Protein AF-A0A940F9F3-F1 (afdb_monomer)

Mean predicted aligned error: 19.05 Å

pLDDT: mean 72.19, std 23.99, range [22.62, 98.5]

Sequence (549 aa):
MRKRNWSRALLALGVTLLAACQVVEPTRPDTQSVVRALDTVVRGQGFFPERMTAATGTDVTSYATVTLLEPDTNRAIASGLTNAQGTFTLAPGGTFSPALNSYYYLQVTKRIGGAVTGDNQLSLLTVLKWTSTGWASITNAVGGAGSIVLNPTTTAVALIDREDAATAYADVIGKVSGASFDVAAAFTTHTVPELTTRVAAIIAQLQQNVDPLGDRLPASGIMAPDDAGDVTMHHDYQMTKGGVTSTFVWIPVFNAYQLIDPTTSGYPASPVGVWVKTKPTTGTEDVHWARETFGGFYVAKYEASRADAVQGAAGTGAGATVGSATTLKVQVRCVPWGSVTWDAAAAACLAYDAHAHLMRDEEWTALAVWSMINGLTVYGNNNAGKDQNDAAVTFIVDPNQAGRALTGTGTKAGWTGATNFTTHTGTTAGVYDLNGNLWEWNETIGAVQTSGNFAVNGVDTGLKTAMGYITALSTDSRLRRYGLPGTTGAITAAFGGDYYWLATAASIKMYRGGSWYQGGDAGVWCTDIDDARTVTKAHLGFRPVLSFR

Solvent-accessible surface area (backbone atoms only — not comparable to full-atom values): 30287 Å² total; per-residue (Å²): 136,88,83,84,90,80,80,87,77,84,87,78,90,80,82,91,84,86,89,80,90,84,87,82,82,90,79,83,85,83,92,82,87,79,80,74,71,76,49,74,52,49,36,32,36,46,51,60,74,69,78,47,102,73,52,53,38,71,66,66,24,29,64,21,43,35,35,35,24,41,71,92,74,67,43,78,63,28,68,40,53,20,39,83,82,8,40,37,68,30,68,47,52,97,84,69,75,82,57,78,71,40,65,30,35,43,35,39,39,36,79,53,60,56,102,83,74,52,64,22,37,41,36,37,44,35,63,36,31,33,68,83,72,36,64,45,49,94,40,59,74,90,89,69,94,48,53,42,48,43,30,76,88,76,40,31,66,73,47,79,45,67,76,68,83,90,80,90,82,90,81,79,94,78,82,94,80,81,85,85,82,81,82,85,83,81,73,84,85,73,54,72,69,56,53,52,52,51,50,52,50,49,51,53,52,47,52,59,73,70,50,78,68,65,87,87,50,85,85,81,74,57,70,55,84,67,65,80,75,66,86,72,41,73,60,78,45,77,47,74,44,96,90,42,68,24,37,24,26,56,37,63,68,46,67,38,26,32,22,54,32,18,56,60,26,74,35,69,90,50,53,40,34,45,56,33,59,62,79,63,91,39,63,48,79,81,68,17,27,35,82,49,80,39,60,64,37,33,34,37,29,20,46,25,17,25,60,61,24,33,62,30,62,94,90,53,82,83,54,40,40,83,44,84,51,81,46,58,25,22,52,64,32,15,37,51,41,39,52,42,26,47,64,58,48,37,48,30,21,39,71,58,36,91,49,28,35,40,30,36,39,47,60,53,27,34,45,37,48,53,12,48,44,68,74,48,71,55,44,25,32,8,42,50,20,14,18,61,92,43,70,68,33,32,36,48,56,33,76,85,40,88,29,32,40,21,20,66,42,63,45,39,91,86,60,56,92,56,49,29,43,33,12,46,68,41,23,70,51,33,42,26,55,47,10,2,31,40,20,25,43,33,64,39,40,28,38,38,40,91,78,44,17,40,9,57,76,78,43,74,67,84,43,67,54,68,62,35,21,30,53,21,32,30,65,49,90,92,43,41,65,45,54,42,62,44,37,47,51,70,77,33,76,93,47,67,28,7,28,34,48,68,42,59,43,71,62,24,33,28,30,33,10,26,23,14,78,48,30,56,38,24,14,67,62,8,35,35,32,43,48,36,39,79,48,61,37,84,48,26,24,35,34,42,25,42,48,88,126

Nearest PDB structures (foldseek):
  5vf4-assembly4_D  TM=6.834E-01  e=4.426E-13  Thermus aquaticus Y51MC23
  5vf4-assembly3_C  TM=6.715E-01  e=4.953E-13  Thermus aquaticus Y51MC23
  1yu1-assembly1_A-3  TM=3.534E-01  e=3.471E-05  Rauchvirus BPP1

Secondary structure (DSSP, 8-state):
-----------------------PPP--PPP-S--------EEEEE---S-BTTB-HHHHHSS-EEEEE-TTT--EEEEEE--TTSEEEE---TT--PPTT-EEEEEEEEEES-TTS--EEEEEEEEEEE-SSSEEETT--SS-TT-EEE-TTTT-EEEEEE----------S-----S---GGGS-PPPPHHHHHHHHHHHHHHHHHHS--SSS--SSSS---TTSTT-TT---EEEEEETTEEEEEEEE--EEEEEESSTTTTT-TTSPTT-EESSPPSSS-BTTTEEEEEE--EEEESS--EETTPPP--TTS-S---------EE--SSS----S--HHHHHHHHHHH-TTEEEPPHHHHHHHHHHHHHTT-----B-SSSB-SS-TTEE--B-TTSTTPBPTT--EETT--TTB-TTBTTSBTTSPB--SBSSEEE-SSEEEETTTTEEEETTEE-S----SEEEEEE---TTTGGGT-EEEEES--GGGTT-EEEE---SSB--EEE--TT-GGG-EEEEEEE-SBTT---TTEEE-EEE---

Structure (mmCIF, N/CA/C/O backbone):
data_AF-A0A940F9F3-F1
#
_entry.id   AF-A0A940F9F3-F1
#
loop_
_atom_site.group_PDB
_atom_site.id
_atom_site.type_symbol
_atom_site.label_atom_id
_atom_site.label_alt_id
_atom_site.label_comp_id
_atom_site.label_asym_id
_atom_site.label_entity_id
_atom_site.label_seq_id
_atom_site.pdbx_PDB_ins_code
_atom_site.Cartn_x
_atom_site.Cartn_y
_atom_site.Cartn_z
_atom_site.occupancy
_atom_site.B_iso_or_equiv
_atom_site.auth_seq_id
_atom_site.auth_comp_id
_atom_site.auth_asym_id
_atom_site.auth_atom_id
_atom_site.pdbx_PDB_model_num
ATOM 1 N N . MET A 1 1 ? -28.024 -30.959 75.878 1.00 30.19 1 MET A N 1
ATOM 2 C CA . MET A 1 1 ? -27.683 -31.160 74.453 1.00 30.19 1 MET A CA 1
ATOM 3 C C . MET A 1 1 ? -28.951 -31.513 73.682 1.00 30.19 1 MET A C 1
ATOM 5 O O . MET A 1 1 ? -29.734 -32.299 74.183 1.00 30.19 1 MET A O 1
ATOM 9 N N . ARG A 1 2 ? -29.124 -30.886 72.508 1.00 33.88 2 ARG A N 1
ATOM 10 C CA . ARG A 1 2 ? -30.051 -31.192 71.392 1.00 33.88 2 ARG A CA 1
ATOM 11 C C . ARG A 1 2 ? -31.577 -31.241 71.654 1.00 33.88 2 ARG A C 1
ATOM 13 O O . ARG A 1 2 ? -32.165 -32.266 71.952 1.00 33.88 2 ARG A O 1
ATOM 20 N N . LYS A 1 3 ? -32.137 -30.035 71.464 1.00 31.16 3 LYS A N 1
ATOM 21 C CA . LYS A 1 3 ? -33.451 -29.553 70.978 1.00 31.16 3 LYS A CA 1
ATOM 22 C C . LYS A 1 3 ? -34.719 -30.427 71.116 1.00 31.16 3 LYS A C 1
ATOM 24 O O . LYS A 1 3 ? -34.897 -31.436 70.449 1.00 31.16 3 LYS A O 1
ATOM 29 N N . ARG A 1 4 ? -35.616 -29.853 71.933 1.00 30.98 4 ARG A N 1
ATOM 30 C CA . ARG A 1 4 ? -37.051 -30.081 72.175 1.00 30.98 4 ARG A CA 1
ATOM 31 C C . ARG A 1 4 ? -37.905 -29.979 70.895 1.00 30.98 4 ARG A C 1
ATOM 33 O O . ARG A 1 4 ? -37.538 -29.203 70.023 1.00 30.98 4 ARG A O 1
ATOM 40 N N . ASN A 1 5 ? -38.978 -30.744 70.672 1.00 30.19 5 ASN A N 1
ATOM 41 C CA . ASN A 1 5 ? -40.178 -31.092 71.462 1.00 30.19 5 ASN A CA 1
ATOM 42 C C . ASN A 1 5 ? -41.354 -30.087 71.360 1.00 30.19 5 ASN A C 1
ATOM 44 O O . ASN A 1 5 ? -41.243 -28.966 71.842 1.00 30.19 5 ASN A O 1
ATOM 48 N N . TRP A 1 6 ? -42.485 -30.638 70.880 1.00 24.20 6 TRP A N 1
ATOM 49 C CA . TRP A 1 6 ? -43.901 -30.403 71.239 1.00 24.20 6 TRP A CA 1
ATOM 50 C C .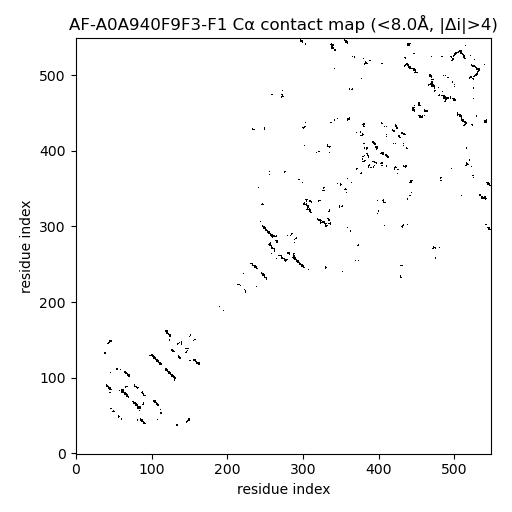 TRP A 1 6 ? -44.800 -29.615 70.271 1.00 24.20 6 TRP A C 1
ATOM 52 O O . TRP A 1 6 ? -44.673 -28.413 70.101 1.00 24.20 6 TRP A O 1
ATOM 62 N N . SER A 1 7 ? -45.751 -30.371 69.702 1.00 25.08 7 SER A N 1
ATOM 63 C CA . SER A 1 7 ? -47.201 -30.289 69.951 1.00 25.08 7 SER A CA 1
ATOM 64 C C . SER A 1 7 ? -47.892 -28.926 69.916 1.00 25.08 7 SER A C 1
ATOM 66 O O . SER A 1 7 ? -47.583 -28.075 70.740 1.00 25.08 7 SER A O 1
ATOM 68 N N . ARG A 1 8 ? -49.033 -28.899 69.203 1.00 27.75 8 ARG A N 1
ATOM 69 C CA . ARG A 1 8 ? -50.173 -27.981 69.417 1.00 27.75 8 ARG A CA 1
ATOM 70 C C . ARG A 1 8 ? -49.852 -26.540 68.978 1.00 27.75 8 ARG A C 1
ATOM 72 O O . ARG A 1 8 ? -48.757 -26.046 69.157 1.00 27.75 8 ARG A O 1
ATOM 79 N N . ALA A 1 9 ? -50.759 -25.807 68.361 1.00 27.59 9 ALA A N 1
ATOM 80 C CA . ALA A 1 9 ? -52.172 -25.697 68.666 1.00 27.59 9 ALA A CA 1
ATOM 81 C C . ALA A 1 9 ? -52.871 -25.164 67.396 1.00 27.59 9 ALA A C 1
ATOM 83 O O . ALA A 1 9 ? -52.270 -24.408 66.645 1.00 27.59 9 ALA A O 1
ATOM 84 N N . LEU A 1 10 ? -54.011 -25.741 67.015 1.00 25.30 10 LEU A N 1
ATOM 85 C CA . LEU A 1 10 ? -55.344 -25.184 67.282 1.00 25.30 10 LEU A CA 1
ATOM 86 C C . LEU A 1 10 ? -55.663 -23.891 66.513 1.00 25.30 10 LEU A C 1
ATOM 88 O O . LEU A 1 10 ? -54.890 -22.945 66.529 1.00 25.30 10 LEU A O 1
ATOM 92 N N . LEU A 1 11 ? -56.926 -23.851 66.073 1.00 32.19 11 LEU A N 1
ATOM 93 C CA . LEU A 1 11 ? -57.734 -22.672 65.742 1.00 32.19 11 LEU A CA 1
ATOM 94 C C . LEU A 1 11 ? -57.377 -21.972 64.411 1.00 32.19 11 LEU A C 1
ATOM 96 O O . LEU A 1 11 ? -56.246 -21.579 64.199 1.00 32.19 11 LEU A O 1
ATOM 100 N N . ALA A 1 12 ? -58.300 -21.713 63.486 1.00 27.52 12 ALA A N 1
ATOM 101 C CA . ALA A 1 12 ? -59.749 -21.849 63.541 1.00 27.52 12 ALA A CA 1
ATOM 102 C C . ALA A 1 12 ? -60.371 -21.906 62.133 1.00 27.52 12 ALA A C 1
ATOM 104 O O . ALA A 1 12 ? -59.891 -21.280 61.192 1.00 27.52 12 ALA A O 1
ATOM 105 N N . LEU A 1 13 ? -61.490 -22.634 62.050 1.00 25.45 13 LEU A N 1
ATOM 106 C CA . LEU A 1 13 ? -62.605 -22.367 61.142 1.00 25.45 13 LEU A CA 1
ATOM 107 C C . LEU A 1 13 ? -63.100 -20.912 61.311 1.00 25.45 13 LEU A C 1
ATOM 109 O O . LEU A 1 13 ? -63.168 -20.430 62.439 1.00 25.45 13 LEU A O 1
ATOM 113 N N . GLY A 1 14 ? -63.576 -20.281 60.233 1.00 25.58 14 GLY A N 1
ATOM 114 C CA . GLY A 1 14 ? -64.357 -19.031 60.289 1.00 25.58 14 GLY A CA 1
ATOM 115 C C . GLY A 1 14 ? -64.506 -18.362 58.916 1.00 25.58 14 GLY A C 1
ATOM 116 O O . GLY A 1 14 ? -63.626 -17.626 58.506 1.00 25.58 14 GLY A O 1
ATOM 117 N N . VAL A 1 15 ? -65.479 -18.768 58.095 1.00 27.31 15 VAL A N 1
ATOM 118 C CA . VAL A 1 15 ? -66.742 -18.031 57.852 1.00 27.31 15 VAL A CA 1
ATOM 119 C C . VAL A 1 15 ? -66.579 -16.738 57.025 1.00 27.31 15 VAL A C 1
ATOM 121 O O . VAL A 1 15 ? -66.071 -15.720 57.472 1.00 27.31 15 VAL A O 1
ATOM 124 N N . THR A 1 16 ? -67.105 -16.839 55.805 1.00 28.25 16 THR A N 1
ATOM 125 C CA . THR A 1 16 ? -67.631 -15.824 54.874 1.00 28.25 16 THR A CA 1
ATOM 126 C C . THR A 1 16 ? -68.218 -14.540 55.488 1.00 28.25 16 THR A C 1
ATOM 128 O O . THR A 1 16 ? -69.148 -14.652 56.280 1.00 28.25 16 THR A O 1
ATOM 131 N N . LEU A 1 17 ? -67.801 -13.352 55.006 1.00 24.94 17 LEU A N 1
ATOM 132 C CA . LEU A 1 17 ? -68.643 -12.299 54.376 1.00 24.94 17 LEU A CA 1
ATOM 133 C C . LEU A 1 17 ? -67.833 -11.012 54.030 1.00 24.94 17 LEU A C 1
ATOM 135 O O . LEU A 1 17 ? -67.147 -10.475 54.886 1.00 24.94 17 LEU A O 1
ATOM 139 N N . LEU A 1 18 ? -68.051 -10.495 52.809 1.00 24.72 18 LEU A N 1
ATOM 140 C CA . LEU A 1 18 ? -67.993 -9.091 52.329 1.00 24.72 18 LEU A CA 1
ATOM 141 C C . LEU A 1 18 ? -66.696 -8.225 52.316 1.00 24.72 18 LEU A C 1
ATOM 143 O O . LEU A 1 18 ? -66.105 -7.941 53.346 1.00 24.72 18 LEU A O 1
ATOM 147 N N . ALA A 1 19 ? -66.485 -7.621 51.124 1.00 29.83 19 ALA A N 1
ATOM 148 C CA . ALA A 1 19 ? -65.904 -6.294 50.798 1.00 29.83 19 ALA A CA 1
ATOM 149 C C . ALA A 1 19 ? -64.385 -6.071 51.038 1.00 29.83 19 ALA A C 1
ATOM 151 O O . ALA A 1 19 ? -63.887 -6.320 52.121 1.00 29.83 19 ALA A O 1
ATOM 152 N N . ALA A 1 20 ? -63.562 -5.537 50.123 1.00 24.47 20 ALA A N 1
ATOM 153 C CA . ALA A 1 20 ? -63.739 -4.883 48.822 1.00 24.47 20 ALA A CA 1
ATOM 154 C C . ALA A 1 20 ? -62.379 -4.824 48.071 1.00 24.47 20 ALA A C 1
ATOM 156 O O . ALA A 1 20 ? -61.344 -4.883 48.726 1.00 24.47 20 ALA A O 1
ATOM 157 N N . CYS A 1 21 ? -62.413 -4.546 46.751 1.00 22.62 21 CYS A N 1
ATOM 158 C CA . CYS A 1 21 ? -61.327 -3.942 45.938 1.00 22.62 21 CYS A CA 1
ATOM 159 C C . CYS A 1 21 ? -60.052 -4.798 45.690 1.00 22.62 21 CYS A C 1
ATOM 161 O O . CYS A 1 21 ? -59.431 -5.253 46.631 1.00 22.62 21 CYS A O 1
ATOM 163 N N . GLN A 1 22 ? -59.502 -5.022 44.489 1.00 24.09 22 GLN A N 1
ATOM 164 C CA . GLN A 1 22 ? -59.730 -4.554 43.119 1.00 24.09 22 GLN A CA 1
ATOM 165 C C . GLN A 1 22 ? -59.098 -5.554 42.120 1.00 24.09 22 GLN A C 1
ATOM 167 O O . GLN A 1 22 ? -58.205 -6.316 42.472 1.00 24.09 22 GLN A O 1
ATOM 172 N N . VAL A 1 23 ? -59.493 -5.380 40.853 1.00 25.14 23 VAL A N 1
ATOM 173 C CA . VAL A 1 23 ? -58.844 -5.799 39.595 1.00 25.14 23 VAL A CA 1
ATOM 174 C C . VAL A 1 23 ? -59.071 -7.253 39.174 1.00 25.14 23 VAL A C 1
ATOM 176 O O . VAL A 1 23 ? -58.375 -8.182 39.562 1.00 25.14 23 VAL A O 1
ATOM 179 N N . VAL A 1 24 ? -60.085 -7.394 38.319 1.00 27.08 24 VAL A N 1
ATOM 180 C CA . VAL A 1 24 ? -60.496 -8.607 37.609 1.00 27.08 24 VAL A CA 1
ATOM 181 C C . VAL A 1 24 ? -59.632 -8.784 36.354 1.00 27.08 24 VAL A C 1
ATOM 183 O O . VAL A 1 24 ? -59.405 -7.825 35.616 1.00 27.08 24 VAL A O 1
ATOM 186 N N . GLU A 1 25 ? -59.168 -10.013 36.129 1.00 25.83 25 GLU A N 1
ATOM 187 C CA . GLU A 1 25 ? -58.448 -10.458 34.929 1.00 25.83 25 GLU A CA 1
ATOM 188 C C . GLU A 1 25 ? -59.311 -10.371 33.650 1.00 25.83 25 GLU A C 1
ATOM 190 O O . GLU A 1 25 ? -60.536 -10.510 33.712 1.00 25.83 25 GLU A O 1
ATOM 195 N N . PRO A 1 26 ? -58.713 -10.168 32.461 1.00 28.17 26 PRO A N 1
ATOM 196 C CA . PRO A 1 26 ? -59.473 -9.873 31.258 1.00 28.17 26 PRO A CA 1
ATOM 197 C C . PRO A 1 26 ? -59.936 -11.149 30.541 1.00 28.17 26 PRO A C 1
ATOM 199 O O . PRO A 1 26 ? -59.130 -11.914 30.017 1.00 28.17 26 PRO A O 1
ATOM 202 N N . THR A 1 27 ? -61.252 -11.316 30.391 1.00 26.95 27 THR A N 1
ATOM 203 C CA . THR A 1 27 ? -61.838 -12.085 29.282 1.00 26.95 27 THR A CA 1
ATOM 204 C C . THR A 1 27 ? -62.770 -11.188 28.462 1.00 26.95 27 THR A C 1
ATOM 206 O O . THR A 1 27 ? -63.819 -10.752 28.916 1.00 26.95 27 THR A O 1
ATOM 209 N N . ARG A 1 28 ? -62.271 -10.877 27.257 1.00 31.92 28 ARG A N 1
ATOM 210 C CA . ARG A 1 28 ? -62.900 -10.425 25.999 1.00 31.92 28 ARG A CA 1
ATOM 211 C C . ARG A 1 28 ? -64.237 -9.650 26.050 1.00 31.92 28 ARG A C 1
ATOM 213 O O . ARG A 1 28 ? -65.273 -10.254 26.312 1.00 31.92 28 ARG A O 1
ATOM 220 N N . PRO A 1 29 ? -64.259 -8.394 25.561 1.00 30.19 29 PRO A N 1
ATOM 221 C CA . PRO A 1 29 ? -65.457 -7.769 25.020 1.00 30.19 29 PRO A CA 1
ATOM 222 C C . PRO A 1 29 ? -65.587 -7.951 23.503 1.00 30.19 29 PRO A C 1
ATOM 224 O O . PRO A 1 29 ? -64.610 -8.051 22.755 1.00 30.19 29 PRO A O 1
ATOM 227 N N . ASP A 1 30 ? -66.854 -7.964 23.118 1.00 27.95 30 ASP A N 1
ATOM 228 C CA . ASP A 1 30 ? -67.431 -8.048 21.790 1.00 27.95 30 ASP A CA 1
ATOM 229 C C . ASP A 1 30 ? -67.183 -6.822 20.896 1.00 27.95 30 ASP A C 1
ATOM 231 O O . ASP A 1 30 ? -66.835 -5.720 21.316 1.00 27.95 30 ASP A O 1
ATOM 235 N N . THR A 1 31 ? -67.423 -7.085 19.621 1.00 37.28 31 THR A N 1
ATOM 236 C CA . THR A 1 31 ? -67.381 -6.258 18.416 1.00 37.28 31 THR A CA 1
ATOM 237 C C . THR A 1 31 ? -68.221 -4.968 18.442 1.00 37.28 31 THR A C 1
ATOM 239 O O . THR A 1 31 ? -69.440 -5.040 18.546 1.00 37.28 31 THR A O 1
ATOM 242 N N . GLN A 1 32 ? -67.603 -3.806 18.183 1.00 29.50 32 GLN A N 1
ATOM 243 C CA . GLN A 1 32 ? -67.747 -3.020 16.936 1.00 29.50 32 GLN A CA 1
ATOM 244 C C . GLN A 1 32 ? -66.933 -1.704 16.975 1.00 29.50 32 GLN A C 1
ATOM 246 O O . GLN A 1 32 ? -66.899 -0.989 17.969 1.00 29.50 32 GLN A O 1
ATOM 251 N N . SER A 1 33 ? -66.304 -1.413 15.827 1.00 33.88 33 SER A N 1
ATOM 252 C CA . SER A 1 33 ? -65.785 -0.119 15.344 1.00 33.88 33 SER A CA 1
ATOM 253 C C . SER A 1 33 ? -64.720 0.627 16.165 1.00 33.88 33 SER A C 1
ATOM 255 O O . SER A 1 33 ? -65.033 1.593 16.845 1.00 33.88 33 SER A O 1
ATOM 257 N N . VAL A 1 34 ? -63.442 0.287 15.953 1.00 27.89 34 VAL A N 1
ATOM 258 C CA . VAL A 1 34 ? -62.516 1.132 15.167 1.00 27.89 34 VAL A CA 1
ATOM 259 C C . VAL A 1 34 ? -61.526 0.177 14.491 1.00 27.89 34 VAL A C 1
ATOM 261 O O . VAL A 1 34 ? -60.500 -0.178 15.064 1.00 27.89 34 VAL A O 1
ATOM 264 N N . VAL A 1 35 ? -61.813 -0.263 13.261 1.00 29.14 35 VAL A N 1
ATOM 265 C CA . VAL A 1 35 ? -60.709 -0.625 12.363 1.00 29.14 35 VAL A CA 1
ATOM 266 C C . VAL A 1 35 ? -59.947 0.685 12.203 1.00 29.14 35 VAL A C 1
ATOM 268 O O . VAL A 1 35 ? -60.411 1.572 11.489 1.00 29.14 35 VAL A O 1
ATOM 271 N N . ARG A 1 36 ? -58.837 0.882 12.927 1.00 34.06 36 ARG A N 1
ATOM 272 C CA . ARG A 1 36 ? -57.877 1.892 12.481 1.00 34.06 36 ARG A CA 1
ATOM 273 C C . ARG A 1 36 ? -57.453 1.372 11.122 1.00 34.06 36 ARG A C 1
ATOM 275 O O . ARG A 1 36 ? -56.806 0.331 11.055 1.00 34.06 36 ARG A O 1
ATOM 282 N N . ALA A 1 37 ? -57.937 2.016 10.063 1.00 35.62 37 ALA A N 1
ATOM 283 C CA . ALA A 1 37 ? -57.450 1.762 8.723 1.00 35.62 37 ALA A CA 1
ATOM 284 C C . ALA A 1 37 ? -55.921 1.736 8.820 1.00 35.62 37 ALA A C 1
ATOM 286 O O . ALA A 1 37 ? -55.336 2.652 9.402 1.00 35.62 37 ALA A O 1
ATOM 287 N N . LEU A 1 38 ? -55.297 0.647 8.369 1.00 47.06 38 LEU A N 1
ATOM 288 C CA . LEU A 1 38 ? -53.852 0.604 8.187 1.00 47.06 38 LEU A CA 1
ATOM 289 C C . LEU A 1 38 ? -53.523 1.784 7.266 1.00 47.06 38 LEU A C 1
ATOM 291 O O . LEU A 1 38 ? -53.863 1.739 6.086 1.00 47.06 38 LEU A O 1
ATOM 295 N N . ASP A 1 39 ? -52.977 2.872 7.814 1.00 54.81 39 ASP A N 1
ATOM 296 C CA . ASP A 1 39 ? -52.719 4.086 7.038 1.00 54.81 39 ASP A CA 1
ATOM 297 C C . ASP A 1 39 ? -51.411 3.866 6.271 1.00 54.81 39 ASP A C 1
ATOM 299 O O . ASP A 1 39 ? -50.329 4.271 6.692 1.00 54.81 39 ASP A O 1
ATOM 303 N N . THR A 1 40 ? -51.496 3.137 5.153 1.00 64.50 40 THR A N 1
ATOM 304 C CA . THR A 1 40 ? -50.399 3.006 4.177 1.00 64.50 40 THR A CA 1
ATOM 305 C C . THR A 1 40 ? -50.141 4.322 3.442 1.00 64.50 40 THR A C 1
ATOM 307 O O . THR A 1 40 ? -49.155 4.439 2.710 1.00 64.50 40 THR A O 1
ATOM 310 N N . VAL A 1 41 ? -50.996 5.325 3.665 1.00 71.31 41 VAL A N 1
ATOM 311 C CA . VAL A 1 41 ? -50.878 6.674 3.130 1.00 71.31 41 VAL A CA 1
ATOM 312 C C . VAL A 1 41 ? -49.636 7.359 3.699 1.00 71.31 41 VAL A C 1
ATOM 314 O O . VAL A 1 41 ? -49.441 7.454 4.910 1.00 71.31 41 VAL A O 1
ATOM 317 N N . VAL A 1 42 ? -48.799 7.884 2.810 1.00 72.19 42 VAL A N 1
ATOM 318 C CA . VAL A 1 42 ? -47.644 8.709 3.173 1.00 72.19 42 VAL A CA 1
ATOM 319 C C . VAL A 1 42 ? -48.091 10.165 3.194 1.00 72.19 42 VAL A C 1
ATOM 321 O O . VAL A 1 42 ? -48.604 10.671 2.194 1.00 72.19 42 VAL A O 1
ATOM 324 N N . ARG A 1 43 ? -47.886 10.857 4.316 1.00 71.88 43 ARG A N 1
ATOM 325 C CA . ARG A 1 43 ? -48.210 12.281 4.466 1.00 71.88 43 ARG A CA 1
ATOM 326 C C . ARG A 1 43 ? -46.965 13.056 4.868 1.00 71.88 43 ARG A C 1
ATOM 328 O O . ARG A 1 43 ? -46.112 12.559 5.606 1.00 71.88 43 ARG A O 1
ATOM 335 N N . GLY A 1 44 ? -46.867 14.287 4.394 1.00 70.12 44 GLY A N 1
ATOM 336 C CA . GLY A 1 44 ? -45.721 15.114 4.722 1.00 70.12 44 GLY A CA 1
ATOM 337 C C . GLY A 1 44 ? -45.762 16.502 4.118 1.00 70.12 44 GLY A C 1
ATOM 338 O O . GLY A 1 44 ? -46.726 16.896 3.456 1.00 70.12 44 GLY A O 1
ATOM 339 N N . GLN A 1 45 ? -44.685 17.235 4.367 1.00 65.00 45 GLN A N 1
ATOM 340 C CA . GLN A 1 45 ? -44.462 18.577 3.858 1.00 65.00 45 GLN A CA 1
ATOM 341 C C . GLN A 1 45 ? -43.048 18.684 3.280 1.00 65.00 45 GLN A C 1
ATOM 343 O O . GLN A 1 45 ? -42.066 18.339 3.940 1.00 65.00 45 GLN A O 1
ATOM 348 N N . GLY A 1 46 ? -42.946 19.161 2.042 1.00 59.22 46 GLY A N 1
ATOM 349 C CA . GLY A 1 46 ? -41.683 19.570 1.436 1.00 59.22 46 GLY A CA 1
ATOM 350 C C . GLY A 1 46 ? -41.408 21.040 1.736 1.00 59.22 46 GLY A C 1
ATOM 351 O O . GLY A 1 46 ? -42.267 21.887 1.489 1.00 59.22 46 GLY A O 1
ATOM 352 N N . PHE A 1 47 ? -40.224 21.348 2.262 1.00 54.44 47 PHE A N 1
ATOM 353 C CA . PHE A 1 47 ? -39.786 22.710 2.551 1.00 54.44 47 PHE A CA 1
ATOM 354 C C . PHE A 1 47 ? -38.410 22.978 1.938 1.00 54.44 47 PHE A C 1
ATOM 356 O O . PHE A 1 47 ? -37.460 22.222 2.144 1.00 54.44 47 PHE A O 1
ATOM 363 N N . PHE A 1 48 ? -38.286 24.101 1.236 1.00 51.53 48 PHE A N 1
ATOM 364 C CA . PHE A 1 48 ? -37.024 24.594 0.693 1.00 51.53 48 PHE A CA 1
ATOM 365 C C . PHE A 1 48 ? -36.768 25.993 1.271 1.00 51.53 48 PHE A C 1
ATOM 367 O O . PHE A 1 48 ? -37.667 26.831 1.197 1.00 51.53 48 PHE A O 1
ATOM 374 N N . PRO A 1 49 ? -35.597 26.267 1.878 1.00 44.19 49 PRO A N 1
ATOM 375 C CA . PRO A 1 49 ? -35.319 27.583 2.445 1.00 44.19 49 PRO A CA 1
ATOM 376 C C . PRO A 1 49 ? -35.324 28.665 1.355 1.00 44.19 49 PRO A C 1
ATOM 378 O O . PRO A 1 49 ? -34.893 28.423 0.230 1.00 44.19 49 PRO A O 1
ATOM 381 N N . GLU A 1 50 ? -35.784 29.870 1.707 1.00 39.66 50 GLU A N 1
ATOM 382 C CA . GLU A 1 50 ? -36.126 30.988 0.802 1.00 39.66 50 GLU A CA 1
ATOM 383 C C . GLU A 1 50 ? -34.980 31.546 -0.067 1.00 39.66 50 GLU A C 1
ATOM 385 O O . GLU A 1 50 ? -35.184 32.496 -0.822 1.00 39.66 50 GLU A O 1
ATOM 390 N N . ARG A 1 51 ? -33.769 30.987 0.007 1.00 41.47 51 ARG A N 1
ATOM 391 C CA . ARG A 1 51 ? -32.611 31.437 -0.773 1.00 41.47 51 ARG A CA 1
ATOM 392 C C . ARG A 1 51 ? -31.883 30.264 -1.416 1.00 41.47 51 ARG A C 1
ATOM 394 O O . ARG A 1 51 ? -30.807 29.873 -0.975 1.00 41.47 51 ARG A O 1
ATOM 401 N N . MET A 1 52 ? -32.453 29.748 -2.500 1.00 41.03 52 MET A N 1
ATOM 402 C CA . MET A 1 52 ? -31.655 29.160 -3.576 1.00 41.03 52 MET A CA 1
ATOM 403 C C . MET A 1 52 ? -31.548 30.200 -4.688 1.00 41.03 52 MET A C 1
ATOM 405 O O . MET A 1 52 ? -32.548 30.782 -5.093 1.00 41.03 52 MET A O 1
ATOM 409 N N . THR A 1 53 ? -30.338 30.467 -5.168 1.00 43.44 53 THR A N 1
ATOM 410 C CA . THR A 1 53 ? -29.986 31.624 -6.015 1.00 43.44 53 THR A CA 1
ATOM 411 C C . THR A 1 53 ? -30.679 31.665 -7.394 1.00 43.44 53 THR A C 1
ATOM 413 O O . THR A 1 53 ? -30.406 32.567 -8.177 1.00 43.44 53 THR A O 1
ATOM 416 N N . ALA A 1 54 ? -31.586 30.728 -7.701 1.00 44.28 54 ALA A N 1
ATOM 417 C CA . ALA A 1 54 ? -32.297 30.625 -8.978 1.00 44.28 54 ALA A CA 1
ATOM 418 C C . ALA A 1 54 ? -33.835 30.444 -8.875 1.00 44.28 54 ALA A C 1
ATOM 420 O O . ALA A 1 54 ? -34.479 30.329 -9.915 1.00 44.28 54 ALA A O 1
ATOM 421 N N . ALA A 1 55 ? -34.444 30.421 -7.678 1.00 42.47 55 ALA A N 1
ATOM 422 C CA . ALA A 1 55 ? -35.907 30.323 -7.510 1.00 42.47 55 ALA A CA 1
ATOM 423 C C . ALA A 1 55 ? -36.371 30.860 -6.139 1.00 42.47 55 ALA A C 1
ATOM 425 O O . ALA A 1 55 ? -35.655 30.709 -5.146 1.00 42.47 55 ALA A O 1
ATOM 426 N N . THR A 1 56 ? -37.563 31.466 -6.052 1.00 43.91 56 THR A N 1
ATOM 427 C CA . THR A 1 56 ? -38.120 31.907 -4.755 1.00 43.91 56 THR A CA 1
ATOM 428 C C . THR A 1 56 ? -38.681 30.716 -3.966 1.00 43.91 56 THR A C 1
ATOM 430 O O . THR A 1 56 ? -39.092 29.718 -4.554 1.00 43.91 56 THR A O 1
ATOM 433 N N . GLY A 1 57 ? -38.734 30.789 -2.627 1.00 45.66 57 GLY A N 1
ATOM 434 C CA . GLY A 1 57 ? -39.240 29.686 -1.780 1.00 45.66 57 GLY A CA 1
ATOM 435 C C . GLY A 1 57 ? -40.668 29.218 -2.125 1.00 45.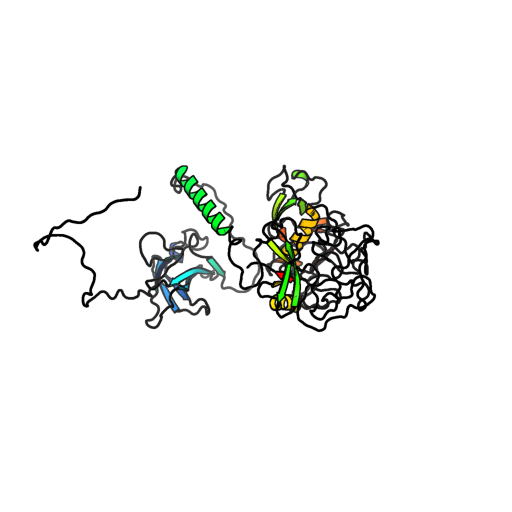66 57 GLY A C 1
ATOM 436 O O . GLY A 1 57 ? -41.015 28.049 -1.942 1.00 45.66 57 GLY A O 1
ATOM 437 N N . THR A 1 58 ? -41.480 30.104 -2.704 1.00 46.69 58 THR A N 1
ATOM 438 C CA . THR A 1 58 ? -42.823 29.827 -3.242 1.00 46.69 58 THR A CA 1
ATOM 439 C C . THR A 1 58 ? -42.829 29.068 -4.579 1.00 46.69 58 THR A C 1
ATOM 441 O O . THR A 1 58 ? -43.768 28.311 -4.840 1.00 46.69 58 THR A O 1
ATOM 444 N N . ASP A 1 59 ? -41.781 29.194 -5.400 1.00 48.00 59 ASP A N 1
ATOM 445 C CA . ASP A 1 59 ? -41.680 28.534 -6.717 1.00 48.00 59 ASP A CA 1
ATOM 446 C C . ASP A 1 59 ? -41.323 27.042 -6.606 1.00 48.00 59 ASP A C 1
ATOM 448 O O . ASP A 1 59 ? -41.668 26.238 -7.475 1.00 48.00 59 ASP A O 1
ATOM 452 N N . VAL A 1 60 ? -40.643 26.653 -5.522 1.00 49.81 60 VAL A N 1
ATOM 453 C CA . VAL A 1 60 ? -40.098 25.292 -5.347 1.00 49.81 60 VAL A CA 1
ATOM 454 C C . VAL A 1 60 ? -40.997 24.397 -4.482 1.00 49.81 60 VAL A C 1
ATOM 456 O O . VAL A 1 60 ? -40.940 23.173 -4.583 1.00 49.81 60 VAL A O 1
ATOM 459 N N . THR A 1 61 ? -41.862 24.978 -3.646 1.00 50.41 61 THR A N 1
ATOM 460 C CA . THR A 1 61 ? -42.721 24.224 -2.710 1.00 50.41 61 THR A CA 1
ATOM 461 C C . THR A 1 61 ? -44.076 23.829 -3.304 1.00 50.41 61 THR A C 1
ATOM 463 O O . THR A 1 61 ? -44.649 22.817 -2.898 1.00 50.41 61 THR A O 1
ATOM 466 N N . SER A 1 62 ? -44.579 24.553 -4.305 1.00 55.19 62 SER A N 1
ATOM 467 C CA . SER A 1 62 ? -45.875 24.272 -4.930 1.00 55.19 62 SER A CA 1
ATOM 468 C C . SER A 1 62 ? -45.766 23.303 -6.116 1.00 55.19 62 SER A C 1
ATOM 470 O O . SER A 1 62 ? -44.906 23.453 -6.985 1.00 55.19 62 SER A O 1
ATOM 472 N N . TYR A 1 63 ? -46.647 22.298 -6.183 1.00 60.41 63 TYR A N 1
ATOM 473 C CA . TYR A 1 63 ? -46.758 21.358 -7.311 1.00 60.41 63 TYR A CA 1
ATOM 474 C C . TYR A 1 63 ? -45.444 20.638 -7.681 1.00 60.41 63 TYR A C 1
ATOM 476 O O . TYR A 1 63 ? -45.102 20.513 -8.861 1.00 60.41 63 TYR A O 1
ATOM 484 N N . ALA A 1 64 ? -44.668 20.208 -6.684 1.00 68.31 64 ALA A N 1
ATOM 485 C CA . ALA A 1 64 ? -43.532 19.305 -6.865 1.00 68.31 64 ALA A CA 1
ATOM 486 C C . ALA A 1 64 ? -44.022 17.854 -6.951 1.00 68.31 64 ALA A C 1
ATOM 488 O O . ALA A 1 64 ? -44.989 17.493 -6.277 1.00 68.31 64 ALA A O 1
ATOM 489 N N . THR A 1 65 ? -43.359 17.023 -7.757 1.00 73.19 65 THR A N 1
ATOM 490 C CA . THR A 1 65 ? -43.698 15.597 -7.857 1.00 73.19 65 THR A CA 1
ATOM 491 C C . THR A 1 65 ? -43.106 14.860 -6.672 1.00 73.19 65 THR A C 1
ATOM 493 O O . THR A 1 65 ? -41.911 14.969 -6.420 1.00 73.19 65 THR A O 1
ATOM 496 N N . VAL A 1 66 ? -43.932 14.110 -5.952 1.00 76.69 66 VAL A N 1
ATOM 497 C CA . VAL A 1 66 ? -43.515 13.257 -4.840 1.00 76.69 66 VAL A CA 1
ATOM 498 C C . VAL A 1 66 ? -43.765 11.809 -5.228 1.00 76.69 66 VAL A C 1
ATOM 500 O O . VAL A 1 66 ? -44.885 11.475 -5.612 1.00 76.69 66 VAL A O 1
ATOM 503 N N . THR A 1 67 ? -42.752 10.956 -5.102 1.00 79.81 67 THR A N 1
ATOM 504 C CA . THR A 1 67 ? -42.819 9.544 -5.495 1.00 79.81 67 THR A CA 1
ATOM 505 C C . THR A 1 67 ? -42.271 8.645 -4.391 1.00 79.81 67 THR A C 1
ATOM 507 O O . THR A 1 67 ? -41.164 8.855 -3.897 1.00 79.81 67 THR A O 1
ATOM 510 N N . LEU A 1 68 ? -43.042 7.623 -4.021 1.00 81.38 68 LEU A N 1
ATOM 511 C CA . LEU A 1 68 ? -42.594 6.513 -3.182 1.00 81.38 68 LEU A CA 1
ATOM 512 C C . LEU A 1 68 ? -41.997 5.421 -4.079 1.00 81.38 68 LEU A C 1
ATOM 514 O O . LEU A 1 68 ? -42.668 4.962 -5.006 1.00 81.38 68 LEU A O 1
ATOM 518 N N . LEU A 1 69 ? -40.768 4.997 -3.798 1.00 78.94 69 LEU A N 1
ATOM 519 C CA . LEU A 1 69 ? -40.003 4.046 -4.603 1.00 78.94 69 LEU A CA 1
ATOM 520 C C . LEU A 1 69 ? -39.641 2.794 -3.798 1.00 78.94 69 LEU A C 1
ATOM 522 O O . LEU A 1 69 ? -39.306 2.866 -2.612 1.00 78.94 69 LEU A O 1
ATOM 526 N N . GLU A 1 70 ? -39.676 1.649 -4.471 1.00 75.56 70 GLU A N 1
ATOM 527 C CA . GLU A 1 70 ? -39.146 0.379 -3.969 1.00 75.56 70 GLU A CA 1
ATOM 528 C C . GLU A 1 70 ? -37.609 0.370 -4.061 1.00 75.56 70 GLU A C 1
ATOM 530 O O . GLU A 1 70 ? -37.081 0.729 -5.114 1.00 75.56 70 GLU A O 1
ATOM 535 N N . PRO A 1 71 ? -36.875 -0.025 -3.005 1.00 70.56 71 PRO A N 1
ATOM 536 C CA . PRO A 1 71 ? -35.432 0.207 -2.928 1.00 70.56 71 PRO A CA 1
ATOM 537 C C . PRO A 1 71 ? -34.612 -0.621 -3.923 1.00 70.56 71 PRO A C 1
ATOM 539 O O . PRO A 1 71 ? -33.615 -0.131 -4.442 1.00 70.56 71 PRO A O 1
ATOM 542 N N . ASP A 1 72 ? -35.042 -1.848 -4.221 1.00 70.56 72 ASP A N 1
ATOM 543 C CA . ASP A 1 72 ? -34.260 -2.767 -5.056 1.00 70.56 72 ASP A CA 1
ATOM 544 C C . ASP A 1 72 ? -34.460 -2.518 -6.557 1.00 70.56 72 ASP A C 1
ATOM 546 O O . ASP A 1 72 ? -33.602 -2.842 -7.375 1.00 70.56 72 ASP A O 1
ATOM 550 N N . THR A 1 73 ? -35.611 -1.957 -6.936 1.00 62.47 73 THR A N 1
ATOM 551 C CA . THR A 1 73 ? -36.018 -1.803 -8.342 1.00 62.47 73 THR A CA 1
ATOM 552 C C . THR A 1 73 ? -36.170 -0.348 -8.774 1.00 62.47 73 THR A C 1
ATOM 554 O O . THR A 1 73 ? -36.364 -0.093 -9.962 1.00 62.47 73 THR A O 1
ATOM 557 N N . ASN A 1 74 ? -36.132 0.608 -7.835 1.00 67.69 74 ASN A N 1
ATOM 558 C CA . ASN A 1 74 ? -36.510 2.012 -8.040 1.00 67.69 74 ASN A CA 1
ATOM 559 C C . ASN A 1 74 ? -37.874 2.182 -8.732 1.00 67.69 74 ASN A C 1
ATOM 561 O O . ASN A 1 74 ? -38.143 3.186 -9.394 1.00 67.69 74 ASN A O 1
ATOM 565 N N . ARG A 1 75 ? -38.764 1.195 -8.594 1.00 76.06 75 ARG A N 1
ATOM 566 C CA . ARG A 1 75 ? -40.100 1.245 -9.180 1.00 76.06 75 ARG A CA 1
ATOM 567 C C . ARG A 1 75 ? -40.992 2.174 -8.362 1.00 76.06 75 ARG A C 1
ATOM 569 O O . ARG A 1 75 ? -41.072 2.042 -7.141 1.00 76.06 75 ARG A O 1
ATOM 576 N N . ALA A 1 76 ? -41.715 3.059 -9.047 1.00 75.06 76 ALA A N 1
ATOM 577 C CA . ALA A 1 76 ? -42.726 3.915 -8.436 1.00 75.06 76 ALA A CA 1
ATOM 578 C C . ALA A 1 76 ? -43.914 3.095 -7.917 1.00 75.06 76 ALA A C 1
ATOM 580 O O . ALA A 1 76 ? -44.591 2.397 -8.670 1.00 75.06 76 ALA A O 1
ATOM 581 N N . ILE A 1 77 ? -44.159 3.206 -6.615 1.00 76.19 77 ILE A N 1
ATOM 582 C CA . ILE A 1 77 ? -45.259 2.557 -5.895 1.00 76.19 77 ILE A CA 1
ATOM 583 C C . ILE A 1 77 ? -46.477 3.482 -5.862 1.00 76.19 77 ILE A C 1
ATOM 585 O O . ILE A 1 77 ? -47.611 3.046 -6.049 1.00 76.19 77 ILE A O 1
ATOM 589 N N . ALA A 1 78 ? -46.236 4.767 -5.608 1.00 74.69 78 ALA A N 1
ATOM 590 C CA . ALA A 1 78 ? -47.246 5.814 -5.589 1.00 74.69 78 ALA A CA 1
ATOM 591 C C . ALA A 1 78 ? -46.593 7.147 -5.944 1.00 74.69 78 ALA A C 1
ATOM 593 O O . ALA A 1 78 ? -45.466 7.408 -5.518 1.00 74.69 78 ALA A O 1
ATOM 594 N N . SER A 1 79 ? -47.308 8.000 -6.668 1.00 79.44 79 SER A N 1
ATOM 595 C CA . SER A 1 79 ? -46.873 9.363 -6.954 1.00 79.44 79 SER A CA 1
ATOM 596 C C . SER A 1 79 ? -48.013 10.359 -6.774 1.00 79.44 79 SER A C 1
ATOM 598 O O . SER A 1 79 ? -49.193 10.005 -6.794 1.00 79.44 79 SER A O 1
ATOM 600 N N . GLY A 1 80 ? -47.649 11.611 -6.539 1.00 69.88 80 GLY A N 1
ATOM 601 C CA . GLY A 1 80 ? -48.584 12.702 -6.315 1.00 69.88 80 GLY A CA 1
ATOM 602 C C . GLY A 1 80 ? -47.880 14.047 -6.381 1.00 69.88 80 GLY A C 1
ATOM 603 O O . GLY A 1 80 ? -46.675 14.121 -6.614 1.00 69.88 80 GLY A O 1
ATOM 604 N N . LEU A 1 81 ? -48.643 15.116 -6.181 1.00 71.44 81 LEU A N 1
ATOM 605 C CA . LEU A 1 81 ? -48.125 16.479 -6.195 1.00 71.44 81 LEU A CA 1
ATOM 606 C C . LEU A 1 81 ? -48.226 17.109 -4.806 1.00 71.44 81 LEU A C 1
ATOM 608 O O . LEU A 1 81 ? -49.169 16.830 -4.060 1.00 71.44 81 LEU A O 1
ATOM 612 N N . THR A 1 82 ? -47.287 17.997 -4.477 1.00 70.31 82 THR A N 1
ATOM 613 C CA . THR A 1 82 ? -47.486 18.936 -3.368 1.00 70.31 82 THR A CA 1
ATOM 614 C C . THR A 1 82 ? -48.548 19.978 -3.733 1.00 70.31 82 THR A C 1
ATOM 616 O O . THR A 1 82 ? -48.677 20.383 -4.890 1.00 70.31 82 THR A O 1
ATOM 619 N N . ASN A 1 83 ? -49.319 20.443 -2.751 1.00 66.69 83 ASN A N 1
ATOM 620 C CA . ASN A 1 83 ? -50.202 21.599 -2.917 1.00 66.69 83 ASN A CA 1
ATOM 621 C C . ASN A 1 83 ? -49.403 22.919 -2.893 1.00 66.69 83 ASN A C 1
ATOM 623 O O . ASN A 1 83 ? -48.179 22.919 -2.770 1.00 66.69 83 ASN A O 1
ATOM 627 N N . ALA A 1 84 ? -50.094 24.059 -2.974 1.00 59.03 84 ALA A N 1
ATOM 628 C CA . ALA A 1 84 ? -49.469 25.386 -2.945 1.00 59.03 84 ALA A CA 1
ATOM 629 C C . ALA A 1 84 ? -48.660 25.680 -1.662 1.00 59.03 84 ALA A C 1
ATOM 631 O O . ALA A 1 84 ? -47.837 26.587 -1.656 1.00 59.03 84 ALA A O 1
ATOM 632 N N . GLN A 1 85 ? -48.884 24.917 -0.590 1.00 61.09 85 GLN A N 1
ATOM 633 C CA . GLN A 1 85 ? -48.227 25.040 0.711 1.00 61.09 85 GLN A CA 1
ATOM 634 C C . GLN A 1 85 ? -47.144 23.964 0.946 1.00 61.09 85 GLN A C 1
ATOM 636 O O . GLN A 1 85 ? -46.634 23.834 2.061 1.00 61.09 85 GLN A O 1
ATOM 641 N N . GLY A 1 86 ? -46.798 23.164 -0.072 1.00 62.38 86 GLY A N 1
ATOM 642 C CA . GLY A 1 86 ? -45.788 22.105 0.038 1.00 62.38 86 GLY A CA 1
ATOM 643 C C . GLY A 1 86 ? -46.266 20.818 0.711 1.00 62.38 86 GLY A C 1
ATOM 644 O O . GLY A 1 86 ? -45.476 19.893 0.891 1.00 62.38 86 GLY A O 1
ATOM 645 N N . THR A 1 87 ? -47.544 20.719 1.081 1.00 69.12 87 THR A N 1
ATOM 646 C CA . THR A 1 87 ? -48.122 19.510 1.683 1.00 69.12 87 THR A CA 1
ATOM 647 C C . THR A 1 87 ? -48.441 18.475 0.611 1.00 69.12 87 THR A C 1
ATOM 649 O O . THR A 1 87 ? -48.974 18.826 -0.441 1.00 69.12 87 THR A O 1
ATOM 652 N N . PHE A 1 88 ? -48.184 17.197 0.885 1.00 73.25 88 PHE A N 1
ATOM 653 C CA . PHE A 1 88 ? -48.551 16.092 -0.003 1.00 73.25 88 PHE A CA 1
ATOM 654 C C . PHE A 1 88 ? -49.223 14.943 0.751 1.00 73.25 88 PHE A C 1
ATOM 656 O O . PHE A 1 88 ? -49.105 14.781 1.968 1.00 73.25 88 PHE A O 1
ATOM 663 N N . THR A 1 89 ? -49.948 14.122 -0.002 1.00 76.31 89 THR A N 1
ATOM 664 C CA . THR A 1 89 ? -50.533 12.864 0.461 1.00 76.31 89 THR A CA 1
ATOM 665 C C . THR A 1 89 ? -50.405 11.853 -0.668 1.00 76.31 89 THR A C 1
ATOM 667 O O . THR A 1 89 ? -50.923 12.083 -1.758 1.00 76.31 89 THR A O 1
ATOM 670 N N . LEU A 1 90 ? -49.701 10.750 -0.423 1.00 76.19 90 LEU A N 1
ATOM 671 C CA . LEU A 1 90 ? -49.596 9.632 -1.355 1.00 76.19 90 LEU A CA 1
ATOM 672 C C . LEU A 1 90 ? -50.407 8.470 -0.809 1.00 76.19 90 LEU A C 1
ATOM 674 O O . LEU A 1 90 ? -50.161 8.037 0.312 1.00 76.19 90 LEU A O 1
ATOM 678 N N . ALA A 1 91 ? -51.332 7.945 -1.605 1.00 76.75 91 ALA A N 1
ATOM 679 C CA . ALA A 1 91 ? -52.073 6.735 -1.283 1.00 76.75 91 ALA A CA 1
ATOM 680 C C . ALA A 1 91 ? -51.598 5.606 -2.211 1.00 76.75 91 ALA A C 1
ATOM 682 O O . ALA A 1 91 ? -52.088 5.510 -3.339 1.00 76.75 91 ALA A O 1
ATOM 683 N N . PRO A 1 92 ? -50.627 4.775 -1.784 1.00 72.00 92 PRO A N 1
ATOM 684 C CA . PRO A 1 92 ? -50.319 3.536 -2.485 1.00 72.00 92 PRO A CA 1
ATOM 685 C C . PRO A 1 92 ? -51.599 2.728 -2.697 1.00 72.00 92 PRO A C 1
ATOM 687 O O . PRO A 1 92 ? -52.431 2.640 -1.793 1.00 72.00 92 PRO A O 1
ATOM 690 N N . GLY A 1 93 ? -51.790 2.191 -3.904 1.00 60.97 93 GLY A N 1
ATOM 691 C CA . GLY A 1 93 ? -53.028 1.497 -4.269 1.00 60.97 93 GLY A CA 1
ATOM 692 C C . GLY A 1 93 ? -53.377 0.363 -3.297 1.00 60.97 93 GLY A C 1
ATOM 693 O O . GLY A 1 93 ? -52.501 -0.183 -2.635 1.00 60.97 93 GLY A O 1
ATOM 694 N N . GLY A 1 94 ? -54.653 -0.036 -3.232 1.00 58.69 94 GLY A N 1
ATOM 695 C CA . GLY A 1 94 ? -55.160 -1.001 -2.237 1.00 58.69 94 GLY A CA 1
ATOM 696 C C . GLY A 1 94 ? -54.525 -2.403 -2.255 1.00 58.69 94 GLY A C 1
ATOM 697 O O . GLY A 1 94 ? -54.797 -3.202 -1.366 1.00 58.69 94 GLY A O 1
ATOM 698 N N . THR A 1 95 ? -53.680 -2.709 -3.243 1.00 60.41 95 THR A N 1
ATOM 699 C CA . THR A 1 95 ? -52.878 -3.940 -3.340 1.00 60.41 95 THR A CA 1
ATOM 700 C C . THR A 1 95 ? -51.461 -3.795 -2.774 1.00 60.41 95 THR A C 1
ATOM 702 O O . THR A 1 95 ? -50.718 -4.774 -2.731 1.00 60.41 95 THR A O 1
ATOM 705 N N . PHE A 1 96 ? -51.047 -2.593 -2.368 1.00 76.56 96 PHE A N 1
ATOM 706 C CA . PHE A 1 96 ? -49.738 -2.351 -1.777 1.00 76.56 96 PHE A CA 1
ATOM 707 C C . PHE A 1 96 ? -49.727 -2.768 -0.303 1.00 76.56 96 PHE A C 1
ATOM 709 O O . PHE A 1 96 ? -50.380 -2.152 0.539 1.00 76.56 96 PHE A O 1
ATOM 716 N N . SER A 1 97 ? -48.956 -3.810 0.001 1.00 77.81 97 SER A N 1
ATOM 717 C CA . SER A 1 97 ? -48.790 -4.352 1.350 1.00 77.81 97 SER A CA 1
ATOM 718 C C . SER A 1 97 ? -47.296 -4.436 1.684 1.00 77.81 97 SER A C 1
ATOM 720 O O . SER A 1 97 ? -46.677 -5.466 1.405 1.00 77.81 97 SER A O 1
ATOM 722 N N . PRO A 1 98 ? -46.689 -3.369 2.239 1.00 79.50 98 PRO A N 1
ATOM 723 C CA . PRO A 1 98 ? -45.269 -3.365 2.573 1.00 79.50 98 PRO A CA 1
ATOM 724 C C . PRO A 1 98 ? -44.973 -4.382 3.679 1.00 79.50 98 PRO A C 1
ATOM 726 O O . PRO A 1 98 ? -45.725 -4.503 4.652 1.00 79.50 98 PRO A O 1
ATOM 729 N N . ALA A 1 99 ? -43.864 -5.110 3.546 1.00 78.19 99 ALA A N 1
ATOM 730 C CA . ALA A 1 99 ? -43.430 -6.029 4.589 1.00 78.19 99 ALA A CA 1
ATOM 731 C C . ALA A 1 99 ? -42.973 -5.256 5.840 1.00 78.19 99 ALA A C 1
ATOM 733 O O . ALA A 1 99 ? -42.488 -4.121 5.781 1.00 78.19 99 ALA A O 1
ATOM 734 N N . LEU A 1 100 ? -43.190 -5.857 7.011 1.00 78.50 100 LEU A N 1
ATOM 735 C CA . LEU A 1 100 ? -42.835 -5.242 8.286 1.00 78.50 100 LEU A CA 1
ATOM 736 C C . LEU A 1 100 ? -41.330 -4.959 8.339 1.00 78.50 100 LEU A C 1
ATOM 738 O O . LEU A 1 100 ? -40.526 -5.845 8.068 1.00 78.50 100 LEU A O 1
ATOM 742 N N . ASN A 1 101 ? -40.964 -3.745 8.754 1.00 73.88 101 ASN A N 1
ATOM 743 C CA . ASN A 1 101 ? -39.589 -3.254 8.840 1.00 73.88 101 ASN A CA 1
ATOM 744 C C . ASN A 1 101 ? -38.862 -3.084 7.499 1.00 73.88 101 ASN A C 1
ATOM 746 O O . ASN A 1 101 ? -37.660 -2.821 7.517 1.00 73.88 101 ASN A O 1
ATOM 750 N N . SER A 1 102 ? -39.563 -3.166 6.367 1.00 77.12 102 SER A N 1
ATOM 751 C CA . SER A 1 102 ? -38.986 -2.865 5.057 1.00 77.12 102 SER A CA 1
ATOM 752 C C . SER A 1 102 ? -38.741 -1.371 4.863 1.00 77.12 102 SER A C 1
ATOM 754 O O . SER A 1 102 ? -39.462 -0.526 5.408 1.00 77.12 102 SER A O 1
ATOM 756 N N . TYR A 1 103 ? -37.718 -1.070 4.065 1.00 81.12 103 TYR A N 1
ATOM 757 C CA . TYR A 1 103 ? -37.293 0.284 3.730 1.00 81.12 103 TYR A CA 1
ATOM 758 C C . TYR A 1 103 ? -37.761 0.673 2.330 1.00 81.12 103 TYR A C 1
ATOM 760 O O . TYR A 1 103 ? -37.888 -0.178 1.457 1.00 81.12 103 TYR A O 1
ATOM 768 N N . TYR A 1 104 ? -38.020 1.958 2.133 1.00 81.56 104 TYR A N 1
ATOM 769 C CA . TYR A 1 104 ? -38.474 2.549 0.878 1.00 81.56 104 TYR A CA 1
ATOM 770 C C . TYR A 1 104 ? -37.851 3.930 0.716 1.00 81.56 104 TYR A C 1
ATOM 772 O O . TYR A 1 104 ? -37.442 4.544 1.705 1.00 81.56 104 TYR A O 1
ATOM 780 N N . TYR A 1 105 ? -37.816 4.446 -0.508 1.00 81.94 105 TYR A N 1
ATOM 781 C CA . TYR A 1 105 ? -37.371 5.815 -0.748 1.00 81.94 105 TYR A CA 1
ATOM 782 C C . TYR A 1 105 ? -38.550 6.736 -1.015 1.00 81.94 105 TYR A C 1
ATOM 784 O O . TYR A 1 105 ? -39.491 6.371 -1.716 1.00 81.94 105 TYR A O 1
ATOM 792 N N . LEU A 1 106 ? -38.485 7.949 -0.477 1.00 78.88 106 LEU A N 1
ATOM 793 C CA . LEU A 1 106 ? -39.402 9.025 -0.821 1.00 78.88 106 LEU A CA 1
ATOM 794 C C . LEU A 1 106 ? -38.613 10.123 -1.525 1.00 78.88 106 LEU A C 1
ATOM 796 O O . LEU A 1 106 ? -37.739 10.753 -0.923 1.00 78.88 106 LEU A O 1
ATOM 800 N N . GLN A 1 107 ? -38.918 10.320 -2.803 1.00 79.81 107 GLN A N 1
ATOM 801 C CA . GLN A 1 107 ? -38.270 11.299 -3.662 1.00 79.81 107 GLN A CA 1
ATOM 802 C C . GLN A 1 107 ? -39.211 12.474 -3.926 1.00 79.81 107 GLN A C 1
ATOM 804 O O . GLN A 1 107 ? -40.385 12.268 -4.231 1.00 79.81 107 GLN A O 1
ATOM 809 N N . VAL A 1 108 ? -38.693 13.698 -3.841 1.00 74.50 108 VAL A N 1
ATOM 810 C CA . VAL A 1 108 ? -39.375 14.915 -4.297 1.00 74.50 108 VAL A CA 1
ATOM 811 C C . VAL A 1 108 ? -38.574 15.523 -5.426 1.00 74.50 108 VAL A C 1
ATOM 813 O O . VAL A 1 108 ? -37.390 15.797 -5.255 1.00 74.50 108 VAL A O 1
ATOM 816 N N . THR A 1 109 ? -39.226 15.784 -6.550 1.00 71.00 109 THR A N 1
ATOM 817 C CA . THR A 1 109 ? -38.598 16.330 -7.748 1.00 71.00 109 THR A CA 1
ATOM 818 C C . THR A 1 109 ? -39.351 17.560 -8.239 1.00 71.00 109 THR A C 1
ATOM 820 O O . THR A 1 109 ? -40.584 17.563 -8.326 1.00 71.00 109 THR A O 1
ATOM 823 N N . LYS A 1 110 ? -38.615 18.618 -8.584 1.00 68.50 110 LYS A N 1
ATOM 824 C CA . LYS A 1 110 ? -39.168 19.865 -9.117 1.00 68.50 110 LYS A CA 1
ATOM 825 C C . LYS A 1 110 ? -38.240 20.448 -10.179 1.00 68.50 110 LYS A C 1
ATOM 827 O O . LYS A 1 110 ? -37.036 20.536 -9.966 1.00 68.50 110 LYS A O 1
ATOM 832 N N . ARG A 1 111 ? -38.810 20.895 -11.300 1.00 63.53 111 ARG A N 1
ATOM 833 C CA . ARG A 1 111 ? -38.087 21.720 -12.276 1.00 63.53 111 ARG A CA 1
ATOM 834 C C . ARG A 1 111 ? -37.957 23.151 -11.759 1.00 63.53 111 ARG A C 1
ATOM 836 O O . ARG A 1 111 ? -38.950 23.731 -11.318 1.00 63.53 111 ARG A O 1
ATOM 843 N N . ILE A 1 112 ? -36.745 23.687 -11.802 1.00 61.50 112 ILE A N 1
ATOM 844 C CA . ILE A 1 112 ? -36.370 25.017 -11.324 1.00 61.50 112 ILE A CA 1
ATOM 845 C C . ILE A 1 112 ? -35.619 25.774 -12.434 1.00 61.50 112 ILE A C 1
ATOM 847 O O . ILE A 1 112 ? -34.582 25.330 -12.915 1.00 61.50 112 ILE A O 1
ATOM 851 N N . GLY A 1 113 ? -36.151 26.928 -12.847 1.00 51.47 113 GLY A N 1
ATOM 852 C CA . GLY A 1 113 ? -35.606 27.743 -13.942 1.00 51.47 113 GLY A CA 1
ATOM 853 C C . GLY A 1 113 ? -36.685 28.218 -14.921 1.00 51.47 113 GLY A C 1
ATOM 854 O O . GLY A 1 113 ? -37.761 27.632 -15.005 1.00 51.47 113 GLY A O 1
ATOM 855 N N . GLY A 1 114 ? -36.420 29.320 -15.628 1.00 45.97 114 GLY A N 1
ATOM 856 C CA . GLY A 1 114 ? -37.245 29.791 -16.746 1.00 45.97 114 GLY A CA 1
ATOM 857 C C . GLY A 1 114 ? -36.639 29.369 -18.086 1.00 45.97 114 GLY A C 1
ATOM 858 O O . GLY A 1 114 ? -35.457 29.044 -18.139 1.00 45.97 114 GLY A O 1
ATOM 859 N N . ALA A 1 115 ? -37.421 29.456 -19.168 1.00 39.91 115 ALA A N 1
ATOM 860 C CA . ALA A 1 115 ? -37.125 28.949 -20.522 1.00 39.91 115 ALA A CA 1
ATOM 861 C C . ALA A 1 115 ? -35.790 29.392 -21.181 1.00 39.91 115 ALA A C 1
ATOM 863 O O . ALA A 1 115 ? -35.518 29.018 -22.317 1.00 39.91 115 ALA A O 1
ATOM 864 N N . VAL A 1 116 ? -34.973 30.211 -20.511 1.00 42.00 116 VAL A N 1
ATOM 865 C CA . VAL A 1 116 ? -33.722 30.792 -21.023 1.00 42.00 116 VAL A CA 1
ATOM 866 C C . VAL A 1 116 ? -32.486 30.334 -20.221 1.00 42.00 116 VAL A C 1
ATOM 868 O O . VAL A 1 116 ? -31.368 30.476 -20.705 1.00 42.00 116 VAL A O 1
ATOM 871 N N . THR A 1 117 ? -32.644 29.757 -19.021 1.00 44.78 117 THR A N 1
ATOM 872 C CA . THR A 1 117 ? -31.522 29.417 -18.111 1.00 44.78 117 THR A CA 1
ATOM 873 C C . THR A 1 117 ? -31.224 27.918 -17.978 1.00 44.78 117 THR A C 1
ATOM 875 O O . THR A 1 117 ? -30.377 27.534 -17.170 1.00 44.78 117 THR A O 1
ATOM 878 N N . GLY A 1 118 ? -31.846 27.083 -18.814 1.00 50.00 118 GLY A N 1
ATOM 879 C CA . GLY A 1 118 ? -31.742 25.624 -18.757 1.00 50.00 118 GLY A CA 1
ATOM 880 C C . GLY A 1 118 ? -32.751 25.025 -17.778 1.00 50.00 118 GLY A C 1
ATOM 881 O O . GLY A 1 118 ? -32.965 25.555 -16.684 1.00 50.00 118 GLY A O 1
ATOM 882 N N . ASP A 1 119 ? -33.381 23.929 -18.193 1.00 54.31 119 ASP A N 1
ATOM 883 C CA . ASP A 1 119 ? -34.347 23.179 -17.391 1.00 54.31 119 ASP A CA 1
ATOM 884 C C . ASP A 1 119 ? -33.594 22.389 -16.310 1.00 54.31 119 ASP A C 1
ATOM 886 O O . ASP A 1 119 ? -33.213 21.234 -16.493 1.00 54.31 119 ASP A O 1
ATOM 890 N N . ASN A 1 120 ? -33.329 23.025 -15.166 1.00 56.09 120 ASN A N 1
ATOM 891 C CA . ASN A 1 120 ? -32.676 22.339 -14.055 1.00 56.09 120 ASN A CA 1
ATOM 892 C C . ASN A 1 120 ? -33.714 21.559 -13.248 1.00 56.09 120 ASN A C 1
ATOM 894 O O . ASN A 1 120 ? -34.799 22.056 -12.935 1.00 56.09 120 ASN A O 1
ATOM 898 N N . GLN A 1 121 ? -33.372 20.338 -12.863 1.00 62.53 121 GLN A N 1
ATOM 899 C CA . GLN A 1 121 ? -34.198 19.493 -12.022 1.00 62.53 121 GLN A CA 1
ATOM 900 C C . GLN A 1 121 ? -33.575 19.392 -10.633 1.00 62.53 121 GLN A C 1
ATOM 902 O O . GLN A 1 121 ? -32.459 18.906 -10.466 1.00 62.53 121 GLN A O 1
ATOM 907 N N . LEU A 1 122 ? -34.321 19.830 -9.622 1.00 65.12 122 LEU A N 1
ATOM 908 C CA . LEU A 1 122 ? -33.986 19.621 -8.220 1.00 65.12 122 LEU A CA 1
ATOM 909 C C . LEU A 1 122 ? -34.653 18.343 -7.723 1.00 65.12 122 LEU A C 1
ATOM 911 O O . LEU A 1 122 ? -35.870 18.185 -7.857 1.00 65.12 122 LEU A O 1
ATOM 915 N N . SER A 1 123 ? -33.874 17.465 -7.095 1.00 68.12 123 SER A N 1
ATOM 916 C CA . SER A 1 123 ? -34.371 16.260 -6.436 1.00 68.12 123 SER A CA 1
ATOM 917 C C . SER A 1 123 ? -33.899 16.172 -4.983 1.00 68.12 123 SER A C 1
ATOM 919 O O . SER A 1 123 ? -32.706 16.294 -4.710 1.00 68.12 123 SER A O 1
ATOM 921 N N . LEU A 1 124 ? -34.826 15.891 -4.064 1.00 70.31 124 LEU A N 1
ATOM 922 C CA . LEU A 1 124 ? -34.559 15.492 -2.677 1.00 70.31 124 LEU A CA 1
ATOM 923 C C . LEU A 1 124 ? -34.948 14.028 -2.478 1.00 70.31 124 LEU A C 1
ATOM 925 O O . LEU A 1 124 ? -35.998 13.605 -2.958 1.00 70.31 124 LEU A O 1
ATOM 929 N N . LEU A 1 125 ? -34.142 13.276 -1.733 1.00 70.06 125 LEU A N 1
ATOM 930 C CA . LEU A 1 125 ? -34.393 11.868 -1.425 1.00 70.06 125 LEU A CA 1
ATOM 931 C C . LEU A 1 125 ? -34.264 11.600 0.079 1.00 70.06 125 LEU A C 1
ATOM 933 O O . LEU A 1 125 ? -33.292 12.031 0.699 1.00 70.06 125 LEU A O 1
ATOM 937 N N . THR A 1 126 ? -35.205 10.850 0.655 1.00 72.56 126 THR A N 1
ATOM 938 C CA . THR A 1 126 ? -35.099 10.330 2.028 1.00 72.56 126 THR A CA 1
ATOM 939 C C . THR A 1 126 ? -35.510 8.860 2.121 1.00 72.56 126 THR A C 1
ATOM 941 O O . THR A 1 126 ? -36.168 8.334 1.220 1.00 72.56 126 THR A O 1
ATOM 944 N N . VAL A 1 127 ? -35.146 8.203 3.224 1.00 77.25 127 VAL A N 1
ATOM 945 C CA . VAL A 1 127 ? -35.462 6.794 3.496 1.00 77.25 127 VAL A CA 1
ATOM 946 C C . VAL A 1 127 ? -36.612 6.694 4.492 1.00 77.25 127 VAL A C 1
ATOM 948 O O . VAL A 1 127 ? -36.566 7.281 5.574 1.00 77.25 127 VAL A O 1
ATOM 951 N N . LEU A 1 128 ? -37.624 5.903 4.145 1.00 78.56 128 LEU A N 1
ATOM 952 C CA . LEU A 1 128 ? -38.751 5.558 5.003 1.00 78.56 128 LEU A CA 1
ATOM 953 C C . LEU A 1 128 ? -38.678 4.091 5.425 1.00 78.56 128 LEU A C 1
ATOM 955 O O . LEU A 1 128 ? -38.248 3.239 4.653 1.00 78.56 128 LEU A O 1
ATOM 959 N N . LYS A 1 129 ? -39.165 3.782 6.626 1.00 81.50 129 LYS A N 1
ATOM 960 C CA . LYS A 1 129 ? -39.337 2.419 7.141 1.00 81.50 129 LYS A CA 1
ATOM 961 C C . LYS A 1 129 ? -40.800 2.160 7.486 1.00 81.50 129 LYS A C 1
ATOM 963 O O . LYS A 1 129 ? -41.414 2.965 8.183 1.00 81.50 129 LYS A O 1
ATOM 968 N N . TRP A 1 130 ? -41.352 1.025 7.066 1.00 78.75 130 TRP A N 1
ATOM 969 C CA . TRP A 1 130 ? -42.702 0.609 7.462 1.00 78.75 130 TRP A CA 1
ATOM 970 C C . TRP A 1 130 ? -42.703 -0.070 8.844 1.00 78.75 130 TRP A C 1
ATOM 972 O O . TRP A 1 130 ? -41.999 -1.060 9.052 1.00 78.75 130 TRP A O 1
ATOM 982 N N . THR A 1 131 ? -43.496 0.429 9.801 1.00 67.88 131 THR A N 1
ATOM 983 C CA . THR A 1 131 ? -43.474 -0.007 11.217 1.00 67.88 131 THR A CA 1
ATOM 984 C C . THR A 1 131 ? -44.753 -0.717 11.684 1.00 67.88 131 THR A C 1
ATOM 986 O O . THR A 1 131 ? -45.078 -0.685 12.867 1.00 67.88 131 THR A O 1
ATOM 989 N N . SER A 1 132 ? -45.478 -1.395 10.783 1.00 66.06 132 SER A N 1
ATOM 990 C CA . SER A 1 132 ? -46.802 -2.049 10.972 1.00 66.06 132 SER A CA 1
ATOM 991 C C . SER A 1 132 ? -47.992 -1.115 11.200 1.00 66.06 132 SER A C 1
ATOM 993 O O . SER A 1 132 ? -49.108 -1.462 10.824 1.00 66.06 132 SER A O 1
ATOM 995 N N . THR A 1 133 ? -47.769 0.061 11.783 1.00 66.00 133 THR A N 1
ATOM 996 C CA . THR A 1 133 ? -48.814 1.052 12.082 1.00 66.00 133 THR A CA 1
ATOM 997 C C . THR A 1 133 ? -48.658 2.351 11.290 1.00 66.00 133 THR A C 1
ATOM 999 O O . THR A 1 133 ? -49.531 3.212 11.376 1.00 66.00 133 THR A O 1
ATOM 1002 N N . GLY A 1 134 ? -47.578 2.494 10.513 1.00 72.38 134 GLY A N 1
ATOM 1003 C CA . GLY A 1 134 ? -47.318 3.661 9.676 1.00 72.38 134 GLY A CA 1
ATOM 1004 C C . GLY A 1 134 ? -45.878 3.733 9.164 1.00 72.38 134 GLY A C 1
ATOM 1005 O O . GLY A 1 134 ? -45.111 2.770 9.237 1.00 72.38 134 GLY A O 1
ATOM 1006 N N . TRP A 1 135 ? -45.517 4.908 8.651 1.00 75.06 135 TRP A N 1
ATOM 1007 C CA . TRP A 1 135 ? -44.197 5.210 8.102 1.00 75.06 135 TRP A CA 1
ATOM 1008 C C . TRP A 1 135 ? -43.305 5.934 9.119 1.00 75.06 135 TRP A C 1
ATOM 1010 O O . TRP A 1 135 ? -43.694 6.949 9.701 1.00 75.06 135 TRP A O 1
ATOM 1020 N N . ALA A 1 136 ? -42.086 5.432 9.311 1.00 72.19 136 ALA A N 1
ATOM 1021 C CA . ALA A 1 136 ? -41.041 6.060 10.112 1.00 72.19 136 ALA A CA 1
ATOM 1022 C C . ALA A 1 136 ? -39.949 6.665 9.216 1.00 72.19 136 ALA A C 1
ATOM 1024 O O . ALA A 1 136 ? -39.480 6.012 8.289 1.00 72.19 136 ALA A O 1
ATOM 1025 N N . SER A 1 137 ? -39.531 7.893 9.523 1.00 70.25 137 SER A N 1
ATOM 1026 C CA . SER A 1 137 ? -38.418 8.611 8.886 1.00 70.25 137 SER A CA 1
ATOM 1027 C C . SER A 1 137 ? -37.494 9.181 9.964 1.00 70.25 137 SER A C 1
ATOM 1029 O O . SER A 1 137 ? -37.936 9.422 11.091 1.00 70.25 137 SER A O 1
ATOM 1031 N N . ILE A 1 138 ? -36.238 9.462 9.610 1.00 60.06 138 ILE A N 1
ATOM 1032 C CA . ILE A 1 138 ? -35.289 10.198 10.463 1.00 60.06 138 ILE A CA 1
ATOM 1033 C C . ILE A 1 138 ? -35.764 11.628 10.780 1.00 60.06 138 ILE A C 1
ATOM 1035 O O . ILE A 1 138 ? -35.331 12.222 11.762 1.00 60.06 138 ILE A O 1
ATOM 1039 N N . THR A 1 139 ? -36.690 12.170 9.986 1.00 56.41 139 THR A N 1
ATOM 1040 C CA . THR A 1 139 ? -37.177 13.555 10.112 1.00 56.41 139 THR A CA 1
ATOM 1041 C C . THR A 1 139 ? -38.547 13.692 10.746 1.00 56.41 139 THR A C 1
ATOM 1043 O O . THR A 1 139 ? -39.144 14.769 10.728 1.00 56.41 139 THR A O 1
ATOM 1046 N N . ASN A 1 140 ? -39.044 12.616 11.350 1.00 63.91 140 ASN A N 1
ATOM 1047 C CA . ASN A 1 140 ? -40.221 12.683 12.198 1.00 63.91 140 ASN A CA 1
ATOM 1048 C C . ASN A 1 140 ? -39.869 13.489 13.462 1.00 63.91 140 ASN A C 1
ATOM 1050 O O . ASN A 1 140 ? -39.344 12.920 14.417 1.00 63.91 140 ASN A O 1
ATOM 1054 N N . ALA A 1 141 ? -40.137 14.796 13.500 1.00 45.47 141 ALA A N 1
ATOM 1055 C CA . ALA A 1 141 ? -39.906 15.584 14.710 1.00 45.47 141 ALA A CA 1
ATOM 1056 C C . ALA A 1 141 ? -41.073 16.521 15.057 1.00 45.47 141 ALA A C 1
ATOM 1058 O O . ALA A 1 141 ? -41.447 17.400 14.289 1.00 45.47 141 ALA A O 1
ATOM 1059 N N . VAL A 1 142 ? -41.540 16.334 16.300 1.00 39.19 142 VAL A N 1
ATOM 1060 C CA . VAL A 1 142 ? -42.484 17.124 17.112 1.00 39.19 142 VAL A CA 1
ATOM 1061 C C . VAL A 1 142 ? -43.974 17.012 16.737 1.00 39.19 142 VAL A C 1
ATOM 1063 O O . VAL A 1 142 ? -44.556 17.903 16.136 1.00 39.19 142 VAL A O 1
ATOM 1066 N N . GLY A 1 143 ? -44.627 15.942 17.221 1.00 39.16 143 GLY A N 1
ATOM 1067 C CA . GLY A 1 143 ? -46.064 15.988 17.538 1.00 39.16 143 GLY A CA 1
ATOM 1068 C C . GLY A 1 143 ? -47.041 15.193 16.662 1.00 39.16 143 GLY A C 1
ATOM 1069 O O . GLY A 1 143 ? -48.126 15.690 16.390 1.00 39.16 143 GLY A O 1
ATOM 1070 N N . GLY A 1 144 ? -46.728 13.953 16.272 1.00 40.94 144 GLY A N 1
ATOM 1071 C CA . GLY A 1 144 ? -47.740 13.011 15.766 1.00 40.94 144 GLY A CA 1
ATOM 1072 C C . GLY A 1 144 ? -47.184 11.956 14.813 1.00 40.94 144 GLY A C 1
ATOM 1073 O O . GLY A 1 144 ? -46.273 12.223 14.038 1.00 40.94 144 GLY A O 1
ATOM 1074 N N . ALA A 1 145 ? -47.717 10.734 14.867 1.00 42.97 145 ALA A N 1
ATOM 1075 C CA . ALA A 1 145 ? -47.385 9.696 13.896 1.00 42.97 145 ALA A CA 1
ATOM 1076 C C . ALA A 1 145 ? -47.815 10.139 12.481 1.00 42.97 145 ALA A C 1
ATOM 1078 O O . ALA A 1 145 ? -48.978 10.481 12.281 1.00 42.97 145 ALA A O 1
ATOM 1079 N N . GLY A 1 146 ? -46.889 10.113 11.513 1.00 53.06 146 GLY A N 1
ATOM 1080 C CA . GLY A 1 146 ? -47.199 10.259 10.085 1.00 53.06 146 GLY A CA 1
ATOM 1081 C C . GLY A 1 146 ? -46.888 11.603 9.409 1.00 53.06 146 GLY A C 1
ATOM 1082 O O . GLY A 1 146 ? -47.295 11.764 8.265 1.00 53.06 146 GLY A O 1
ATOM 1083 N N . SER A 1 147 ? -46.187 12.558 10.036 1.00 59.72 147 SER A N 1
ATOM 1084 C CA . SER A 1 147 ? -45.785 13.814 9.369 1.00 59.72 147 SER A CA 1
ATOM 1085 C C . SER A 1 147 ? -44.298 13.820 8.983 1.00 59.72 147 SER A C 1
ATOM 1087 O O . SER A 1 147 ? -43.440 14.159 9.799 1.00 59.72 147 SER A O 1
ATOM 1089 N N . ILE A 1 148 ? -43.989 13.456 7.736 1.00 70.88 148 ILE A N 1
ATOM 1090 C CA . ILE A 1 148 ? -42.619 13.489 7.197 1.00 70.88 148 ILE A CA 1
ATOM 1091 C C . ILE A 1 148 ? -42.297 14.912 6.722 1.00 70.88 148 ILE A C 1
ATOM 1093 O O . ILE A 1 148 ? -42.997 15.449 5.864 1.00 70.88 148 ILE A O 1
ATOM 1097 N N . VAL A 1 149 ? -41.229 15.520 7.239 1.00 65.94 149 VAL A N 1
ATOM 1098 C CA . VAL A 1 149 ? -40.728 16.819 6.753 1.00 65.94 149 VAL A CA 1
ATOM 1099 C C . VAL A 1 149 ? -39.508 16.578 5.881 1.00 65.94 149 VAL A C 1
ATOM 1101 O O . VAL A 1 149 ? -38.591 15.909 6.344 1.00 65.94 149 VAL A O 1
ATOM 1104 N N . LEU A 1 150 ? -39.494 17.113 4.655 1.00 63.84 150 LEU A N 1
ATOM 1105 C CA . LEU A 1 150 ? -38.384 16.997 3.701 1.00 63.84 150 LEU A CA 1
ATOM 1106 C C . LEU A 1 150 ? -37.754 18.370 3.446 1.00 63.84 150 LEU A C 1
ATOM 1108 O O . LEU A 1 150 ? -38.404 19.237 2.865 1.00 63.84 150 LEU A O 1
ATOM 1112 N N . ASN A 1 151 ? -36.502 18.573 3.860 1.00 58.59 151 ASN A N 1
ATOM 1113 C CA . ASN A 1 151 ? -35.730 19.786 3.587 1.00 58.59 151 ASN A CA 1
ATOM 1114 C C . ASN A 1 151 ? -34.215 19.490 3.451 1.00 58.59 151 ASN A C 1
ATOM 1116 O O . ASN A 1 151 ? -33.733 18.476 3.970 1.00 58.59 151 ASN A O 1
ATOM 1120 N N . PRO A 1 152 ? -33.441 20.365 2.779 1.00 55.38 152 PRO A N 1
ATOM 1121 C CA . PRO A 1 152 ? -31.998 20.172 2.589 1.00 55.38 152 PRO A CA 1
ATOM 1122 C C . PRO A 1 152 ? -31.174 20.296 3.882 1.00 55.38 152 PRO A C 1
ATOM 1124 O O . PRO A 1 152 ? -30.022 19.881 3.918 1.00 55.38 152 PRO A O 1
ATOM 1127 N N . THR A 1 153 ? -31.741 20.859 4.950 1.00 53.25 153 THR A N 1
ATOM 1128 C CA . THR A 1 153 ? -31.034 21.125 6.213 1.00 53.25 153 THR A CA 1
ATOM 1129 C C . THR A 1 153 ? -31.066 19.938 7.180 1.00 53.25 153 THR A C 1
ATOM 1131 O O . THR A 1 153 ? -30.206 19.824 8.046 1.00 53.25 153 THR A O 1
ATOM 1134 N N . THR A 1 154 ? -32.079 19.075 7.073 1.00 50.00 154 THR A N 1
ATOM 1135 C CA . THR A 1 154 ? -32.372 18.019 8.057 1.00 50.00 154 THR A CA 1
ATOM 1136 C C . THR A 1 154 ? -32.710 16.665 7.437 1.00 50.00 154 THR A C 1
ATOM 1138 O O . THR A 1 154 ? -32.744 15.686 8.178 1.00 50.00 154 THR A O 1
ATOM 1141 N N . THR A 1 155 ? -32.991 16.570 6.126 1.00 54.91 155 THR A N 1
ATOM 1142 C CA . THR A 1 155 ? -33.682 15.384 5.580 1.00 54.91 155 THR A CA 1
ATOM 1143 C C . THR A 1 155 ? -33.046 14.673 4.390 1.00 54.91 155 THR A C 1
ATOM 1145 O O . THR A 1 155 ? -33.289 13.475 4.230 1.00 54.91 155 THR A O 1
ATOM 1148 N N . ALA A 1 156 ? -32.315 15.361 3.512 1.00 53.09 156 ALA A N 1
ATOM 1149 C CA . ALA A 1 156 ? -32.045 14.802 2.188 1.00 53.09 156 ALA A CA 1
ATOM 1150 C C . ALA A 1 156 ? -30.768 15.331 1.527 1.00 53.09 156 ALA A C 1
ATOM 1152 O O . ALA A 1 156 ? -30.433 16.508 1.647 1.00 53.09 156 ALA A O 1
ATOM 1153 N N . VAL A 1 157 ? -30.123 14.454 0.751 1.00 50.44 157 VAL A N 1
ATOM 1154 C CA . VAL A 1 157 ? -29.148 14.830 -0.283 1.00 50.44 157 VAL A CA 1
ATOM 1155 C C . VAL A 1 157 ? -29.910 15.551 -1.397 1.00 50.44 157 VAL A C 1
ATOM 1157 O O . VAL A 1 157 ? -30.896 15.019 -1.912 1.00 50.44 157 VAL A O 1
ATOM 1160 N N . ALA A 1 158 ? -29.476 16.761 -1.747 1.00 52.66 158 ALA A N 1
ATOM 1161 C CA . ALA A 1 158 ? -30.015 17.516 -2.871 1.00 52.66 158 ALA A CA 1
ATOM 1162 C C . ALA A 1 158 ? -29.162 17.265 -4.119 1.00 52.66 158 ALA A C 1
ATOM 1164 O O . ALA A 1 158 ? -27.955 17.503 -4.099 1.00 52.66 158 ALA A O 1
ATOM 1165 N N . LEU A 1 159 ? -29.790 16.805 -5.198 1.00 51.91 159 LEU A N 1
ATOM 1166 C CA . LEU A 1 159 ? -29.176 16.719 -6.522 1.00 51.91 159 LEU A CA 1
ATOM 1167 C C . LEU A 1 159 ? -29.812 17.792 -7.405 1.00 51.91 159 LEU A C 1
ATOM 1169 O O . LEU A 1 159 ? -31.038 17.844 -7.520 1.00 51.91 159 LEU A O 1
ATOM 1173 N N . ILE A 1 160 ? -28.982 18.657 -7.986 1.00 54.22 160 ILE A N 1
ATOM 1174 C CA . ILE A 1 160 ? -29.387 19.606 -9.024 1.00 54.22 160 ILE A CA 1
ATOM 1175 C C . ILE A 1 160 ? -28.756 19.095 -10.308 1.00 54.22 160 ILE A C 1
ATOM 1177 O O . ILE A 1 160 ? -27.535 19.138 -10.443 1.00 54.22 160 ILE A O 1
ATOM 1181 N N . ASP A 1 161 ? -29.582 18.577 -11.207 1.00 47.81 161 ASP A N 1
ATOM 1182 C CA . ASP A 1 161 ? -29.143 18.151 -12.531 1.00 47.81 161 ASP A CA 1
ATOM 1183 C C . ASP A 1 161 ? -29.598 19.179 -13.569 1.00 47.81 161 ASP A C 1
ATOM 1185 O O . ASP A 1 161 ? -30.710 19.708 -13.477 1.00 47.81 161 ASP A O 1
ATOM 1189 N N . ARG A 1 162 ? -28.736 19.488 -14.535 1.00 45.75 162 ARG A N 1
ATOM 1190 C CA . ARG A 1 162 ? -29.077 20.344 -15.671 1.00 45.75 162 ARG A CA 1
ATOM 1191 C C . ARG A 1 162 ? -29.413 19.416 -16.822 1.00 45.75 162 ARG A C 1
ATOM 1193 O O . ARG A 1 162 ? -28.523 18.761 -17.356 1.00 45.75 162 ARG A O 1
ATOM 1200 N N . GLU A 1 163 ? -30.683 19.369 -17.208 1.00 42.34 163 GLU A N 1
ATOM 1201 C CA . GLU A 1 163 ? -31.158 18.515 -18.299 1.00 42.34 163 GLU A CA 1
ATOM 1202 C C . GLU A 1 163 ? -30.795 19.153 -19.657 1.00 42.34 163 GLU A C 1
ATOM 1204 O O . GLU A 1 163 ? -31.663 19.431 -20.468 1.00 42.34 163 GLU A O 1
ATOM 1209 N N . ASP A 1 164 ? -29.513 19.456 -19.897 1.00 37.34 164 ASP A N 1
ATOM 1210 C CA . ASP A 1 164 ? -29.011 19.869 -21.209 1.00 37.34 164 ASP A CA 1
ATOM 1211 C C . ASP A 1 164 ? -27.570 19.394 -21.428 1.00 37.34 164 ASP A C 1
ATOM 1213 O O . ASP A 1 164 ? -26.653 19.627 -20.640 1.00 37.34 164 ASP A O 1
ATOM 1217 N N . ALA A 1 165 ? -27.410 18.684 -22.539 1.00 36.91 165 ALA A N 1
ATOM 1218 C CA . ALA A 1 165 ? -26.250 17.906 -22.916 1.00 36.91 165 ALA A CA 1
ATOM 1219 C C . ALA A 1 165 ? -24.938 18.704 -23.052 1.00 36.91 165 ALA A C 1
ATOM 1221 O O . ALA A 1 165 ? -24.896 19.825 -23.549 1.00 36.91 165 ALA A O 1
ATOM 1222 N N . ALA A 1 166 ? -23.843 17.994 -22.763 1.00 35.00 166 ALA A N 1
ATOM 1223 C CA . ALA A 1 166 ? -22.542 18.146 -23.407 1.00 35.00 166 ALA A CA 1
ATOM 1224 C C . ALA A 1 166 ? -21.872 19.529 -23.325 1.00 35.00 166 ALA A C 1
ATOM 1226 O O . ALA A 1 166 ? -21.715 20.203 -24.337 1.00 35.00 166 ALA A O 1
ATOM 1227 N N . THR A 1 167 ? -21.334 19.914 -22.165 1.00 31.20 167 THR A N 1
ATOM 1228 C CA . THR A 1 167 ? -20.050 20.644 -22.103 1.00 31.20 167 THR A CA 1
ATOM 1229 C C . THR A 1 167 ? -19.502 20.694 -20.681 1.00 31.20 167 THR A C 1
ATOM 1231 O O . THR A 1 167 ? -20.242 20.756 -19.706 1.00 31.20 167 THR A O 1
ATOM 1234 N N . ALA A 1 168 ? -18.179 20.620 -20.575 1.00 32.28 168 ALA A N 1
ATOM 1235 C CA . ALA A 1 168 ? -17.443 20.610 -19.325 1.00 32.28 168 ALA A CA 1
ATOM 1236 C C . ALA A 1 168 ? -17.372 21.992 -18.643 1.00 32.28 168 ALA A C 1
ATOM 1238 O O . ALA A 1 168 ? -17.303 23.016 -19.318 1.00 32.28 168 ALA A O 1
ATOM 1239 N N . TYR A 1 169 ? -17.234 21.925 -17.313 1.00 30.62 169 TYR A N 1
ATOM 1240 C CA . TYR A 1 169 ? -16.479 22.794 -16.393 1.00 30.62 169 TYR A CA 1
ATOM 1241 C C . TYR A 1 169 ? -17.237 23.618 -15.339 1.00 30.62 169 TYR A C 1
ATOM 1243 O O . TYR A 1 169 ? -18.108 24.424 -15.633 1.00 30.62 169 TYR A O 1
ATOM 1251 N N . ALA A 1 170 ? -16.711 23.439 -14.116 1.00 32.56 170 ALA A N 1
ATOM 1252 C CA . ALA A 1 170 ? -16.404 24.436 -13.092 1.00 32.56 170 ALA A CA 1
ATOM 1253 C C . ALA A 1 170 ? -17.548 25.311 -12.564 1.00 32.56 170 ALA A C 1
ATOM 1255 O O . ALA A 1 170 ? -17.676 26.459 -12.960 1.00 32.56 170 ALA A O 1
ATOM 1256 N N . ASP A 1 171 ? -18.244 24.827 -11.533 1.00 29.53 171 ASP A N 1
ATOM 1257 C CA . ASP A 1 171 ? -18.657 25.706 -10.439 1.00 29.53 171 ASP A CA 1
ATOM 1258 C C . ASP A 1 171 ? -18.697 24.935 -9.113 1.00 29.53 171 ASP A C 1
ATOM 1260 O O . ASP A 1 171 ? -19.323 23.886 -8.969 1.00 29.53 171 ASP A O 1
ATOM 1264 N N . VAL A 1 172 ? -17.939 25.450 -8.148 1.00 26.95 172 VAL A N 1
ATOM 1265 C CA . VAL A 1 172 ? -17.841 24.947 -6.778 1.00 26.95 172 VAL A CA 1
ATOM 1266 C C . VAL A 1 172 ? -19.117 25.315 -6.022 1.00 26.95 172 VAL A C 1
ATOM 1268 O O . VAL A 1 172 ? -19.594 26.448 -6.091 1.00 26.95 172 VAL A O 1
ATOM 1271 N N . ILE A 1 173 ? -19.635 24.369 -5.238 1.00 30.80 173 ILE A N 1
ATOM 1272 C CA . ILE A 1 173 ? -20.693 24.597 -4.253 1.00 30.80 173 ILE A CA 1
ATOM 1273 C C . ILE A 1 173 ? -20.176 25.597 -3.201 1.00 30.80 173 ILE A C 1
ATOM 1275 O O . ILE A 1 173 ? -19.454 25.229 -2.279 1.00 30.80 173 ILE A O 1
ATOM 1279 N N . GLY A 1 174 ? -20.566 26.867 -3.343 1.00 30.16 174 GLY A N 1
ATOM 1280 C CA . GLY A 1 174 ? -20.582 27.864 -2.270 1.00 30.16 174 GLY A CA 1
ATOM 1281 C C . GLY A 1 174 ? -19.415 28.858 -2.232 1.00 30.16 174 GLY A C 1
ATOM 1282 O O . GLY A 1 174 ? -18.336 28.568 -1.726 1.00 30.16 174 GLY A O 1
ATOM 1283 N N . LYS A 1 175 ? -19.692 30.111 -2.614 1.00 27.44 175 LYS A N 1
ATOM 1284 C CA . LYS A 1 175 ? -18.980 31.294 -2.109 1.00 27.44 175 LYS A CA 1
ATOM 1285 C C . LYS A 1 175 ? -19.984 32.146 -1.335 1.00 27.44 175 LYS A C 1
ATOM 1287 O O . LYS A 1 175 ? -20.886 32.727 -1.930 1.00 27.44 175 LYS A O 1
ATOM 1292 N N . VAL A 1 176 ? -19.848 32.217 -0.010 1.00 27.73 176 VAL A N 1
ATOM 1293 C CA . VAL A 1 176 ? -20.598 33.188 0.799 1.00 27.73 176 VAL A CA 1
ATOM 1294 C C . VAL A 1 176 ? -19.827 34.502 0.761 1.00 27.73 176 VAL A C 1
ATOM 1296 O O . VAL A 1 176 ? -18.759 34.624 1.355 1.00 27.73 176 VAL A O 1
ATOM 1299 N N . SER A 1 177 ? -20.350 35.488 0.038 1.00 30.39 177 SER A N 1
ATOM 1300 C CA . SER A 1 177 ? -19.849 36.862 0.074 1.00 30.39 177 SER A CA 1
ATOM 1301 C C . SER A 1 177 ? -21.010 37.831 0.243 1.00 30.39 177 SER A C 1
ATOM 1303 O O . SER A 1 177 ? -21.924 37.827 -0.577 1.00 30.39 177 SER A O 1
ATOM 1305 N N . GLY A 1 178 ? -20.945 38.689 1.260 1.00 26.20 178 GLY A N 1
ATOM 1306 C CA . GLY A 1 178 ? -21.820 39.856 1.362 1.00 26.20 178 GLY A CA 1
ATOM 1307 C C . GLY A 1 178 ? -22.172 40.238 2.793 1.00 26.20 178 GLY A C 1
ATOM 1308 O O . GLY A 1 178 ? -22.802 39.469 3.502 1.00 26.20 178 GLY A O 1
ATOM 1309 N N . ALA A 1 179 ? -21.725 41.436 3.164 1.00 36.12 179 ALA A N 1
ATOM 1310 C CA . ALA A 1 179 ? -21.827 42.152 4.430 1.00 36.12 179 ALA A CA 1
ATOM 1311 C C . ALA A 1 179 ? -23.124 42.000 5.258 1.00 36.12 179 ALA A C 1
ATOM 1313 O O . ALA A 1 179 ? -24.227 41.896 4.729 1.00 36.12 179 ALA A O 1
ATOM 1314 N N . SER A 1 180 ? -22.939 42.151 6.578 1.00 36.38 180 SER A N 1
ATOM 1315 C CA . SER A 1 180 ? -23.925 42.269 7.669 1.00 36.38 180 SER A CA 1
ATOM 1316 C C . SER A 1 180 ? -24.716 41.005 8.035 1.00 36.38 180 SER A C 1
ATOM 1318 O O . SER A 1 180 ? -25.836 40.789 7.589 1.00 36.38 180 SER A O 1
ATOM 1320 N N . PHE A 1 181 ? -24.136 40.208 8.939 1.00 31.45 181 PHE A N 1
ATOM 1321 C CA . PHE A 1 181 ? -24.892 39.309 9.811 1.00 31.45 181 PHE A CA 1
ATOM 1322 C C . PHE A 1 181 ? -25.277 40.074 11.082 1.00 31.45 181 PHE A C 1
ATOM 1324 O O . PHE A 1 181 ? -24.397 40.508 11.824 1.00 31.45 181 PHE A O 1
ATOM 1331 N N . ASP A 1 182 ? -26.576 40.221 11.334 1.00 33.09 182 ASP A N 1
ATOM 1332 C CA . ASP A 1 182 ? -27.089 40.584 12.654 1.00 33.09 182 ASP A CA 1
ATOM 1333 C C . ASP A 1 182 ? -27.294 39.286 13.451 1.00 33.09 182 ASP A C 1
ATOM 1335 O O . ASP A 1 182 ? -28.108 38.432 13.094 1.00 33.09 182 ASP A O 1
ATOM 1339 N N . VAL A 1 183 ? -26.474 39.080 14.482 1.00 32.97 183 VAL A N 1
ATOM 1340 C CA . VAL A 1 183 ? -26.352 37.807 15.221 1.00 32.97 183 VAL A CA 1
ATOM 1341 C C . VAL A 1 183 ? -27.483 37.631 16.255 1.00 32.97 183 VAL A C 1
ATOM 1343 O O . VAL A 1 183 ? -27.537 36.632 16.968 1.00 32.97 183 VAL A O 1
ATOM 1346 N N . ALA A 1 184 ? -28.433 38.563 16.351 1.00 33.78 184 ALA A N 1
ATOM 1347 C CA . ALA A 1 184 ? -29.304 38.655 17.522 1.00 33.78 184 ALA A CA 1
ATOM 1348 C C . ALA A 1 184 ? -30.619 37.843 17.501 1.00 33.78 184 ALA A C 1
ATOM 1350 O O . ALA A 1 184 ? -31.343 37.893 18.491 1.00 33.78 184 ALA A O 1
ATOM 1351 N N . ALA A 1 185 ? -30.957 37.073 16.457 1.00 33.81 185 ALA A N 1
ATOM 1352 C CA . ALA A 1 185 ? -32.286 36.429 16.382 1.00 33.81 185 ALA A CA 1
ATOM 1353 C C . ALA A 1 185 ? -32.316 34.889 16.280 1.00 33.81 185 ALA A C 1
ATOM 1355 O O . ALA A 1 185 ? -33.403 34.324 16.194 1.00 33.81 185 ALA A O 1
ATOM 1356 N N . ALA A 1 186 ? -31.175 34.188 16.311 1.00 31.14 186 ALA A N 1
ATOM 1357 C CA . ALA A 1 186 ? -31.142 32.742 16.021 1.00 31.14 186 ALA A CA 1
ATOM 1358 C C . ALA A 1 186 ? -30.567 31.830 17.120 1.00 31.14 186 ALA A C 1
ATOM 1360 O O . ALA A 1 186 ? -30.476 30.623 16.907 1.00 31.14 186 ALA A O 1
ATOM 1361 N N . PHE A 1 187 ? -30.210 32.344 18.298 1.00 30.67 187 PHE A N 1
ATOM 1362 C CA . PHE A 1 187 ? -29.673 31.503 19.372 1.00 30.67 187 PHE A CA 1
ATOM 1363 C C . PHE A 1 187 ? -30.497 31.637 20.649 1.00 30.67 187 PHE A C 1
ATOM 1365 O O . PHE A 1 187 ? -30.417 32.635 21.359 1.00 30.67 187 PHE A O 1
ATOM 1372 N N . THR A 1 188 ? -31.262 30.596 20.979 1.00 37.06 188 THR A N 1
ATOM 1373 C CA . THR A 1 188 ? -31.663 30.359 22.368 1.00 37.06 188 THR A CA 1
ATOM 1374 C C . THR A 1 188 ? -30.419 29.970 23.161 1.00 37.06 188 THR A C 1
ATOM 1376 O O . THR A 1 188 ? -29.695 29.048 22.783 1.00 37.06 188 THR A O 1
ATOM 1379 N N . THR A 1 189 ? -30.151 30.685 24.249 1.00 36.56 189 THR A N 1
ATOM 1380 C CA . THR A 1 189 ? -29.046 30.408 25.165 1.00 36.56 189 THR A CA 1
ATOM 1381 C C . THR A 1 189 ? -29.251 29.057 25.851 1.00 36.56 189 THR A C 1
ATOM 1383 O O . THR A 1 189 ? -30.198 28.872 26.609 1.00 36.56 189 THR A O 1
ATOM 1386 N N . HIS A 1 190 ? -28.346 28.110 25.599 1.00 47.28 190 HIS A N 1
ATOM 1387 C CA . HIS A 1 190 ? -28.250 26.876 26.377 1.00 47.28 190 HIS A CA 1
ATOM 1388 C C . HIS A 1 190 ? -27.444 27.137 27.647 1.00 47.28 190 HIS A C 1
ATOM 1390 O O . HIS A 1 190 ? -26.403 27.800 27.613 1.00 47.28 190 HIS A O 1
ATOM 1396 N N . THR A 1 191 ? -27.910 26.621 28.777 1.00 44.06 191 THR A N 1
ATOM 1397 C CA . THR A 1 191 ? -27.175 26.740 30.040 1.00 44.06 191 THR A CA 1
ATOM 1398 C C . THR A 1 191 ? -25.929 25.841 30.015 1.00 44.06 191 THR A C 1
ATOM 1400 O O . THR A 1 191 ? -25.923 24.786 29.379 1.00 44.06 191 THR A O 1
ATOM 1403 N N . VAL A 1 192 ? -24.848 26.233 30.707 1.00 44.16 192 VAL A N 1
ATOM 1404 C CA . VAL A 1 192 ? -23.601 25.433 30.788 1.00 44.16 192 VAL A CA 1
ATOM 1405 C C . VAL A 1 192 ? -23.866 23.962 31.175 1.00 44.16 192 VAL A C 1
ATOM 1407 O O . VAL A 1 192 ? -23.285 23.085 30.541 1.00 44.16 192 VAL A O 1
ATOM 1410 N N . PRO A 1 193 ? -24.784 23.635 32.109 1.00 45.91 193 PRO A N 1
ATOM 1411 C CA . PRO A 1 193 ? -25.129 22.244 32.421 1.00 45.91 193 PRO A CA 1
ATOM 1412 C C . PRO A 1 193 ? -25.771 21.460 31.260 1.00 45.91 193 PRO A C 1
ATOM 1414 O O . PRO A 1 193 ? -25.505 20.265 31.113 1.00 45.91 193 PRO A O 1
ATOM 1417 N N . GLU A 1 194 ? -26.579 22.103 30.410 1.00 46.44 194 GLU A N 1
ATOM 1418 C CA . GLU A 1 194 ? -27.187 21.463 29.231 1.00 46.44 194 GLU A CA 1
ATOM 1419 C C . GLU A 1 194 ? -26.142 21.156 28.158 1.00 46.44 194 GLU A C 1
ATOM 1421 O O . GLU A 1 194 ? -26.165 20.078 27.564 1.00 46.44 194 GLU A O 1
ATOM 1426 N N . LEU A 1 195 ? -25.188 22.067 27.946 1.00 42.66 195 LEU A N 1
ATOM 1427 C CA . LEU A 1 195 ? -24.066 21.835 27.036 1.00 42.66 195 LEU A CA 1
ATOM 1428 C C . LEU A 1 195 ? -23.165 20.708 27.544 1.00 42.66 195 LEU A C 1
ATOM 1430 O O . LEU A 1 195 ? -22.816 19.826 26.765 1.00 42.66 195 LEU A O 1
ATOM 1434 N N . THR A 1 196 ? -22.868 20.657 28.844 1.00 49.97 196 THR A N 1
ATOM 1435 C CA . THR A 1 196 ? -22.080 19.564 29.437 1.00 49.97 196 THR A CA 1
ATOM 1436 C C . THR A 1 196 ? -22.791 18.216 29.310 1.00 49.97 196 THR A C 1
ATOM 1438 O O . THR A 1 196 ? -22.161 17.218 28.973 1.00 49.97 196 THR A O 1
ATOM 1441 N N . THR A 1 197 ? -24.113 18.183 29.500 1.00 54.84 197 THR A N 1
ATOM 1442 C CA . THR A 1 197 ? -24.919 16.959 29.349 1.00 54.84 197 THR A CA 1
ATOM 1443 C C . THR A 1 197 ? -24.967 16.495 27.894 1.00 54.84 197 THR A C 1
ATOM 1445 O O . THR A 1 197 ? -24.837 15.304 27.621 1.00 54.84 197 THR A O 1
ATOM 1448 N N . ARG A 1 198 ? -25.096 17.422 26.936 1.00 46.66 198 ARG A N 1
ATOM 1449 C CA . ARG A 1 198 ? -25.090 17.094 25.501 1.00 46.66 198 ARG A CA 1
ATOM 1450 C C . ARG A 1 198 ? -23.712 16.678 25.006 1.00 46.66 198 ARG A C 1
ATOM 1452 O O . ARG A 1 198 ? -23.631 15.742 24.224 1.00 46.66 198 ARG A O 1
ATOM 1459 N N . VAL A 1 199 ? -22.639 17.303 25.487 1.00 48.38 199 VAL A N 1
ATOM 1460 C CA . VAL A 1 199 ? -21.264 16.877 25.192 1.00 48.38 199 VAL A CA 1
ATOM 1461 C C . VAL A 1 199 ? -20.992 15.498 25.794 1.00 48.38 199 VAL A C 1
ATOM 1463 O O . VAL A 1 199 ? -20.444 14.653 25.101 1.00 48.38 199 VAL A O 1
ATOM 1466 N N . ALA A 1 200 ? -21.442 15.215 27.019 1.00 49.53 200 ALA A N 1
ATOM 1467 C CA . ALA A 1 200 ? -21.328 13.883 27.616 1.00 49.53 200 ALA A CA 1
ATOM 1468 C C . ALA A 1 200 ? -22.145 12.826 26.852 1.00 49.53 200 ALA A C 1
ATOM 1470 O O . ALA A 1 200 ? -21.656 11.722 26.638 1.00 49.53 200 ALA A O 1
ATOM 1471 N N . ALA A 1 201 ? -23.351 13.167 26.386 1.00 47.12 201 ALA A N 1
ATOM 1472 C CA . ALA A 1 201 ? -24.167 12.283 25.556 1.00 47.12 201 ALA A CA 1
ATOM 1473 C C . ALA A 1 201 ? -23.530 12.039 24.180 1.00 47.12 201 ALA A C 1
ATOM 1475 O O . ALA A 1 201 ? -23.494 10.902 23.730 1.00 47.12 201 ALA A O 1
ATOM 1476 N N . ILE A 1 202 ? -22.962 13.068 23.544 1.00 43.59 202 ILE A N 1
ATOM 1477 C CA . ILE A 1 202 ? -22.229 12.941 22.277 1.00 43.59 202 ILE A CA 1
ATOM 1478 C C . ILE A 1 202 ? -20.946 12.131 22.474 1.00 43.59 202 ILE A C 1
ATOM 1480 O O . ILE A 1 202 ? -20.657 11.281 21.647 1.00 43.59 202 ILE A O 1
ATOM 1484 N N . ILE A 1 203 ? -20.203 12.324 23.566 1.00 44.44 203 ILE A N 1
ATOM 1485 C CA . ILE A 1 203 ? -19.027 11.505 23.894 1.00 44.44 203 ILE A CA 1
ATOM 1486 C C . ILE A 1 203 ? -19.443 10.053 24.142 1.00 44.44 203 ILE A C 1
ATOM 1488 O O . ILE A 1 203 ? -18.804 9.165 23.598 1.00 44.44 203 ILE A O 1
ATOM 1492 N N . ALA A 1 204 ? -20.534 9.795 24.869 1.00 41.53 204 ALA A N 1
ATOM 1493 C CA . ALA A 1 204 ? -21.055 8.443 25.086 1.00 41.53 204 ALA A CA 1
ATOM 1494 C C . ALA A 1 204 ? -21.550 7.791 23.783 1.00 41.53 204 ALA A C 1
ATOM 1496 O O . ALA A 1 204 ? -21.361 6.598 23.572 1.00 41.53 204 ALA A O 1
ATOM 1497 N N . GLN A 1 205 ? -22.139 8.574 22.879 1.00 38.66 205 GLN A N 1
ATOM 1498 C CA . GLN A 1 205 ? -22.642 8.107 21.589 1.00 38.66 205 GLN A CA 1
ATOM 1499 C C . GLN A 1 205 ? -21.514 7.938 20.557 1.00 38.66 205 GLN A C 1
ATOM 1501 O O . GLN A 1 205 ? -21.564 7.032 19.733 1.00 38.66 205 GLN A O 1
ATOM 1506 N N . LEU A 1 206 ? -20.449 8.739 20.644 1.00 34.34 206 LEU A N 1
ATOM 1507 C CA . LEU A 1 206 ? -19.194 8.531 19.922 1.00 34.34 206 LEU A CA 1
ATOM 1508 C C . LEU A 1 206 ? -18.431 7.332 20.488 1.00 34.34 206 LEU A C 1
ATOM 1510 O O . LEU A 1 206 ? -17.897 6.569 19.707 1.00 34.34 206 LEU A O 1
ATOM 1514 N N . GLN A 1 207 ? -18.438 7.093 21.800 1.00 35.22 207 GLN A N 1
ATOM 1515 C CA . GLN A 1 207 ? -17.862 5.888 22.410 1.00 35.22 207 GLN A CA 1
ATOM 1516 C C . GLN A 1 207 ? -18.642 4.622 22.024 1.00 35.22 207 GLN A C 1
ATOM 1518 O O . GLN A 1 207 ? -18.024 3.597 21.779 1.00 35.22 207 GLN A O 1
ATOM 1523 N N . GLN A 1 208 ? -19.969 4.704 21.862 1.00 36.09 208 GLN A N 1
ATOM 1524 C CA . GLN A 1 208 ? -20.788 3.616 21.301 1.00 36.09 208 GLN A CA 1
ATOM 1525 C C . GLN A 1 208 ? -20.586 3.407 19.789 1.00 36.09 208 GLN A C 1
ATOM 1527 O O . GLN A 1 208 ? -20.821 2.310 19.299 1.00 36.09 208 GLN A O 1
ATOM 1532 N N . ASN A 1 209 ? -20.129 4.426 19.051 1.00 34.19 209 ASN A N 1
ATOM 1533 C CA . ASN A 1 209 ? -19.775 4.322 17.627 1.00 34.19 209 ASN A CA 1
ATOM 1534 C C . ASN A 1 209 ? -18.272 4.061 17.387 1.00 34.19 209 ASN A C 1
ATOM 1536 O O . ASN A 1 209 ? -17.867 3.834 16.251 1.00 34.19 209 ASN A O 1
ATOM 1540 N N . VAL A 1 210 ? -17.450 4.107 18.439 1.00 35.38 210 VAL A N 1
ATOM 1541 C CA . VAL A 1 210 ? -16.009 3.795 18.434 1.00 35.38 210 VAL A CA 1
ATOM 1542 C C . VAL A 1 210 ? -15.744 2.401 19.018 1.00 35.38 210 VAL A C 1
ATOM 1544 O O . VAL A 1 210 ? -14.605 1.948 19.007 1.00 35.38 210 VAL A O 1
ATOM 1547 N N . ASP A 1 211 ? -16.782 1.669 19.432 1.00 35.56 211 ASP A N 1
ATOM 1548 C CA . ASP A 1 211 ? -16.642 0.264 19.809 1.00 35.56 211 ASP A CA 1
ATOM 1549 C C . ASP A 1 211 ? -17.602 -0.660 19.045 1.00 35.56 211 ASP A C 1
ATOM 1551 O O . ASP A 1 211 ? -18.737 -0.908 19.458 1.00 35.56 211 ASP A O 1
ATOM 1555 N N . PRO A 1 212 ? -17.119 -1.192 17.912 1.00 34.91 212 PRO A N 1
ATOM 1556 C CA . PRO A 1 212 ? -17.386 -2.566 17.527 1.00 34.91 212 PRO A CA 1
ATOM 1557 C C . PRO A 1 212 ? -16.067 -3.354 17.415 1.00 34.91 212 PRO A C 1
ATOM 1559 O O . PRO A 1 212 ? -15.909 -4.166 16.503 1.00 34.91 212 PRO A O 1
ATOM 1562 N N . LEU A 1 213 ? -15.097 -3.102 18.306 1.00 37.09 213 LEU A N 1
ATOM 1563 C CA . LEU A 1 213 ? -13.967 -4.017 18.514 1.00 37.09 213 LEU A CA 1
ATOM 1564 C C . LEU A 1 213 ? -14.284 -5.071 19.585 1.00 37.09 213 LEU A C 1
ATOM 1566 O O . LEU A 1 213 ? -13.590 -6.082 19.660 1.00 37.09 213 LEU A O 1
ATOM 1570 N N . GLY A 1 214 ? -15.358 -4.890 20.355 1.00 34.34 214 GLY A N 1
ATOM 1571 C CA . GLY A 1 214 ? -15.978 -5.935 21.164 1.00 34.34 214 GLY A CA 1
ATOM 1572 C C . GLY A 1 214 ? -17.170 -6.585 20.455 1.00 34.34 214 GLY A C 1
ATOM 1573 O O . GLY A 1 214 ? -18.107 -5.907 20.049 1.00 34.34 214 GLY A O 1
ATOM 1574 N N . ASP A 1 215 ? -17.157 -7.913 20.366 1.00 33.09 215 ASP A N 1
ATOM 1575 C CA . ASP A 1 215 ? -18.291 -8.779 20.014 1.00 33.09 215 ASP A CA 1
ATOM 1576 C C . ASP A 1 215 ? -18.809 -8.739 18.571 1.00 33.09 215 ASP A C 1
ATOM 1578 O O . ASP A 1 215 ? -19.942 -8.303 18.340 1.00 33.09 215 ASP A O 1
ATOM 1582 N N . ARG A 1 216 ? -18.077 -9.352 17.610 1.00 33.97 216 ARG A N 1
ATOM 1583 C CA . ARG A 1 216 ? -18.764 -9.985 16.459 1.00 33.97 216 ARG A CA 1
ATOM 1584 C C . ARG A 1 216 ? -18.072 -10.992 15.524 1.00 33.97 216 ARG A C 1
ATOM 1586 O O . ARG A 1 216 ? -18.461 -11.007 14.365 1.00 33.97 216 ARG A O 1
ATOM 1593 N N . LEU A 1 217 ? -17.165 -11.900 15.911 1.00 35.88 217 LEU A N 1
ATOM 1594 C CA . LEU A 1 217 ? -16.653 -12.872 14.907 1.00 35.88 217 LEU A CA 1
ATOM 1595 C C . LEU A 1 217 ? -16.425 -14.325 15.384 1.00 35.88 217 LEU A C 1
ATOM 1597 O O . LEU A 1 217 ? -15.292 -14.717 15.636 1.00 35.88 217 LEU A O 1
ATOM 1601 N N . PRO A 1 218 ? -17.462 -15.194 15.379 1.00 34.69 218 PRO A N 1
ATOM 1602 C CA . PRO A 1 218 ? -17.252 -16.648 15.367 1.00 34.69 218 PRO A CA 1
ATOM 1603 C C . PRO A 1 218 ? -17.517 -17.320 14.006 1.00 34.69 218 PRO A C 1
ATOM 1605 O O . PRO A 1 218 ? -17.226 -18.502 13.855 1.00 34.69 218 PRO A O 1
ATOM 1608 N N . ALA A 1 219 ? -18.073 -16.623 13.005 1.00 35.53 219 ALA A N 1
ATOM 1609 C CA . ALA A 1 219 ? -18.509 -17.275 11.758 1.00 35.53 219 ALA A CA 1
ATOM 1610 C C . ALA A 1 219 ? -17.465 -17.267 10.619 1.00 35.53 219 ALA A C 1
ATOM 1612 O O . ALA A 1 219 ? -17.500 -18.152 9.766 1.00 35.53 219 ALA A O 1
ATOM 1613 N N . SER A 1 220 ? -16.525 -16.311 10.592 1.00 38.50 220 SER A N 1
ATOM 1614 C CA . SER A 1 220 ? -15.495 -16.201 9.539 1.00 38.50 220 SER A CA 1
ATOM 1615 C C . SER A 1 220 ? -14.125 -16.764 9.941 1.00 38.50 220 SER A C 1
ATOM 1617 O O . SER A 1 220 ? -13.297 -17.007 9.061 1.00 38.50 220 SER A O 1
ATOM 1619 N N . GLY A 1 221 ? -13.882 -16.981 11.240 1.00 41.56 221 GLY A N 1
ATOM 1620 C CA . GLY A 1 221 ? -12.573 -17.350 11.795 1.00 41.56 221 GLY A CA 1
ATOM 1621 C C . GLY A 1 221 ? -11.571 -16.191 11.894 1.00 41.56 221 GLY A C 1
ATOM 1622 O O . GLY A 1 221 ? -10.483 -16.396 12.427 1.00 41.56 221 GLY A O 1
ATOM 1623 N N . ILE A 1 222 ? -11.927 -14.995 11.408 1.00 40.50 222 ILE A N 1
ATOM 1624 C CA . ILE A 1 222 ? -11.165 -13.751 11.579 1.00 40.50 222 ILE A CA 1
ATOM 1625 C C . ILE A 1 222 ? -11.455 -13.264 12.999 1.00 40.50 222 ILE A C 1
ATOM 1627 O O . ILE A 1 222 ? -12.600 -12.950 13.293 1.00 40.50 222 ILE A O 1
ATOM 1631 N N . MET A 1 223 ? -10.472 -13.274 13.899 1.00 41.06 223 MET A N 1
ATOM 1632 C CA . MET A 1 223 ? -10.670 -12.743 15.253 1.00 41.06 223 MET A CA 1
ATOM 1633 C C . MET A 1 223 ? -10.649 -11.213 15.214 1.00 41.06 223 MET A C 1
ATOM 1635 O O . MET A 1 223 ? -9.993 -10.617 14.356 1.00 41.06 223 MET A O 1
ATOM 1639 N N . ALA A 1 224 ? -11.395 -10.589 16.125 1.00 39.91 224 ALA A N 1
ATOM 1640 C CA . ALA A 1 224 ? -11.295 -9.160 16.393 1.00 39.91 224 ALA A CA 1
ATOM 1641 C C . ALA A 1 224 ? -9.848 -8.843 16.864 1.00 39.91 224 ALA A C 1
ATOM 1643 O O . ALA A 1 224 ? -9.057 -9.759 17.090 1.00 39.91 224 ALA A O 1
ATOM 1644 N N . PRO A 1 225 ? -9.433 -7.574 17.008 1.00 44.75 225 PRO A N 1
ATOM 1645 C CA . PRO A 1 225 ? -8.122 -7.204 17.567 1.00 44.75 225 PRO A CA 1
ATOM 1646 C C . PRO A 1 225 ? -7.913 -7.621 19.042 1.00 44.75 225 PRO A C 1
ATOM 1648 O O . PRO A 1 225 ? -7.044 -7.082 19.724 1.00 44.75 225 PRO A O 1
ATOM 1651 N N . ASP A 1 226 ? -8.699 -8.577 19.536 1.00 42.19 226 ASP A N 1
ATOM 1652 C CA . ASP A 1 226 ? -8.592 -9.240 20.826 1.00 42.19 226 ASP A CA 1
ATOM 1653 C C . ASP A 1 226 ? -7.686 -10.482 20.798 1.00 42.19 226 ASP A C 1
ATOM 1655 O O . ASP A 1 226 ? -7.717 -11.283 21.736 1.00 42.19 226 ASP A O 1
ATOM 1659 N N . ASP A 1 227 ? -6.743 -10.557 19.850 1.00 41.44 227 ASP A N 1
ATOM 1660 C CA . ASP A 1 227 ? -5.402 -11.015 20.229 1.00 41.44 227 ASP A CA 1
ATOM 1661 C C . ASP A 1 227 ? -4.866 -9.983 21.247 1.00 41.44 227 ASP A C 1
ATOM 1663 O O . ASP A 1 227 ? -4.195 -9.003 20.921 1.00 41.44 227 ASP A O 1
ATOM 1667 N N . ALA A 1 228 ? -5.352 -10.135 22.484 1.00 33.28 228 ALA A N 1
ATOM 1668 C CA . ALA A 1 228 ? -5.530 -9.133 23.527 1.00 33.28 228 ALA A CA 1
ATOM 1669 C C . ALA A 1 228 ? -4.207 -8.592 24.092 1.00 33.28 228 ALA A C 1
ATOM 1671 O O . ALA A 1 228 ? -3.896 -8.770 25.272 1.00 33.28 228 ALA A O 1
ATOM 1672 N N . GLY A 1 229 ? -3.416 -7.917 23.259 1.00 36.84 229 GLY A N 1
ATOM 1673 C CA . GLY A 1 229 ? -2.165 -7.295 23.677 1.00 36.84 229 GLY A CA 1
ATOM 1674 C C . GLY A 1 229 ? -1.099 -7.086 22.606 1.00 36.84 229 GLY A C 1
ATOM 1675 O O . GLY A 1 229 ? -0.086 -6.472 22.942 1.00 36.84 229 GLY A O 1
ATOM 1676 N N . ASP A 1 230 ? -1.266 -7.529 21.352 1.00 44.44 230 ASP A N 1
ATOM 1677 C CA . ASP A 1 230 ? -0.214 -7.325 20.343 1.00 44.44 230 ASP A CA 1
ATOM 1678 C C . ASP A 1 230 ? -0.298 -5.945 19.669 1.00 44.44 230 ASP A C 1
ATOM 1680 O O . ASP A 1 230 ? -0.737 -5.765 18.533 1.00 44.44 230 ASP A O 1
ATOM 1684 N N . VAL A 1 231 ? 0.183 -4.938 20.394 1.00 48.06 231 VAL A N 1
ATOM 1685 C CA . VAL A 1 231 ? 0.421 -3.569 19.901 1.00 48.06 231 VAL A CA 1
ATOM 1686 C C . VAL A 1 231 ? 1.695 -3.452 19.047 1.00 48.06 231 VAL A C 1
ATOM 1688 O O . VAL A 1 231 ? 2.135 -2.348 18.722 1.00 48.06 231 VAL A O 1
ATOM 1691 N N . THR A 1 232 ? 2.321 -4.578 18.712 1.00 50.66 232 THR A N 1
ATOM 1692 C CA . THR A 1 232 ? 3.739 -4.648 18.341 1.00 50.66 232 THR A CA 1
ATOM 1693 C C . THR A 1 232 ? 4.028 -5.533 17.117 1.00 50.66 232 THR A C 1
ATOM 1695 O O . THR A 1 232 ? 5.190 -5.652 16.735 1.00 50.66 232 THR A O 1
ATOM 1698 N N . MET A 1 233 ? 2.996 -6.061 16.439 1.00 63.50 233 MET A N 1
ATOM 1699 C CA . MET A 1 233 ? 3.107 -6.865 15.207 1.00 63.50 233 MET A CA 1
ATOM 1700 C C . MET A 1 233 ? 3.974 -8.133 15.383 1.00 63.50 233 MET A C 1
ATOM 1702 O O . MET A 1 233 ? 4.793 -8.438 14.518 1.00 63.50 233 MET A O 1
ATOM 1706 N N . HIS A 1 234 ? 3.869 -8.853 16.504 1.00 59.06 234 HIS A N 1
ATOM 1707 C CA . HIS A 1 234 ? 4.682 -10.045 16.798 1.00 59.06 234 HIS A CA 1
ATOM 1708 C C . HIS A 1 234 ? 4.098 -11.370 16.303 1.00 59.06 234 HIS A C 1
ATOM 1710 O O . HIS A 1 234 ? 4.846 -12.354 16.262 1.00 59.06 234 HIS A O 1
ATO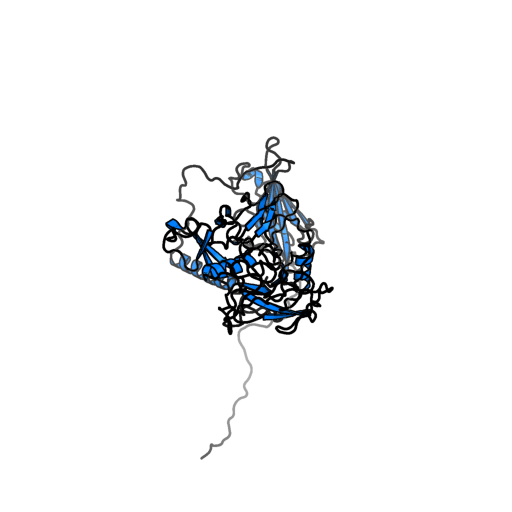M 1716 N N . HIS A 1 235 ? 2.815 -11.427 15.939 1.00 61.12 235 HIS A N 1
ATOM 1717 C CA . HIS A 1 235 ? 2.147 -12.696 15.644 1.00 61.12 235 HIS A CA 1
ATOM 1718 C C . HIS A 1 235 ? 1.673 -12.831 14.189 1.00 61.12 235 HIS A C 1
ATOM 1720 O O . HIS A 1 235 ? 1.013 -11.961 13.623 1.00 61.12 235 HIS A O 1
ATOM 1726 N N . ASP A 1 236 ? 2.008 -13.981 13.597 1.00 80.88 236 ASP A N 1
ATOM 1727 C CA . ASP A 1 236 ? 1.506 -14.414 12.295 1.00 80.88 236 ASP A CA 1
ATOM 1728 C C . ASP A 1 236 ? 0.082 -14.956 12.453 1.00 80.88 236 ASP A C 1
ATOM 1730 O O . ASP A 1 236 ? -0.135 -15.968 13.124 1.00 80.88 236 ASP A O 1
ATOM 1734 N N . TYR A 1 237 ? -0.881 -14.337 11.775 1.00 84.94 237 TYR A N 1
ATOM 1735 C CA . TYR A 1 237 ? -2.246 -14.840 11.696 1.00 84.94 237 TYR A CA 1
ATOM 1736 C C . TYR A 1 237 ? -2.369 -15.851 10.552 1.00 84.94 237 TYR A C 1
ATOM 1738 O O . TYR A 1 237 ? -2.193 -15.523 9.376 1.00 84.94 237 TYR A O 1
ATOM 1746 N N . GLN A 1 238 ? -2.668 -17.103 10.896 1.00 86.75 238 GLN A N 1
ATOM 1747 C CA . GLN A 1 238 ? -2.885 -18.181 9.932 1.00 86.75 238 GLN A CA 1
ATOM 1748 C C . GLN A 1 238 ? -4.375 -18.320 9.627 1.00 86.75 238 GLN A C 1
ATOM 1750 O O . GLN A 1 238 ? -5.155 -18.768 10.468 1.00 86.75 238 GLN A O 1
ATOM 1755 N N . MET A 1 239 ? -4.772 -17.999 8.399 1.00 83.50 239 MET A N 1
ATOM 1756 C CA . MET A 1 239 ? -6.150 -18.149 7.937 1.00 83.50 239 MET A CA 1
ATOM 1757 C C . MET A 1 239 ? -6.258 -19.362 7.021 1.00 83.50 239 MET A C 1
ATOM 1759 O O . MET A 1 239 ? -5.503 -19.459 6.059 1.00 83.50 239 MET A O 1
ATOM 1763 N N . THR A 1 240 ? -7.210 -20.264 7.276 1.00 84.12 240 THR A N 1
ATOM 1764 C CA . THR A 1 240 ? -7.469 -21.419 6.399 1.00 84.12 240 THR A CA 1
ATOM 1765 C C . THR A 1 240 ? -8.831 -21.299 5.725 1.00 84.12 240 THR A C 1
ATOM 1767 O O . THR A 1 240 ? -9.858 -21.259 6.405 1.00 84.12 240 THR A O 1
ATOM 1770 N N . LYS A 1 241 ? -8.853 -2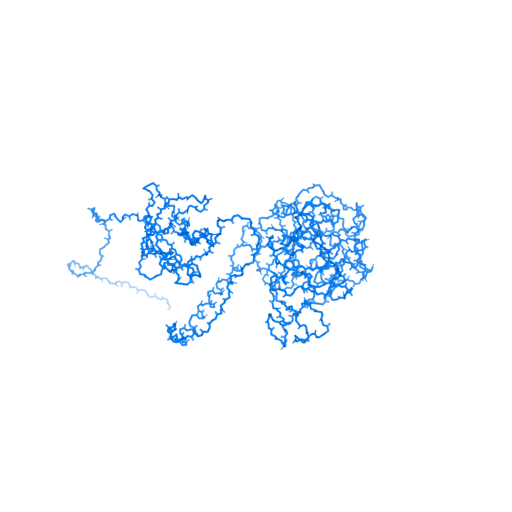1.276 4.388 1.00 79.62 241 LYS A N 1
ATOM 1771 C CA . LYS A 1 241 ? -10.073 -21.217 3.566 1.00 79.62 241 LYS A CA 1
ATOM 1772 C C . LYS A 1 241 ? -9.982 -22.198 2.409 1.00 79.62 241 LYS A C 1
ATOM 1774 O O . LYS A 1 241 ? -8.957 -22.291 1.747 1.00 79.62 241 LYS A O 1
ATOM 1779 N N . GLY A 1 242 ? -11.038 -22.989 2.202 1.00 79.19 242 GLY A N 1
ATOM 1780 C CA . GLY A 1 242 ? -11.066 -23.997 1.133 1.00 79.19 242 GLY A CA 1
ATOM 1781 C C . GLY A 1 242 ? -9.912 -25.011 1.192 1.00 79.19 242 GLY A C 1
ATOM 1782 O O . GLY A 1 242 ? -9.464 -25.479 0.153 1.00 79.19 242 GLY A O 1
ATOM 1783 N N . GLY A 1 243 ? -9.389 -25.310 2.389 1.00 83.75 243 GLY A N 1
ATOM 1784 C CA . GLY A 1 243 ? -8.219 -26.182 2.576 1.00 83.75 243 GLY A CA 1
ATOM 1785 C C . GLY A 1 243 ? -6.863 -25.520 2.295 1.00 83.75 243 GLY A C 1
ATOM 1786 O O . GLY A 1 243 ? -5.836 -26.186 2.395 1.00 83.75 243 GLY A O 1
ATOM 1787 N N . VAL A 1 244 ? -6.837 -24.224 1.975 1.00 84.94 244 VAL A N 1
ATOM 1788 C CA . VAL A 1 244 ? -5.619 -23.440 1.757 1.00 84.94 244 VAL A CA 1
ATOM 1789 C C . VAL A 1 244 ? -5.358 -22.547 2.962 1.00 84.94 244 VAL A C 1
ATOM 1791 O O . VAL A 1 244 ? -6.198 -21.726 3.324 1.00 84.94 244 VAL A O 1
ATOM 1794 N N . THR A 1 245 ? -4.187 -22.707 3.576 1.00 89.19 245 THR A N 1
ATOM 1795 C CA . THR A 1 245 ? -3.729 -21.878 4.698 1.00 89.19 245 THR A CA 1
ATOM 1796 C C . THR A 1 245 ? -2.777 -20.792 4.209 1.00 89.19 245 THR A C 1
ATOM 1798 O O . THR A 1 245 ? -1.811 -21.098 3.503 1.00 89.19 245 THR A O 1
ATOM 1801 N N . SER A 1 246 ? -3.042 -19.546 4.600 1.00 91.88 246 SER A N 1
ATOM 1802 C CA . SER A 1 246 ? -2.245 -18.363 4.262 1.00 91.88 246 SER A CA 1
ATOM 1803 C C . SER A 1 246 ? -1.851 -17.571 5.508 1.00 91.88 246 SER A C 1
ATOM 1805 O O . SER A 1 246 ? -2.629 -17.487 6.461 1.00 91.88 246 SER A O 1
ATOM 1807 N N . THR A 1 247 ? -0.676 -16.942 5.457 1.00 91.62 247 THR A N 1
ATOM 1808 C CA . THR A 1 247 ? -0.129 -16.115 6.543 1.00 91.62 247 THR A CA 1
ATOM 1809 C C . THR A 1 247 ? -0.406 -14.625 6.338 1.00 91.62 247 THR A C 1
ATOM 1811 O O . THR A 1 247 ? 0.008 -14.044 5.334 1.00 91.62 247 THR A O 1
ATOM 1814 N N . PHE A 1 248 ? -1.006 -13.982 7.333 1.00 92.12 248 PHE A N 1
ATOM 1815 C CA . PHE A 1 248 ? -1.226 -12.538 7.391 1.00 92.12 248 PHE A CA 1
ATOM 1816 C C . PHE A 1 248 ? -0.578 -11.931 8.642 1.00 92.12 248 PHE A C 1
ATOM 1818 O O . PHE A 1 248 ? -0.300 -12.635 9.611 1.00 92.12 248 PHE A O 1
ATOM 1825 N N . VAL A 1 249 ? -0.348 -10.621 8.620 1.00 88.88 249 VAL A N 1
ATOM 1826 C CA . VAL A 1 249 ? 0.220 -9.828 9.719 1.00 88.88 249 VAL A CA 1
ATOM 1827 C C . VAL A 1 249 ? -0.772 -8.736 10.094 1.00 88.88 249 VAL A C 1
ATOM 1829 O O . VAL A 1 249 ? -1.312 -8.068 9.210 1.00 88.88 249 VAL A O 1
ATOM 1832 N N . TRP A 1 250 ? -1.014 -8.555 11.392 1.00 85.81 250 TRP A N 1
ATOM 1833 C CA . TRP A 1 250 ? -1.821 -7.449 11.905 1.00 85.81 250 TRP A CA 1
ATOM 1834 C C . TRP A 1 250 ? -1.055 -6.130 11.816 1.00 85.81 250 TRP A C 1
ATOM 1836 O O . TRP A 1 250 ? 0.063 -6.025 12.320 1.00 85.81 250 TRP A O 1
ATOM 1846 N N . ILE A 1 251 ? -1.674 -5.110 11.223 1.00 84.56 251 ILE A N 1
ATOM 1847 C CA . ILE A 1 251 ? -1.171 -3.737 11.245 1.00 84.56 251 ILE A CA 1
ATOM 1848 C C . ILE A 1 251 ? -2.001 -2.954 12.269 1.00 84.56 251 ILE A C 1
ATOM 1850 O O . ILE A 1 251 ? -3.165 -2.648 11.988 1.00 84.56 251 ILE A O 1
ATOM 1854 N N . PRO A 1 252 ? -1.448 -2.615 13.451 1.00 76.94 252 PRO A N 1
ATOM 1855 C CA . PRO A 1 252 ? -2.170 -1.870 14.470 1.00 76.94 252 PRO A CA 1
ATOM 1856 C C . PRO A 1 252 ? -2.544 -0.484 13.965 1.00 76.94 252 PRO A C 1
ATOM 1858 O O . PRO A 1 252 ? -1.894 0.073 13.085 1.00 76.94 252 PRO A O 1
ATOM 1861 N N . VAL A 1 253 ? -3.581 0.097 14.562 1.00 79.25 253 VAL A N 1
ATOM 1862 C CA . VAL A 1 253 ? -3.932 1.491 14.301 1.00 79.25 253 VAL A CA 1
ATOM 1863 C C . VAL A 1 253 ? -2.848 2.401 14.878 1.00 79.25 253 VAL A C 1
ATOM 1865 O O . VAL A 1 253 ? -2.486 2.278 16.050 1.00 79.25 253 VAL A O 1
ATOM 1868 N N . PHE A 1 254 ? -2.344 3.340 14.081 1.00 79.56 254 PHE A N 1
ATOM 1869 C CA . PHE A 1 254 ? -1.353 4.315 14.530 1.00 79.56 254 PHE A CA 1
ATOM 1870 C C . PHE A 1 254 ? -1.572 5.689 13.899 1.00 79.56 254 PHE A C 1
ATOM 1872 O O . PHE A 1 254 ? -2.107 5.825 12.801 1.00 79.56 254 PHE A O 1
ATOM 1879 N N . ASN A 1 255 ? -1.133 6.722 14.617 1.00 84.06 255 ASN A N 1
ATOM 1880 C CA . ASN A 1 255 ? -1.111 8.088 14.110 1.00 84.06 255 ASN A CA 1
ATOM 1881 C C . ASN A 1 255 ? 0.278 8.421 13.570 1.00 84.06 255 ASN A C 1
ATOM 1883 O O . ASN A 1 255 ? 1.285 8.101 14.206 1.00 84.06 255 ASN A O 1
ATOM 1887 N N . ALA A 1 256 ? 0.315 9.128 12.449 1.00 87.50 256 ALA A N 1
ATOM 1888 C CA . ALA A 1 256 ? 1.519 9.734 11.905 1.00 87.50 256 ALA A CA 1
ATOM 1889 C C . ALA A 1 256 ? 1.234 11.185 11.509 1.00 87.50 256 ALA A C 1
ATOM 1891 O O . ALA A 1 256 ? 0.085 11.560 11.255 1.00 87.50 256 ALA A O 1
ATOM 1892 N N . TYR A 1 257 ? 2.281 12.007 11.478 1.00 96.06 257 TYR A N 1
ATOM 1893 C CA . TYR A 1 257 ? 2.162 13.437 11.212 1.00 96.06 257 TYR A CA 1
ATOM 1894 C C . TYR A 1 257 ? 2.959 13.792 9.960 1.00 96.06 257 TYR A C 1
ATOM 1896 O O . TYR A 1 257 ? 4.180 13.662 9.953 1.00 96.06 257 TYR A O 1
ATOM 1904 N N . GLN A 1 258 ? 2.279 14.209 8.896 1.00 98.12 258 GLN A N 1
ATOM 1905 C CA . GLN A 1 258 ? 2.917 14.649 7.663 1.00 98.12 258 GLN A CA 1
ATOM 1906 C C . GLN A 1 258 ? 3.381 16.096 7.800 1.00 98.12 258 GLN A C 1
ATOM 1908 O O . GLN A 1 258 ? 2.634 16.948 8.286 1.00 98.12 258 GLN A O 1
ATOM 1913 N N . LEU A 1 259 ? 4.585 16.394 7.330 1.00 97.94 259 LEU A N 1
ATOM 1914 C CA . LEU A 1 259 ? 5.125 17.748 7.285 1.00 97.94 259 LEU A CA 1
ATOM 1915 C C . LEU A 1 259 ? 4.687 18.446 5.986 1.00 97.94 259 LEU A C 1
ATOM 1917 O O . LEU A 1 259 ? 5.142 18.081 4.904 1.00 97.94 259 LEU A O 1
ATOM 1921 N N . ILE A 1 260 ? 3.816 19.453 6.087 1.00 97.50 260 ILE A N 1
ATOM 1922 C CA . ILE A 1 260 ? 3.368 20.284 4.951 1.00 97.50 260 ILE A CA 1
ATOM 1923 C C . ILE A 1 260 ? 4.374 21.415 4.703 1.00 97.50 260 ILE A C 1
ATOM 1925 O O . ILE A 1 260 ? 4.817 21.631 3.579 1.00 97.50 260 ILE A O 1
ATOM 1929 N N . ASP A 1 261 ? 4.780 22.079 5.782 1.00 97.31 261 ASP A N 1
ATOM 1930 C CA . ASP A 1 261 ? 5.890 23.022 5.865 1.00 97.31 261 ASP A CA 1
ATOM 1931 C C . ASP A 1 261 ? 6.849 22.519 6.956 1.00 97.31 261 ASP A C 1
ATOM 1933 O O . ASP A 1 261 ? 6.628 22.761 8.153 1.00 97.31 261 ASP A O 1
ATOM 1937 N N . PRO A 1 262 ? 7.906 21.783 6.567 1.00 96.75 262 PRO A N 1
ATOM 1938 C CA . PRO A 1 262 ? 8.874 21.236 7.507 1.00 96.75 262 PRO A CA 1
ATOM 1939 C C . PRO A 1 262 ? 9.570 22.305 8.350 1.00 96.75 262 PRO A C 1
ATOM 1941 O O . PRO A 1 262 ? 9.784 22.090 9.542 1.00 96.75 262 PRO A O 1
ATOM 1944 N N . THR A 1 263 ? 9.879 23.472 7.779 1.00 97.19 263 THR A N 1
ATOM 1945 C CA . THR A 1 263 ? 10.618 24.530 8.483 1.00 97.19 263 THR A CA 1
ATOM 1946 C C . THR A 1 263 ? 9.801 25.064 9.653 1.00 97.19 263 THR A C 1
ATOM 1948 O O . THR A 1 263 ? 10.276 25.058 10.791 1.00 97.19 263 THR A O 1
ATOM 1951 N N . THR A 1 264 ? 8.546 25.446 9.405 1.00 96.50 264 THR A N 1
ATOM 1952 C CA . THR A 1 264 ? 7.651 25.972 10.453 1.00 96.50 264 THR A CA 1
ATOM 1953 C C . THR A 1 264 ? 7.209 24.886 11.439 1.00 96.50 264 THR A C 1
ATOM 1955 O O . THR A 1 264 ? 6.894 25.180 12.595 1.00 96.50 264 THR A O 1
ATOM 1958 N N . SER A 1 265 ? 7.255 23.617 11.032 1.00 96.06 265 SER A N 1
ATOM 1959 C CA . SER A 1 265 ? 6.970 22.460 11.894 1.00 96.06 265 SER A CA 1
ATOM 1960 C C . SER A 1 265 ? 8.153 22.018 12.769 1.00 96.06 265 SER A C 1
ATOM 1962 O O . SER A 1 265 ? 8.022 21.047 13.512 1.00 96.06 265 SER A O 1
ATOM 1964 N N . GLY A 1 266 ? 9.304 22.699 12.704 1.00 96.31 266 GLY A N 1
ATOM 1965 C CA . GLY A 1 266 ? 10.480 22.372 13.524 1.00 96.31 266 GLY A CA 1
ATOM 1966 C C . GLY A 1 266 ? 11.396 21.300 12.922 1.00 96.31 266 GLY A C 1
ATOM 1967 O O . GLY A 1 266 ? 12.264 20.771 13.612 1.00 96.31 266 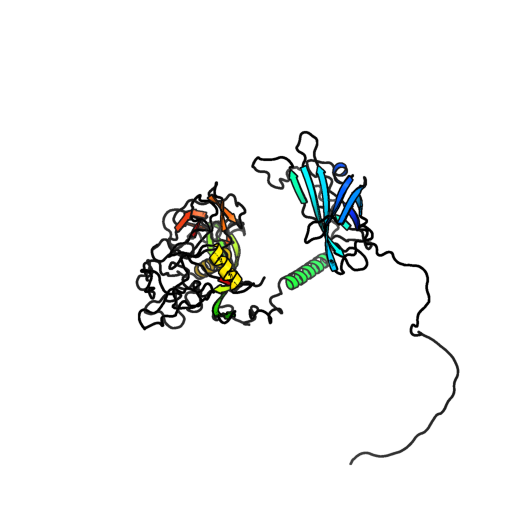GLY A O 1
ATOM 1968 N N . TYR A 1 267 ? 11.239 21.004 11.631 1.00 96.50 267 TYR A N 1
ATOM 1969 C CA . TYR A 1 267 ? 12.002 20.014 10.868 1.00 96.50 267 TYR A CA 1
ATOM 1970 C C . TYR A 1 267 ? 12.669 20.641 9.623 1.00 96.50 267 TYR A C 1
ATOM 1972 O O . TYR A 1 267 ? 12.466 20.161 8.509 1.00 96.50 267 TYR A O 1
ATOM 1980 N N . PRO A 1 268 ? 13.502 21.692 9.759 1.00 95.50 268 PRO A N 1
ATOM 1981 C CA . PRO A 1 268 ? 14.017 22.466 8.619 1.00 95.50 268 PRO A CA 1
ATOM 1982 C C . PRO A 1 268 ? 14.910 21.675 7.648 1.00 95.50 268 PRO A C 1
ATOM 1984 O O . PRO A 1 268 ? 15.134 22.117 6.527 1.00 95.50 268 PRO A O 1
ATOM 1987 N N . ALA A 1 269 ? 15.435 20.519 8.064 1.00 94.25 269 ALA A N 1
ATOM 1988 C CA . ALA A 1 269 ? 16.243 19.638 7.218 1.00 94.25 269 ALA A CA 1
ATOM 1989 C C . ALA A 1 269 ? 15.424 18.544 6.505 1.00 94.25 269 ALA A C 1
ATOM 1991 O O . ALA A 1 269 ? 15.979 17.794 5.704 1.00 94.25 269 ALA A O 1
ATOM 1992 N N . SER A 1 270 ? 14.132 18.406 6.820 1.00 94.94 270 SER A N 1
ATOM 1993 C CA . SER A 1 270 ? 13.272 17.382 6.218 1.00 94.94 270 SER A CA 1
ATOM 1994 C C . SER A 1 270 ? 12.613 17.902 4.939 1.00 94.94 270 SER A C 1
ATOM 1996 O O . SER A 1 270 ? 12.174 19.052 4.910 1.00 94.94 270 SER A O 1
ATOM 1998 N N . PRO A 1 271 ? 12.496 17.072 3.890 1.00 95.56 271 PRO A N 1
ATOM 1999 C CA . PRO A 1 271 ? 11.676 17.400 2.729 1.00 95.56 271 PRO A CA 1
ATOM 2000 C C . PRO A 1 271 ? 10.184 17.517 3.055 1.00 95.56 271 PRO A C 1
ATOM 2002 O O . PRO A 1 271 ? 9.694 17.003 4.064 1.00 95.56 271 PRO A O 1
ATOM 2005 N N . VAL A 1 272 ? 9.450 18.173 2.157 1.00 97.62 272 VAL A N 1
ATOM 2006 C CA . VAL A 1 272 ? 7.986 18.272 2.215 1.00 97.62 272 VAL A CA 1
ATOM 2007 C C . VAL A 1 272 ? 7.355 16.886 2.056 1.00 97.62 272 VAL A C 1
ATOM 2009 O O . VAL A 1 272 ? 7.825 16.048 1.287 1.00 97.62 272 VAL A O 1
ATOM 2012 N N . GLY A 1 273 ? 6.272 16.636 2.786 1.00 96.81 273 GLY A N 1
ATOM 2013 C CA . GLY A 1 273 ? 5.494 15.404 2.696 1.00 96.81 273 GLY A CA 1
ATOM 2014 C C . GLY A 1 273 ? 6.060 14.229 3.498 1.00 96.81 273 GLY A C 1
ATOM 2015 O O . GLY A 1 273 ? 5.404 13.190 3.554 1.00 96.81 273 GLY A O 1
ATOM 2016 N N . VAL A 1 274 ? 7.226 14.382 4.141 1.00 97.06 274 VAL A N 1
ATOM 2017 C CA . VAL A 1 274 ? 7.787 13.385 5.069 1.00 97.06 274 VAL A CA 1
ATOM 2018 C C . VAL A 1 274 ? 6.864 13.190 6.270 1.00 97.06 274 VAL A C 1
ATOM 2020 O O . VAL A 1 274 ? 6.257 14.140 6.768 1.00 97.06 274 VAL A O 1
ATOM 2023 N N . TRP A 1 275 ? 6.790 11.953 6.757 1.00 97.56 275 TRP A N 1
ATOM 2024 C CA . TRP A 1 275 ? 6.029 11.576 7.942 1.00 97.56 275 TRP A CA 1
ATOM 2025 C C . TRP A 1 275 ? 6.924 11.481 9.172 1.00 97.56 275 TRP A C 1
ATOM 2027 O O . TRP A 1 275 ? 8.012 10.908 9.126 1.00 97.56 275 TRP A O 1
ATOM 2037 N N . VAL A 1 276 ? 6.434 11.987 10.302 1.00 96.25 276 VAL A N 1
ATOM 2038 C CA . VAL A 1 276 ? 7.099 11.887 11.604 1.00 96.25 276 VAL A CA 1
ATOM 2039 C C . VAL A 1 276 ? 6.199 11.209 12.634 1.00 96.25 276 VAL A C 1
ATOM 2041 O O . VAL A 1 276 ? 4.970 11.290 12.584 1.00 96.25 276 VAL A O 1
ATOM 2044 N N . LYS A 1 277 ? 6.832 10.518 13.588 1.00 91.69 277 LYS A N 1
ATOM 2045 C CA . LYS A 1 277 ? 6.149 9.756 14.646 1.00 91.69 277 LYS A CA 1
ATOM 2046 C C . LYS A 1 277 ? 5.487 10.652 15.687 1.00 91.69 277 LYS A C 1
ATOM 2048 O O . LYS A 1 277 ? 4.426 10.338 16.218 1.00 91.69 277 LYS A O 1
ATOM 2053 N N . THR A 1 278 ? 6.151 11.752 16.024 1.00 91.31 278 THR A N 1
ATOM 2054 C CA . THR A 1 278 ? 5.741 12.663 17.090 1.00 91.31 278 THR A CA 1
ATOM 2055 C C . THR A 1 278 ? 5.032 13.870 16.511 1.00 91.31 278 THR A C 1
ATOM 2057 O O . THR A 1 278 ? 5.495 14.440 15.527 1.00 91.31 278 THR A O 1
ATOM 2060 N N . LYS A 1 279 ? 3.953 14.299 17.168 1.00 91.56 279 LYS A N 1
ATOM 2061 C CA . LYS A 1 279 ? 3.267 15.544 16.826 1.00 91.56 279 LYS A CA 1
ATOM 2062 C C . LYS A 1 279 ? 4.269 16.715 16.837 1.00 91.56 279 LYS A C 1
ATOM 2064 O O . LYS A 1 279 ? 4.925 16.900 17.866 1.00 91.56 279 LYS A O 1
ATOM 2069 N N . PRO A 1 280 ? 4.368 17.510 15.757 1.00 91.75 280 PRO A N 1
ATOM 2070 C CA . PRO A 1 280 ? 5.176 18.725 15.749 1.00 91.75 280 PRO A CA 1
ATOM 2071 C C . PRO A 1 280 ? 4.785 19.691 16.876 1.00 91.75 280 PRO A C 1
ATOM 2073 O O . PRO A 1 280 ? 3.605 19.857 17.193 1.00 91.75 280 PRO A O 1
ATOM 2076 N N . THR A 1 281 ? 5.780 20.322 17.502 1.00 93.62 281 THR A N 1
ATOM 2077 C CA . THR A 1 281 ? 5.579 21.270 18.614 1.00 93.62 281 THR A CA 1
ATOM 2078 C C . THR A 1 281 ? 5.368 22.709 18.143 1.00 93.62 281 THR A C 1
ATOM 2080 O O . THR A 1 281 ? 4.927 23.548 18.928 1.00 93.62 281 THR A O 1
ATOM 2083 N N . THR A 1 282 ? 5.656 22.995 16.872 1.00 93.69 282 THR A N 1
ATOM 2084 C CA . THR A 1 282 ? 5.465 24.296 16.224 1.00 93.69 282 THR A CA 1
ATOM 2085 C C . THR A 1 282 ? 4.612 24.153 14.964 1.00 93.69 282 THR A C 1
ATOM 2087 O O . THR A 1 282 ? 4.437 23.059 14.427 1.00 93.69 282 THR A O 1
ATOM 2090 N N . GLY A 1 283 ? 4.059 25.272 14.495 1.00 90.69 283 GLY A N 1
ATOM 2091 C CA . GLY A 1 283 ? 3.155 25.295 13.349 1.00 90.69 283 GLY A CA 1
ATOM 2092 C C . GLY A 1 283 ? 1.720 24.872 13.684 1.00 90.69 283 GLY A C 1
ATOM 2093 O O . GLY A 1 283 ? 1.405 24.367 14.762 1.00 90.69 283 GLY A O 1
ATOM 2094 N N . THR A 1 284 ? 0.834 25.123 12.729 1.00 90.12 284 THR A N 1
ATOM 2095 C CA . THR A 1 284 ? -0.614 24.867 12.809 1.00 90.12 284 THR A CA 1
ATOM 2096 C C . THR A 1 284 ? -0.987 23.600 12.038 1.00 90.12 284 THR A C 1
ATOM 2098 O O . THR A 1 284 ? -0.537 23.431 10.903 1.00 90.12 284 THR A O 1
ATOM 2101 N N . GLU A 1 285 ? -1.825 22.750 12.641 1.00 87.69 285 GLU A N 1
ATOM 2102 C CA . GLU A 1 285 ? -2.400 21.552 12.005 1.00 87.69 285 GLU A CA 1
ATOM 2103 C C . GLU A 1 285 ? -3.162 21.916 10.718 1.00 87.69 285 GLU A C 1
ATOM 2105 O O . GLU A 1 285 ? -3.769 22.982 10.635 1.00 87.69 285 GLU A O 1
ATOM 2110 N N . ASP A 1 286 ? -3.070 21.055 9.706 1.00 87.19 286 ASP A N 1
ATOM 2111 C CA . ASP A 1 286 ? -3.580 21.198 8.336 1.00 87.19 286 ASP A CA 1
ATOM 2112 C C . ASP A 1 286 ? -3.071 22.410 7.537 1.00 87.19 286 ASP A C 1
ATOM 2114 O O . ASP A 1 286 ? -3.471 22.611 6.392 1.00 87.19 286 ASP A O 1
ATOM 2118 N N . VAL A 1 287 ? -2.135 23.181 8.094 1.00 89.88 287 VAL A N 1
ATOM 2119 C CA . VAL A 1 287 ? -1.442 24.269 7.387 1.00 89.88 287 VAL A CA 1
ATOM 2120 C C . VAL A 1 287 ? 0.043 23.956 7.236 1.00 89.88 287 VAL A C 1
ATOM 2122 O O . VAL A 1 287 ? 0.583 24.030 6.138 1.00 89.88 287 VAL A O 1
ATOM 2125 N N . HIS A 1 288 ? 0.702 23.583 8.333 1.00 94.38 288 HIS A N 1
ATOM 2126 C CA . HIS A 1 288 ? 2.147 23.329 8.378 1.00 94.38 288 HIS A CA 1
ATOM 2127 C C . HIS A 1 288 ? 2.462 21.852 8.611 1.00 94.38 288 HIS A C 1
ATOM 2129 O O . HIS A 1 288 ? 3.475 21.345 8.141 1.00 94.38 288 HIS A O 1
ATOM 2135 N N . TRP A 1 289 ? 1.574 21.132 9.282 1.00 95.81 289 TRP A N 1
ATOM 2136 C CA . TRP A 1 289 ? 1.649 19.688 9.445 1.00 95.81 289 TRP A CA 1
ATOM 2137 C C . TRP A 1 289 ? 0.237 19.119 9.496 1.00 95.81 289 TRP A C 1
ATOM 2139 O O . TRP A 1 289 ? -0.686 19.835 9.857 1.00 95.81 289 TRP A O 1
ATOM 2149 N N . ALA A 1 290 ? 0.048 17.850 9.165 1.00 87.31 290 ALA A N 1
ATOM 2150 C CA . ALA A 1 290 ? -1.254 17.191 9.225 1.00 87.31 290 ALA A CA 1
ATOM 2151 C C . ALA A 1 290 ? -1.154 15.852 9.943 1.00 87.31 290 ALA A C 1
ATOM 2153 O O . ALA A 1 290 ? -0.171 15.136 9.775 1.00 87.31 290 ALA A O 1
ATOM 2154 N N . ARG A 1 291 ? -2.170 15.493 10.727 1.00 90.25 291 ARG A N 1
ATOM 2155 C CA . ARG A 1 291 ? -2.272 14.164 11.336 1.00 90.25 291 ARG A CA 1
ATOM 2156 C C . ARG A 1 291 ? -3.108 13.250 10.452 1.00 90.25 291 ARG A C 1
ATOM 2158 O O . ARG A 1 291 ? -4.211 13.616 10.068 1.00 90.25 291 ARG A O 1
ATOM 2165 N N . GLU A 1 292 ? -2.632 12.029 10.247 1.00 86.38 292 GLU A N 1
ATOM 2166 C CA . GLU A 1 292 ? -3.435 10.939 9.697 1.00 86.38 292 GLU A CA 1
ATOM 2167 C C . GLU A 1 292 ? -3.373 9.698 10.589 1.00 86.38 292 GLU A C 1
ATOM 2169 O O . GLU A 1 292 ? -2.386 9.455 11.290 1.00 86.38 292 GLU A O 1
ATOM 2174 N N . THR A 1 293 ? -4.451 8.918 10.549 1.00 82.12 293 THR A N 1
ATOM 2175 C CA . THR A 1 293 ? -4.577 7.630 11.236 1.00 82.12 293 THR A CA 1
ATOM 2176 C C . THR A 1 293 ? -4.571 6.510 10.202 1.00 82.12 293 THR A C 1
ATOM 2178 O O . THR A 1 293 ? -5.411 6.504 9.299 1.00 82.12 293 THR A O 1
ATOM 2181 N N . PHE A 1 294 ? -3.642 5.572 10.364 1.00 84.31 294 PHE A N 1
ATOM 2182 C CA . PHE A 1 294 ? -3.414 4.415 9.499 1.00 84.31 294 PHE A CA 1
ATOM 2183 C C . PHE A 1 294 ? -3.605 3.104 10.274 1.00 84.31 294 PHE A C 1
ATOM 2185 O O . PHE A 1 294 ? -3.674 3.120 11.503 1.00 84.31 294 PHE A O 1
ATOM 2192 N N . GLY A 1 295 ? -3.622 1.975 9.562 1.00 83.56 295 GLY A N 1
ATOM 2193 C CA . GLY A 1 295 ? -3.688 0.631 10.145 1.00 83.56 295 GLY A CA 1
ATOM 2194 C C . GLY A 1 295 ? -5.112 0.136 10.396 1.00 83.56 295 GLY A C 1
ATOM 2195 O O . GLY A 1 295 ? -6.072 0.679 9.853 1.00 83.56 295 GLY A O 1
ATOM 2196 N N . GLY A 1 296 ? -5.244 -0.911 11.210 1.00 79.50 296 GLY A N 1
ATOM 2197 C CA . GLY A 1 296 ? -6.527 -1.549 11.513 1.00 79.50 296 GLY A CA 1
ATOM 2198 C C . GLY A 1 296 ? -6.919 -2.662 10.537 1.00 79.50 296 GLY A C 1
ATOM 2199 O O . GLY A 1 296 ? -8.105 -2.868 10.289 1.00 79.50 296 GLY A O 1
ATOM 2200 N N . PHE A 1 297 ? -5.944 -3.366 9.960 1.00 83.94 297 PHE A N 1
ATOM 2201 C CA . PHE A 1 297 ? -6.181 -4.424 8.976 1.00 83.94 297 PHE A CA 1
ATOM 2202 C C . PHE A 1 297 ? -5.134 -5.538 9.071 1.00 83.94 297 PHE A C 1
ATOM 2204 O O . PHE A 1 297 ? -4.036 -5.339 9.593 1.00 83.94 297 PHE A O 1
ATOM 2211 N N . TYR A 1 298 ? -5.465 -6.707 8.523 1.00 88.62 298 TYR A N 1
ATOM 2212 C CA . TYR A 1 298 ? -4.501 -7.785 8.316 1.00 88.62 298 TYR A CA 1
ATOM 2213 C C . TYR A 1 298 ? -4.013 -7.775 6.876 1.00 88.62 298 TYR A C 1
ATOM 2215 O O . TYR A 1 298 ? -4.815 -7.779 5.951 1.00 88.62 298 TYR A O 1
ATOM 2223 N N . VAL A 1 299 ? -2.710 -7.839 6.661 1.00 94.00 299 VAL A N 1
ATOM 2224 C CA . VAL A 1 299 ? -2.107 -7.855 5.323 1.00 94.00 299 VAL A CA 1
ATOM 2225 C C . VAL A 1 299 ? -1.323 -9.134 5.106 1.00 94.00 299 VAL A C 1
ATOM 2227 O O . VAL A 1 299 ? -0.718 -9.664 6.035 1.00 94.00 299 VAL A O 1
ATOM 2230 N N . ALA A 1 300 ? -1.329 -9.648 3.880 1.00 96.62 300 ALA A N 1
ATOM 2231 C CA . ALA A 1 300 ? -0.485 -10.768 3.502 1.00 96.62 300 ALA A CA 1
ATOM 2232 C C . ALA A 1 300 ? 0.976 -10.519 3.890 1.00 96.62 300 ALA A C 1
ATOM 2234 O O . ALA A 1 300 ? 1.565 -9.493 3.543 1.00 96.62 300 ALA A O 1
ATOM 2235 N N . LYS A 1 301 ? 1.574 -11.481 4.597 1.00 95.88 301 LYS A N 1
ATOM 2236 C CA . LYS A 1 301 ? 2.969 -11.370 5.041 1.00 95.88 301 LYS A CA 1
ATOM 2237 C C . LYS A 1 301 ? 3.963 -11.336 3.877 1.00 95.88 301 LYS A C 1
ATOM 2239 O O . LYS A 1 301 ? 5.033 -10.748 4.001 1.00 95.88 301 LYS A O 1
ATOM 2244 N N . TYR A 1 302 ? 3.599 -11.977 2.774 1.00 96.56 302 TYR A N 1
ATOM 2245 C CA . TYR A 1 302 ? 4.401 -12.146 1.571 1.00 96.56 302 TYR A CA 1
ATOM 2246 C C . TYR A 1 302 ? 3.571 -11.757 0.344 1.00 96.56 302 TYR A C 1
ATOM 2248 O O . TYR A 1 302 ? 2.340 -11.725 0.429 1.00 96.56 302 TYR A O 1
ATOM 2256 N N . GLU A 1 303 ? 4.219 -11.538 -0.800 1.00 97.06 303 GLU A N 1
ATOM 2257 C CA . GLU A 1 303 ? 3.517 -11.456 -2.088 1.00 97.06 303 GLU A CA 1
ATOM 2258 C C . GLU A 1 303 ? 2.617 -12.689 -2.292 1.00 97.06 303 GLU A C 1
ATOM 2260 O O . GLU A 1 303 ? 2.925 -13.802 -1.837 1.00 97.06 303 GLU A O 1
ATOM 2265 N N . ALA A 1 304 ? 1.487 -12.506 -2.978 1.00 96.44 304 ALA A N 1
ATOM 2266 C CA . ALA A 1 304 ? 0.577 -13.606 -3.256 1.00 96.44 304 ALA A CA 1
ATOM 2267 C C . ALA A 1 304 ? 1.272 -14.689 -4.087 1.00 96.44 304 ALA A C 1
ATOM 2269 O O . ALA A 1 304 ? 2.094 -14.417 -4.958 1.00 96.44 304 ALA A O 1
ATOM 2270 N N . SER A 1 305 ? 0.885 -15.936 -3.862 1.00 93.56 305 SER A N 1
ATOM 2271 C CA . SER A 1 305 ? 1.307 -17.092 -4.646 1.00 93.56 305 SER A CA 1
ATOM 2272 C C . SER A 1 305 ? 0.089 -17.912 -5.053 1.00 93.56 305 SER A C 1
ATOM 2274 O O . SER A 1 305 ? -1.003 -17.761 -4.495 1.00 93.56 305 SER A O 1
ATOM 2276 N N . ARG A 1 306 ? 0.266 -18.803 -6.026 1.00 91.38 306 ARG A N 1
ATOM 2277 C CA . ARG A 1 306 ? -0.736 -19.832 -6.320 1.00 91.38 306 ARG A CA 1
ATOM 2278 C C . ARG A 1 306 ? -0.646 -20.930 -5.263 1.00 91.38 306 ARG A C 1
ATOM 2280 O O . ARG A 1 306 ? 0.444 -21.245 -4.793 1.00 91.38 306 ARG A O 1
ATOM 2287 N N . ALA A 1 307 ? -1.771 -21.535 -4.895 1.00 89.25 307 ALA A N 1
ATOM 2288 C CA . ALA A 1 307 ? -1.817 -22.537 -3.827 1.00 89.25 307 ALA A CA 1
ATOM 2289 C C . ALA A 1 307 ? -0.959 -23.784 -4.102 1.00 89.25 307 ALA A C 1
ATOM 2291 O O . ALA A 1 307 ? -0.486 -24.417 -3.158 1.00 89.25 307 ALA A O 1
ATOM 2292 N N . ASP A 1 308 ? -0.741 -24.109 -5.377 1.00 87.31 308 ASP A N 1
ATOM 2293 C CA . ASP A 1 308 ? 0.128 -25.192 -5.840 1.00 87.31 308 ASP A CA 1
ATOM 2294 C C . ASP A 1 308 ? 1.572 -24.743 -6.122 1.00 87.31 308 ASP A C 1
ATOM 2296 O O . ASP A 1 308 ? 2.397 -25.563 -6.524 1.00 87.31 308 ASP A O 1
ATOM 2300 N N . ALA A 1 309 ? 1.916 -23.470 -5.889 1.00 87.50 309 ALA A N 1
ATOM 2301 C CA . ALA A 1 309 ? 3.307 -23.039 -5.883 1.00 87.50 309 ALA A CA 1
ATOM 2302 C C . ALA A 1 309 ? 4.019 -23.719 -4.707 1.00 87.50 309 ALA A C 1
ATOM 2304 O O . ALA A 1 309 ? 3.646 -23.551 -3.543 1.00 87.50 309 ALA A O 1
ATOM 2305 N N . VAL A 1 310 ? 5.032 -24.524 -5.020 1.00 73.12 310 VAL A N 1
ATOM 2306 C CA . VAL A 1 310 ? 5.737 -25.342 -4.028 1.00 73.12 310 VAL A CA 1
ATOM 2307 C C . VAL A 1 310 ? 6.898 -24.592 -3.379 1.00 73.12 310 VAL A C 1
ATOM 2309 O O . VAL A 1 310 ? 7.550 -23.743 -3.992 1.00 73.12 310 VAL A O 1
ATOM 2312 N N . GLN A 1 311 ? 7.141 -24.938 -2.116 1.00 66.38 311 GLN A N 1
ATOM 2313 C CA . GLN A 1 311 ? 8.172 -24.369 -1.260 1.00 66.38 311 GLN A CA 1
ATOM 2314 C C . GLN A 1 311 ? 9.540 -25.019 -1.524 1.00 66.38 311 GLN A C 1
ATOM 2316 O O . GLN A 1 311 ? 9.664 -26.242 -1.474 1.00 66.38 311 GLN A O 1
ATOM 2321 N N . GLY A 1 312 ? 10.588 -24.215 -1.712 1.00 56.47 312 GLY A N 1
ATOM 2322 C CA . GLY A 1 312 ? 11.981 -24.670 -1.616 1.00 56.47 312 GLY A CA 1
ATOM 2323 C C . GLY A 1 312 ? 12.563 -24.270 -0.262 1.00 56.47 312 GLY A C 1
ATOM 2324 O O . GLY A 1 312 ? 12.813 -23.088 -0.033 1.00 56.47 312 GLY A O 1
ATOM 2325 N N . ALA A 1 313 ? 12.729 -25.214 0.669 1.00 38.53 313 ALA A N 1
ATOM 2326 C CA . ALA A 1 313 ? 13.266 -24.941 2.005 1.00 38.53 313 ALA A CA 1
ATOM 2327 C C . ALA A 1 313 ? 14.610 -24.183 1.947 1.00 38.53 313 ALA A C 1
ATOM 2329 O O . ALA A 1 313 ? 15.426 -24.405 1.050 1.00 38.53 313 ALA A O 1
ATOM 2330 N N . ALA A 1 314 ? 14.860 -23.294 2.918 1.00 39.56 314 ALA A N 1
ATOM 2331 C CA . ALA A 1 314 ? 16.168 -22.656 3.052 1.00 39.56 314 ALA A CA 1
ATOM 2332 C C . ALA A 1 314 ? 17.233 -23.744 3.212 1.00 39.56 314 ALA A C 1
ATOM 2334 O O . ALA A 1 314 ? 17.222 -24.468 4.203 1.00 39.56 314 ALA A O 1
ATOM 2335 N N . GLY A 1 315 ? 18.139 -23.848 2.244 1.00 42.19 315 GLY A N 1
ATOM 2336 C CA . GLY A 1 315 ? 19.295 -24.737 2.339 1.00 42.19 315 GLY A CA 1
ATOM 2337 C C . GLY A 1 315 ? 19.281 -25.990 1.466 1.00 42.19 315 GLY A C 1
ATOM 2338 O O . GLY A 1 315 ? 20.252 -26.736 1.523 1.00 42.19 315 GLY A O 1
ATOM 2339 N N . THR A 1 316 ? 18.291 -26.217 0.602 1.00 32.84 316 THR A N 1
ATOM 2340 C CA . THR A 1 316 ? 18.423 -27.231 -0.461 1.00 32.84 316 THR A CA 1
ATOM 2341 C C . THR A 1 316 ? 18.009 -26.624 -1.793 1.00 32.84 316 THR A C 1
ATOM 2343 O O . THR A 1 316 ? 16.907 -26.097 -1.916 1.00 32.84 316 THR A O 1
ATOM 2346 N N . GLY A 1 317 ? 18.931 -26.636 -2.757 1.00 40.50 317 GLY A N 1
ATOM 2347 C CA . GLY A 1 317 ? 18.809 -25.963 -4.048 1.00 40.50 317 GLY A CA 1
ATOM 2348 C C . GLY A 1 317 ? 17.515 -26.258 -4.815 1.00 40.50 317 GLY A C 1
ATOM 2349 O O . GLY A 1 317 ? 16.939 -27.330 -4.688 1.00 40.50 317 GLY A O 1
ATOM 2350 N N . ALA A 1 318 ? 17.109 -25.266 -5.616 1.00 43.91 318 ALA A N 1
ATOM 2351 C CA . ALA A 1 318 ? 16.186 -25.339 -6.752 1.00 43.91 318 ALA A CA 1
ATOM 2352 C C . ALA A 1 318 ? 14.976 -26.285 -6.590 1.00 43.91 318 ALA A C 1
ATOM 2354 O O . ALA A 1 318 ? 15.008 -27.428 -7.034 1.00 43.91 318 ALA A O 1
ATOM 2355 N N . GLY A 1 319 ? 13.880 -25.785 -6.010 1.00 48.16 319 GLY A N 1
ATOM 2356 C CA . GLY A 1 319 ? 12.635 -26.559 -5.907 1.00 48.16 319 GLY A CA 1
ATOM 2357 C C . GLY A 1 319 ? 11.327 -25.775 -6.015 1.00 48.16 319 GLY A C 1
ATOM 2358 O O . GLY A 1 319 ? 10.269 -26.386 -5.924 1.00 48.16 319 GLY A O 1
ATOM 2359 N N . ALA A 1 320 ? 11.350 -24.453 -6.213 1.00 55.91 320 ALA A N 1
ATOM 2360 C CA . ALA A 1 320 ? 10.111 -23.704 -6.392 1.00 55.91 320 ALA A CA 1
ATOM 2361 C C . ALA A 1 320 ? 9.618 -23.854 -7.838 1.00 55.91 320 ALA A C 1
ATOM 2363 O O . ALA A 1 320 ? 10.338 -23.538 -8.784 1.00 55.91 320 ALA A O 1
ATOM 2364 N N . THR A 1 321 ? 8.401 -24.359 -8.012 1.00 64.12 321 THR A N 1
ATOM 2365 C CA . THR A 1 321 ? 7.766 -24.504 -9.330 1.00 64.12 321 THR A CA 1
ATOM 2366 C C . THR A 1 321 ? 6.692 -23.436 -9.478 1.00 64.12 321 THR A C 1
ATOM 2368 O O . THR A 1 321 ? 6.017 -23.096 -8.504 1.00 64.12 321 THR A O 1
ATOM 2371 N N . VAL A 1 322 ? 6.529 -22.905 -10.691 1.00 74.75 322 VAL A N 1
ATOM 2372 C CA . VAL A 1 322 ? 5.399 -22.032 -11.028 1.00 74.75 322 VAL A CA 1
ATOM 2373 C C . VAL A 1 322 ? 4.104 -22.828 -10.851 1.00 74.75 322 VAL A C 1
ATOM 2375 O O . VAL A 1 322 ? 3.935 -23.878 -11.466 1.00 74.75 322 VAL A O 1
ATOM 2378 N N . GLY A 1 323 ? 3.200 -22.335 -10.006 1.00 71.88 323 GLY A N 1
ATOM 2379 C CA . GLY A 1 323 ? 1.881 -22.935 -9.832 1.00 71.88 323 GLY A CA 1
ATOM 2380 C C . GLY A 1 323 ? 0.981 -22.750 -11.062 1.00 71.88 323 GLY A C 1
ATOM 2381 O O . GLY A 1 323 ? 1.109 -21.777 -11.806 1.00 71.88 323 GLY A O 1
ATOM 2382 N N . SER A 1 324 ? 0.041 -23.666 -11.260 1.00 77.69 324 SER A N 1
ATOM 2383 C CA . SER A 1 324 ? -1.025 -23.611 -12.269 1.00 77.69 324 SER A CA 1
ATOM 2384 C C . SER A 1 324 ? -2.398 -23.287 -11.666 1.00 77.69 324 SER A C 1
ATOM 2386 O O . SER A 1 324 ? -3.285 -22.811 -12.379 1.00 77.69 324 SER A O 1
ATOM 2388 N N . ALA A 1 325 ? -2.574 -23.485 -10.355 1.00 82.25 325 ALA A N 1
ATOM 2389 C CA . ALA A 1 325 ? -3.825 -23.237 -9.652 1.00 82.25 325 ALA A CA 1
ATOM 2390 C C . ALA A 1 325 ? -4.201 -21.755 -9.694 1.00 82.25 325 ALA A C 1
ATOM 2392 O O . ALA A 1 325 ? -3.346 -20.873 -9.725 1.00 82.25 325 ALA A O 1
ATOM 2393 N N . THR A 1 326 ? -5.496 -21.466 -9.668 1.00 84.00 326 THR A N 1
ATOM 2394 C CA . THR A 1 326 ? -6.027 -20.098 -9.555 1.00 84.00 326 THR A CA 1
ATOM 2395 C C . THR A 1 326 ? -6.387 -19.735 -8.116 1.00 84.00 326 THR A C 1
ATOM 2397 O O . THR A 1 326 ? -6.924 -18.662 -7.862 1.00 84.00 326 THR A O 1
ATOM 2400 N N . THR A 1 327 ? -6.137 -20.634 -7.166 1.00 90.00 327 THR A N 1
ATOM 2401 C CA . THR A 1 327 ? -6.399 -20.385 -5.751 1.00 90.00 327 THR A CA 1
ATOM 2402 C C . THR A 1 327 ? -5.254 -19.581 -5.157 1.00 90.00 327 THR A C 1
ATOM 2404 O O . THR A 1 327 ? -4.093 -19.977 -5.266 1.00 90.00 327 THR A O 1
ATOM 2407 N N . LEU A 1 328 ? -5.590 -18.461 -4.523 1.00 92.81 328 LEU A N 1
ATOM 2408 C CA . LEU A 1 328 ? -4.641 -17.616 -3.813 1.00 92.81 328 LEU A CA 1
ATOM 2409 C C . LEU A 1 328 ? -4.083 -18.329 -2.576 1.00 92.81 328 LEU A C 1
ATOM 2411 O O . LEU A 1 328 ? -4.822 -18.995 -1.850 1.00 92.81 328 LEU A O 1
ATOM 2415 N N . LYS A 1 329 ? -2.790 -18.132 -2.310 1.00 93.12 329 LYS A N 1
ATOM 2416 C CA . LYS A 1 329 ? -2.132 -18.501 -1.056 1.00 93.12 329 LYS A CA 1
ATOM 2417 C C . LYS A 1 329 ? -1.046 -17.494 -0.689 1.00 93.12 329 LYS A C 1
ATOM 2419 O O . LYS A 1 329 ? -0.283 -17.070 -1.555 1.00 93.12 329 LYS A O 1
ATOM 2424 N N . VAL A 1 330 ? -0.916 -17.172 0.595 1.00 94.62 330 VAL A N 1
ATOM 2425 C CA . VAL A 1 330 ? 0.204 -16.369 1.117 1.00 94.62 330 VAL A CA 1
ATOM 2426 C C . VAL A 1 330 ? 1.158 -17.279 1.875 1.00 94.62 330 VAL A C 1
ATOM 2428 O O . VAL A 1 330 ? 0.833 -17.764 2.958 1.00 94.62 330 VAL A O 1
ATOM 2431 N N . GLN A 1 331 ? 2.331 -17.533 1.301 1.00 91.25 331 GLN A N 1
ATOM 2432 C CA . GLN A 1 331 ? 3.309 -18.460 1.865 1.00 91.25 331 GLN A CA 1
ATOM 2433 C C . GLN A 1 331 ? 4.738 -18.024 1.540 1.00 91.25 331 GLN A C 1
ATOM 2435 O O . GLN A 1 331 ? 4.991 -17.321 0.564 1.00 91.25 331 GLN A O 1
ATOM 2440 N N . VAL A 1 332 ? 5.674 -18.464 2.374 1.00 90.62 332 VAL A N 1
ATOM 2441 C CA . VAL A 1 332 ? 7.101 -18.165 2.240 1.00 90.62 332 VAL A CA 1
ATOM 2442 C C . VAL A 1 332 ? 7.782 -19.156 1.294 1.00 90.62 332 VAL A C 1
ATOM 2444 O O . VAL A 1 332 ? 7.372 -20.315 1.198 1.00 90.62 332 VAL A O 1
ATOM 2447 N N . ARG A 1 333 ? 8.897 -18.747 0.681 1.00 89.56 333 ARG A N 1
ATOM 2448 C CA . ARG A 1 333 ? 9.802 -19.602 -0.106 1.00 89.56 333 ARG A CA 1
ATOM 2449 C C . ARG A 1 333 ? 9.147 -20.257 -1.321 1.00 89.56 333 ARG A C 1
ATOM 2451 O O . ARG A 1 333 ? 9.525 -21.365 -1.703 1.00 89.56 333 ARG A O 1
ATOM 2458 N N . CYS A 1 334 ? 8.202 -19.571 -1.945 1.00 88.50 334 CYS A N 1
ATOM 2459 C CA . CYS A 1 334 ? 7.541 -20.035 -3.160 1.00 88.50 334 CYS A CA 1
ATOM 2460 C C . CYS A 1 334 ? 7.690 -19.011 -4.290 1.00 88.50 334 CYS A C 1
ATOM 2462 O O . CYS A 1 334 ? 8.115 -17.878 -4.060 1.00 88.50 334 CYS A O 1
ATOM 2464 N N . VAL A 1 335 ? 7.353 -19.422 -5.514 1.00 91.19 335 VAL A N 1
ATOM 2465 C CA . VAL A 1 335 ? 7.279 -18.498 -6.650 1.00 91.19 335 VAL A CA 1
ATOM 2466 C C . VAL A 1 335 ? 6.098 -17.540 -6.433 1.00 91.19 335 VAL A C 1
ATOM 2468 O O . VAL A 1 335 ? 4.969 -18.025 -6.284 1.00 91.19 335 VAL A O 1
ATOM 2471 N N . PRO A 1 336 ? 6.314 -16.211 -6.435 1.00 93.19 336 PRO A N 1
ATOM 2472 C CA . PRO A 1 336 ? 5.219 -15.256 -6.328 1.00 93.19 336 PRO A CA 1
ATOM 2473 C C . PRO A 1 336 ? 4.367 -15.254 -7.605 1.00 93.19 336 PRO A C 1
ATOM 2475 O O . PRO A 1 336 ? 4.829 -15.558 -8.711 1.00 93.19 336 PRO A O 1
ATOM 2478 N N . TRP A 1 337 ? 3.092 -14.915 -7.462 1.00 93.94 337 TRP A N 1
ATOM 2479 C CA . TRP A 1 337 ? 2.116 -14.917 -8.542 1.00 93.94 337 TRP A CA 1
ATOM 2480 C C . TRP A 1 337 ? 2.230 -13.638 -9.380 1.00 93.94 337 TRP A C 1
ATOM 2482 O O . TRP A 1 337 ? 1.481 -12.682 -9.200 1.00 93.94 337 TRP A O 1
ATOM 2492 N N . GLY A 1 338 ? 3.147 -13.663 -10.348 1.00 91.56 338 GLY A N 1
ATOM 2493 C CA . GLY A 1 338 ? 3.254 -12.650 -11.402 1.00 91.56 338 GLY A CA 1
ATOM 2494 C C . GLY A 1 338 ? 2.417 -12.960 -12.654 1.00 91.56 338 GLY A C 1
ATOM 2495 O O . GLY A 1 338 ? 1.752 -13.995 -12.741 1.00 91.56 338 GLY A O 1
ATOM 2496 N N . SER A 1 339 ? 2.510 -12.106 -13.677 1.00 92.06 339 SER A N 1
ATOM 2497 C CA . SER A 1 339 ? 1.775 -12.235 -14.955 1.00 92.06 339 SER A CA 1
ATOM 2498 C C . SER A 1 339 ? 0.260 -12.308 -14.770 1.00 92.06 339 SER A C 1
ATOM 2500 O O . SER A 1 339 ? -0.417 -13.181 -15.314 1.00 92.06 339 SER A O 1
ATOM 2502 N N . VAL A 1 340 ? -0.272 -11.386 -13.974 1.00 91.12 340 VAL A N 1
ATOM 2503 C CA . VAL A 1 340 ? -1.687 -11.329 -13.613 1.00 91.12 340 VAL A CA 1
ATOM 2504 C C . VAL A 1 340 ? -2.230 -9.929 -13.880 1.00 91.12 340 VAL A C 1
ATOM 2506 O O . VAL A 1 340 ? -1.571 -8.934 -13.592 1.00 91.12 340 VAL A O 1
ATOM 2509 N N . THR A 1 341 ? -3.417 -9.850 -14.482 1.00 92.75 341 THR A N 1
ATOM 2510 C CA . THR A 1 341 ? -4.121 -8.572 -14.678 1.00 92.75 341 THR A CA 1
ATOM 2511 C C . THR A 1 341 ? -4.654 -8.073 -13.345 1.00 92.75 341 THR A C 1
ATOM 2513 O O . THR A 1 341 ? -4.972 -8.896 -12.483 1.00 92.75 341 THR A O 1
ATOM 2516 N N . TRP A 1 342 ? -4.906 -6.774 -13.227 1.00 92.31 342 TRP A N 1
ATOM 2517 C CA . TRP A 1 342 ? -5.543 -6.202 -12.043 1.00 92.31 342 TRP A CA 1
ATOM 2518 C C . TRP A 1 342 ? -6.875 -6.894 -11.697 1.00 92.31 342 TRP A C 1
ATOM 2520 O O . TRP A 1 342 ? -7.110 -7.255 -10.548 1.00 92.31 342 TRP A O 1
ATOM 2530 N N . ASP A 1 343 ? -7.728 -7.151 -12.700 1.00 92.50 343 ASP A N 1
ATOM 2531 C CA . ASP A 1 343 ? -9.035 -7.801 -12.507 1.00 92.50 343 ASP A CA 1
ATOM 2532 C C . ASP A 1 343 ? -8.908 -9.219 -11.950 1.00 92.50 343 ASP A C 1
ATOM 2534 O O . ASP A 1 343 ? -9.604 -9.590 -11.008 1.00 92.50 343 ASP A O 1
ATOM 2538 N N . ALA A 1 344 ? -7.989 -10.008 -12.507 1.00 90.06 344 ALA A N 1
ATOM 2539 C CA . ALA A 1 344 ? -7.710 -11.355 -12.023 1.00 90.06 344 ALA A CA 1
ATOM 2540 C C . ALA A 1 344 ? -7.109 -11.358 -10.606 1.00 90.06 344 ALA A C 1
ATOM 2542 O O . ALA A 1 344 ? -7.455 -12.232 -9.815 1.00 90.06 344 ALA A O 1
ATOM 2543 N N . ALA A 1 345 ? -6.255 -10.384 -10.271 1.00 94.19 345 ALA A N 1
ATOM 2544 C CA . ALA A 1 345 ? -5.705 -10.226 -8.926 1.00 94.19 345 ALA A CA 1
ATOM 2545 C C . ALA A 1 345 ? -6.809 -9.896 -7.906 1.00 94.19 345 ALA A C 1
ATOM 2547 O O . ALA A 1 345 ? -6.955 -10.593 -6.902 1.00 94.19 345 ALA A O 1
ATOM 2548 N N . ALA A 1 346 ? -7.651 -8.901 -8.203 1.00 91.44 346 ALA A N 1
ATOM 2549 C CA . ALA A 1 346 ? -8.789 -8.532 -7.362 1.00 91.44 346 ALA A CA 1
ATOM 2550 C C . ALA A 1 346 ? -9.789 -9.690 -7.194 1.00 91.44 346 ALA A C 1
ATOM 2552 O O . ALA A 1 346 ? -10.233 -9.974 -6.079 1.00 91.44 346 ALA A O 1
ATOM 2553 N N . ALA A 1 347 ? -10.093 -10.412 -8.278 1.00 90.19 347 ALA A N 1
ATOM 2554 C CA . ALA A 1 347 ? -10.961 -11.586 -8.236 1.00 90.19 347 ALA A CA 1
ATOM 2555 C C . ALA A 1 347 ? -10.362 -12.730 -7.402 1.00 90.19 347 ALA A C 1
ATOM 2557 O O . ALA A 1 347 ? -11.095 -13.388 -6.666 1.00 90.19 347 ALA A O 1
ATOM 2558 N N . ALA A 1 348 ? -9.047 -12.959 -7.478 1.00 89.31 348 ALA A N 1
ATOM 2559 C CA . ALA A 1 348 ? -8.368 -13.973 -6.674 1.00 89.31 348 ALA A CA 1
ATOM 2560 C C . ALA A 1 348 ? -8.416 -13.648 -5.172 1.00 89.31 348 ALA A C 1
ATOM 2562 O O . ALA A 1 348 ? -8.635 -14.556 -4.370 1.00 89.31 348 ALA A O 1
ATOM 2563 N N . CYS A 1 349 ? -8.272 -12.371 -4.792 1.00 92.81 349 CYS A N 1
ATOM 2564 C CA . CYS A 1 349 ? -8.470 -11.927 -3.411 1.00 92.81 349 CYS A CA 1
ATOM 2565 C C . CYS A 1 349 ? -9.908 -12.185 -2.947 1.00 92.81 349 CYS A C 1
ATOM 2567 O O . CYS A 1 349 ? -10.106 -12.887 -1.962 1.00 92.81 349 CYS A O 1
ATOM 2569 N N . LEU A 1 350 ? -10.908 -11.699 -3.688 1.00 88.81 350 LEU A N 1
ATOM 2570 C CA . LEU A 1 350 ? -12.320 -11.850 -3.315 1.00 88.81 350 LEU A CA 1
ATOM 2571 C C . LEU A 1 350 ? -12.768 -13.322 -3.250 1.00 88.81 350 LEU A C 1
ATOM 2573 O O . LEU A 1 350 ? -13.605 -13.691 -2.430 1.00 88.81 350 LEU A O 1
ATOM 2577 N N . ALA A 1 351 ? -12.212 -14.178 -4.112 1.00 87.62 351 ALA A N 1
ATOM 2578 C CA . ALA A 1 351 ? -12.489 -15.612 -4.102 1.00 87.62 351 ALA A CA 1
ATOM 2579 C C . ALA A 1 351 ? -11.858 -16.340 -2.903 1.00 87.62 351 ALA A C 1
ATOM 2581 O O . ALA A 1 351 ? -12.332 -17.414 -2.532 1.00 87.62 351 ALA A O 1
ATOM 2582 N N . TYR A 1 352 ? -10.793 -15.788 -2.312 1.00 85.56 352 TYR A N 1
ATOM 2583 C CA . TYR A 1 352 ? -10.145 -16.364 -1.136 1.00 85.56 352 TYR A CA 1
ATOM 2584 C C . TYR A 1 352 ? -11.021 -16.223 0.117 1.00 85.56 352 TYR A C 1
ATOM 2586 O O . TYR A 1 352 ? -11.214 -17.197 0.848 1.00 85.56 352 TYR A O 1
ATOM 2594 N N . ASP A 1 353 ? -11.579 -15.032 0.347 1.00 84.94 353 ASP A N 1
ATOM 2595 C CA . ASP A 1 353 ? -12.559 -14.761 1.401 1.00 84.94 353 ASP A CA 1
ATOM 2596 C C . ASP A 1 353 ? -13.389 -13.509 1.064 1.00 84.94 353 ASP A C 1
ATOM 2598 O O . ASP A 1 353 ? -12.888 -12.575 0.442 1.00 84.94 353 ASP A O 1
ATOM 2602 N N . ALA A 1 354 ? -14.644 -13.446 1.518 1.00 81.75 354 ALA A N 1
ATOM 2603 C CA . ALA A 1 354 ? -15.519 -12.291 1.291 1.00 81.75 354 ALA A CA 1
ATOM 2604 C C . ALA A 1 354 ? -15.004 -10.987 1.937 1.00 81.75 354 ALA A C 1
ATOM 2606 O O . ALA A 1 354 ? -15.402 -9.897 1.525 1.00 81.75 354 ALA A O 1
ATOM 2607 N N . HIS A 1 355 ? -14.133 -11.096 2.944 1.00 80.00 355 HIS A N 1
ATOM 2608 C CA . HIS A 1 355 ? -13.470 -9.972 3.609 1.00 80.00 355 HIS A CA 1
ATOM 2609 C C . HIS A 1 355 ? -12.075 -9.667 3.045 1.00 80.00 355 HIS A C 1
ATOM 2611 O O . HIS A 1 355 ? -11.415 -8.744 3.529 1.00 80.00 355 HIS A O 1
ATOM 2617 N N . ALA A 1 356 ? -11.622 -10.434 2.049 1.00 87.69 356 ALA A N 1
ATOM 2618 C CA . ALA A 1 356 ? -10.355 -10.217 1.376 1.00 87.69 356 ALA A CA 1
ATOM 2619 C C . ALA A 1 356 ? -10.516 -9.286 0.166 1.00 87.69 356 ALA A C 1
ATOM 2621 O O . ALA A 1 356 ? -11.449 -9.412 -0.629 1.00 87.69 356 ALA A O 1
ATOM 2622 N N . HIS A 1 357 ? -9.564 -8.375 -0.008 1.00 91.00 357 HIS A N 1
ATOM 2623 C CA . HIS A 1 357 ? -9.490 -7.468 -1.152 1.00 91.00 357 HIS A CA 1
ATOM 2624 C C . HIS A 1 357 ? -8.043 -7.302 -1.623 1.00 91.00 357 HIS A C 1
ATOM 2626 O O . HIS A 1 357 ? -7.091 -7.673 -0.933 1.00 91.00 357 HIS A O 1
ATOM 2632 N N . LEU A 1 358 ? -7.879 -6.804 -2.848 1.00 94.81 358 LEU A N 1
ATOM 2633 C CA . LEU A 1 358 ? -6.577 -6.381 -3.359 1.00 94.81 358 LEU A CA 1
ATOM 2634 C C . LEU A 1 358 ? -6.090 -5.193 -2.529 1.00 94.81 358 LEU A C 1
ATOM 2636 O O . LEU A 1 358 ? -6.874 -4.283 -2.291 1.00 94.81 358 LEU A O 1
ATOM 2640 N N . MET A 1 359 ? -4.825 -5.183 -2.104 1.00 96.50 359 MET A N 1
ATOM 2641 C CA . MET A 1 359 ? -4.299 -4.112 -1.253 1.00 96.50 359 MET A CA 1
ATOM 2642 C C . MET A 1 359 ? -4.648 -2.711 -1.779 1.00 96.50 359 MET A C 1
ATOM 2644 O O . MET A 1 359 ? -4.340 -2.354 -2.920 1.00 96.50 359 MET A O 1
ATOM 2648 N N . ARG A 1 360 ? -5.241 -1.886 -0.920 1.00 92.75 360 ARG A N 1
ATOM 2649 C CA . ARG A 1 360 ? -5.531 -0.479 -1.209 1.00 92.75 360 ARG A CA 1
ATOM 2650 C C . ARG A 1 360 ? -4.287 0.377 -1.031 1.00 92.75 360 ARG A C 1
ATOM 2652 O O . ARG A 1 360 ? -3.381 0.062 -0.263 1.00 92.75 360 ARG A O 1
ATOM 2659 N N . ASP A 1 361 ? -4.283 1.529 -1.679 1.00 93.19 361 ASP A N 1
ATOM 2660 C CA . ASP A 1 361 ? -3.122 2.426 -1.686 1.00 93.19 361 ASP A CA 1
ATOM 2661 C C . ASP A 1 361 ? -2.823 3.038 -0.321 1.00 93.19 361 ASP A C 1
ATOM 2663 O O . ASP A 1 361 ? -1.666 3.253 0.035 1.00 93.19 361 ASP A O 1
ATOM 2667 N N . GLU A 1 362 ? -3.865 3.272 0.475 1.00 91.62 362 GLU A N 1
ATOM 2668 C CA . GLU A 1 362 ? -3.746 3.705 1.869 1.00 91.62 362 GLU A CA 1
ATOM 2669 C C . GLU A 1 362 ? -3.157 2.610 2.774 1.00 91.62 362 GLU A C 1
ATOM 2671 O O . GLU A 1 362 ? -2.430 2.915 3.718 1.00 91.62 362 GLU A O 1
ATOM 2676 N N . GLU A 1 363 ? -3.407 1.337 2.458 1.00 95.88 363 GLU A N 1
ATOM 2677 C CA . GLU A 1 363 ? -2.885 0.186 3.201 1.00 95.88 363 GLU A CA 1
ATOM 2678 C C . GLU A 1 363 ? -1.404 -0.036 2.874 1.00 95.88 363 GLU A C 1
ATOM 2680 O O . GLU A 1 363 ? -0.604 -0.221 3.789 1.00 95.88 363 GLU A O 1
ATOM 2685 N N . TRP A 1 364 ? -1.006 0.085 1.600 1.00 98.44 364 TRP A N 1
ATOM 2686 C CA . TRP A 1 364 ? 0.413 0.132 1.222 1.00 98.44 364 TRP A CA 1
ATOM 2687 C C . TRP A 1 364 ? 1.122 1.305 1.906 1.00 98.44 364 TRP A C 1
ATOM 2689 O O . TRP A 1 364 ? 2.182 1.151 2.516 1.00 98.44 364 TRP A O 1
ATOM 2699 N N . THR A 1 365 ? 0.513 2.493 1.835 1.00 97.94 365 THR A N 1
ATOM 2700 C CA . THR A 1 365 ? 1.071 3.715 2.427 1.00 97.94 365 THR A CA 1
ATOM 2701 C C . THR A 1 365 ? 1.239 3.571 3.934 1.00 97.94 365 THR A C 1
ATOM 2703 O O . THR A 1 365 ? 2.258 4.005 4.460 1.00 97.94 365 THR A O 1
ATOM 2706 N N . ALA A 1 366 ? 0.321 2.900 4.633 1.00 96.25 366 ALA A N 1
ATOM 2707 C CA . ALA A 1 366 ? 0.476 2.607 6.055 1.00 96.25 366 ALA A CA 1
ATOM 2708 C C . ALA A 1 366 ? 1.777 1.835 6.352 1.00 96.25 366 ALA A C 1
ATOM 2710 O O . ALA A 1 366 ? 2.487 2.181 7.297 1.00 96.25 366 ALA A O 1
ATOM 2711 N N . LEU A 1 367 ? 2.138 0.843 5.531 1.00 97.81 367 LEU A N 1
ATOM 2712 C CA . LEU A 1 367 ? 3.386 0.086 5.697 1.00 97.81 367 LEU A CA 1
ATOM 2713 C C . LEU A 1 367 ? 4.618 0.972 5.460 1.00 97.81 367 LEU A C 1
ATOM 2715 O O . LEU A 1 367 ? 5.544 0.965 6.272 1.00 97.81 367 LEU A O 1
ATOM 2719 N N . ALA A 1 368 ? 4.604 1.780 4.396 1.00 98.19 368 ALA A N 1
ATOM 2720 C CA . ALA A 1 368 ? 5.691 2.705 4.067 1.00 98.19 368 ALA A CA 1
ATOM 2721 C C . ALA A 1 368 ? 5.884 3.790 5.146 1.00 98.19 368 ALA A C 1
ATOM 2723 O O . ALA A 1 368 ? 7.007 4.059 5.584 1.00 98.19 368 ALA A O 1
ATOM 2724 N N . VAL A 1 369 ? 4.782 4.376 5.630 1.00 98.06 369 VAL A N 1
ATOM 2725 C CA . VAL A 1 369 ? 4.778 5.357 6.724 1.00 98.06 369 VAL A CA 1
ATOM 2726 C C . VAL A 1 369 ? 5.313 4.722 8.000 1.00 98.06 369 VAL A C 1
ATOM 2728 O O . VAL A 1 369 ? 6.142 5.339 8.665 1.00 98.06 369 VAL A O 1
ATOM 2731 N N . TRP A 1 370 ? 4.898 3.497 8.340 1.00 96.06 370 TRP A N 1
ATOM 2732 C CA . TRP A 1 370 ? 5.407 2.802 9.523 1.00 96.06 370 TRP A CA 1
ATOM 2733 C C . TRP A 1 370 ? 6.929 2.653 9.484 1.00 96.06 370 TRP A C 1
ATOM 2735 O O . TRP A 1 370 ? 7.600 2.961 10.474 1.00 96.06 370 TRP A O 1
ATOM 2745 N N . SER A 1 371 ? 7.492 2.234 8.347 1.00 96.56 371 SER A N 1
ATOM 2746 C CA . SER A 1 371 ? 8.946 2.158 8.179 1.00 96.56 371 SER A CA 1
ATOM 2747 C C . SER A 1 371 ? 9.603 3.527 8.349 1.00 96.56 371 SER A C 1
ATOM 2749 O O . SER A 1 371 ? 10.544 3.661 9.134 1.00 96.56 371 SER A O 1
ATOM 2751 N N . MET A 1 372 ? 9.066 4.560 7.695 1.00 97.00 372 MET A N 1
ATOM 2752 C CA . MET A 1 372 ? 9.606 5.922 7.742 1.00 97.00 372 MET A CA 1
ATOM 2753 C C . MET A 1 372 ? 9.623 6.496 9.164 1.00 97.00 372 MET A C 1
ATOM 2755 O O . MET A 1 372 ? 10.668 6.948 9.633 1.00 97.00 372 MET A O 1
ATOM 2759 N N . ILE A 1 373 ? 8.503 6.438 9.892 1.00 95.19 373 ILE A N 1
ATOM 2760 C CA . ILE A 1 373 ? 8.406 7.031 11.237 1.00 95.19 373 ILE A CA 1
ATOM 2761 C C . ILE A 1 373 ? 9.233 6.275 12.286 1.00 95.19 373 ILE A C 1
ATOM 2763 O O . ILE A 1 373 ? 9.494 6.812 13.364 1.00 95.19 373 ILE A O 1
ATOM 2767 N N . ASN A 1 374 ? 9.637 5.036 11.991 1.00 93.25 374 ASN A N 1
ATOM 2768 C CA . ASN A 1 374 ? 10.544 4.245 12.822 1.00 93.25 374 ASN A CA 1
ATOM 2769 C C . ASN A 1 374 ? 11.996 4.258 12.303 1.00 93.25 374 ASN A C 1
ATOM 2771 O O . ASN A 1 374 ? 12.838 3.558 12.859 1.00 93.25 374 ASN A O 1
ATOM 2775 N N . GLY A 1 375 ? 12.310 5.072 11.286 1.00 94.19 375 GLY A N 1
ATOM 2776 C CA . GLY A 1 375 ? 13.672 5.249 10.773 1.00 94.19 375 GLY A CA 1
ATOM 2777 C C . GLY A 1 375 ? 14.235 4.015 10.066 1.00 94.19 375 GLY A C 1
ATOM 2778 O O . GLY A 1 375 ? 15.442 3.780 10.106 1.00 94.19 375 GLY A O 1
ATOM 2779 N N . LEU A 1 376 ? 13.370 3.202 9.461 1.00 93.88 376 LEU A N 1
ATOM 2780 C CA . LEU A 1 376 ? 13.740 1.952 8.810 1.00 93.88 376 LEU A CA 1
ATOM 2781 C C . LEU A 1 376 ? 13.942 2.158 7.308 1.00 93.88 376 LEU A C 1
ATOM 2783 O O . LEU A 1 376 ? 13.107 2.748 6.627 1.00 93.88 376 LEU A O 1
ATOM 2787 N N . THR A 1 377 ? 15.037 1.608 6.789 1.00 93.94 377 THR A N 1
ATOM 2788 C CA . THR A 1 377 ? 15.228 1.376 5.354 1.00 93.94 377 THR A CA 1
ATOM 2789 C C . THR A 1 377 ? 14.804 -0.052 5.044 1.00 93.94 377 THR A C 1
ATOM 2791 O O . THR A 1 377 ? 15.328 -0.988 5.650 1.00 93.94 377 THR A O 1
ATOM 2794 N N . VAL A 1 378 ? 13.845 -0.212 4.132 1.00 97.56 378 VAL A N 1
ATOM 2795 C CA . VAL A 1 378 ? 13.349 -1.526 3.709 1.00 97.56 378 VAL A CA 1
ATOM 2796 C C . VAL A 1 378 ? 14.154 -1.975 2.498 1.00 97.56 378 VAL A C 1
ATOM 2798 O O . VAL A 1 378 ? 13.990 -1.428 1.409 1.00 97.56 378 VAL A O 1
ATOM 2801 N N . TYR A 1 379 ? 15.033 -2.952 2.701 1.00 98.31 379 TYR A N 1
ATOM 2802 C CA . TYR A 1 379 ? 15.813 -3.559 1.625 1.00 98.31 379 TYR A CA 1
ATOM 2803 C C . TYR A 1 379 ? 14.966 -4.531 0.811 1.00 98.31 379 TYR A C 1
ATOM 2805 O O . TYR A 1 379 ? 13.992 -5.108 1.306 1.00 98.31 379 TYR A O 1
ATOM 2813 N N . GLY A 1 380 ? 15.364 -4.734 -0.434 1.00 98.00 380 GLY A N 1
ATOM 2814 C CA . GLY A 1 380 ? 14.547 -5.394 -1.429 1.00 98.00 380 GLY A CA 1
ATOM 2815 C C . GLY A 1 380 ? 15.318 -6.283 -2.379 1.00 98.00 380 GLY A C 1
ATOM 2816 O O . GLY A 1 380 ? 16.527 -6.148 -2.545 1.00 98.00 380 GLY A O 1
ATOM 2817 N N . ASN A 1 381 ? 14.610 -7.189 -3.049 1.00 98.38 381 ASN A N 1
ATOM 2818 C CA . ASN A 1 381 ? 15.168 -7.810 -4.241 1.00 98.38 381 ASN A CA 1
ATOM 2819 C C . ASN A 1 381 ? 14.974 -6.830 -5.395 1.00 98.38 381 ASN A C 1
ATOM 2821 O O . ASN A 1 381 ? 14.023 -6.976 -6.144 1.00 98.38 381 ASN A O 1
ATOM 2825 N N . ASN A 1 382 ? 15.827 -5.828 -5.540 1.00 97.81 382 ASN A N 1
ATOM 2826 C CA . ASN A 1 382 ? 15.750 -4.853 -6.634 1.00 97.81 382 ASN A CA 1
ATOM 2827 C C . ASN A 1 382 ? 16.946 -4.953 -7.599 1.00 97.81 382 ASN A C 1
ATOM 2829 O O . ASN A 1 382 ? 17.008 -4.227 -8.588 1.00 97.81 382 ASN A O 1
ATOM 2833 N N . ASN A 1 383 ? 17.863 -5.897 -7.367 1.00 97.94 383 ASN A N 1
ATOM 2834 C CA . ASN A 1 383 ? 19.017 -6.167 -8.219 1.00 97.94 383 ASN A CA 1
ATOM 2835 C C . ASN A 1 383 ? 19.310 -7.676 -8.351 1.00 97.94 383 ASN A C 1
ATOM 2837 O O . ASN A 1 383 ? 20.331 -8.194 -7.895 1.00 97.94 383 ASN A O 1
ATOM 2841 N N . ALA A 1 384 ? 18.388 -8.389 -8.993 1.00 95.81 384 ALA A N 1
ATOM 2842 C CA . ALA A 1 384 ? 18.509 -9.774 -9.442 1.00 95.81 384 ALA A CA 1
ATOM 2843 C C . ALA A 1 384 ? 18.964 -10.773 -8.355 1.00 95.81 384 ALA A C 1
ATOM 2845 O O . ALA A 1 384 ? 19.992 -11.444 -8.476 1.00 95.81 384 ALA A O 1
ATOM 2846 N N . GLY A 1 385 ? 18.163 -10.902 -7.299 1.00 95.69 385 GLY A N 1
ATOM 2847 C CA . GLY A 1 385 ? 18.416 -11.743 -6.125 1.00 95.69 385 GLY A CA 1
ATOM 2848 C C . GLY A 1 385 ? 19.169 -11.030 -5.001 1.00 95.69 385 GLY A C 1
ATOM 2849 O O . GLY A 1 385 ? 19.626 -11.686 -4.061 1.00 95.69 385 GLY A O 1
ATOM 2850 N N . LYS A 1 386 ? 19.337 -9.709 -5.103 1.00 97.69 386 LYS A N 1
ATOM 2851 C CA . LYS A 1 386 ? 20.080 -8.865 -4.161 1.00 97.69 386 LYS A CA 1
ATOM 2852 C C . LYS A 1 386 ? 19.426 -7.499 -4.034 1.00 97.69 386 LYS A C 1
ATOM 2854 O O . LYS A 1 386 ? 18.638 -7.108 -4.895 1.00 97.69 386 LYS A O 1
ATOM 2859 N N . ASP A 1 387 ? 19.834 -6.779 -3.001 1.00 98.50 387 ASP A N 1
ATOM 2860 C CA . ASP A 1 387 ? 19.572 -5.351 -2.886 1.00 98.50 387 ASP A CA 1
ATOM 2861 C C . ASP A 1 387 ? 20.672 -4.526 -3.584 1.00 98.50 387 ASP A C 1
ATOM 2863 O O . ASP A 1 387 ? 21.861 -4.860 -3.539 1.00 98.50 387 ASP A O 1
ATOM 2867 N N . GLN A 1 388 ? 20.269 -3.455 -4.264 1.00 97.00 388 GLN A N 1
ATOM 2868 C CA . GLN A 1 388 ? 21.127 -2.538 -5.008 1.00 97.00 388 GLN A CA 1
ATOM 2869 C C . GLN A 1 388 ? 22.006 -1.688 -4.087 1.00 97.00 388 GLN A C 1
ATOM 2871 O O . GLN A 1 388 ? 23.163 -1.416 -4.416 1.00 97.00 388 GLN A O 1
ATOM 2876 N N . ASN A 1 389 ? 21.459 -1.242 -2.961 1.00 94.81 389 ASN A N 1
ATOM 2877 C CA . ASN A 1 389 ? 22.126 -0.362 -2.010 1.00 94.81 389 ASN A CA 1
ATOM 2878 C C . ASN A 1 389 ? 23.008 -1.163 -1.042 1.00 94.81 389 ASN A C 1
ATOM 2880 O O . ASN A 1 389 ? 23.987 -0.627 -0.518 1.00 94.81 389 ASN A O 1
ATOM 2884 N N . ASP A 1 390 ? 22.707 -2.448 -0.845 1.00 96.88 390 ASP A N 1
ATOM 2885 C CA . ASP A 1 390 ? 23.481 -3.360 -0.010 1.00 96.88 390 ASP A CA 1
ATOM 2886 C C . ASP A 1 390 ? 23.530 -4.782 -0.591 1.00 96.88 390 ASP A C 1
ATOM 2888 O O . ASP A 1 390 ? 22.747 -5.662 -0.239 1.00 96.88 390 ASP A O 1
ATOM 2892 N N . ALA A 1 391 ? 24.532 -5.050 -1.432 1.00 96.88 391 ALA A N 1
ATOM 2893 C CA . ALA A 1 391 ? 24.691 -6.344 -2.104 1.00 96.88 391 ALA A CA 1
ATOM 2894 C C . ALA A 1 391 ? 24.928 -7.547 -1.160 1.00 96.88 391 ALA A C 1
ATOM 2896 O O . ALA A 1 391 ? 24.959 -8.689 -1.630 1.00 96.88 391 ALA A O 1
ATOM 2897 N N . ALA A 1 392 ? 25.137 -7.319 0.145 1.00 97.69 392 ALA A N 1
ATOM 2898 C CA . ALA A 1 392 ? 25.189 -8.384 1.146 1.00 97.69 392 ALA A CA 1
ATOM 2899 C C . ALA A 1 392 ? 23.790 -8.829 1.613 1.00 97.69 392 ALA A C 1
ATOM 2901 O O . ALA A 1 392 ? 23.670 -9.901 2.213 1.00 97.69 392 ALA A O 1
ATOM 2902 N N . VAL A 1 393 ? 22.747 -8.042 1.335 1.00 98.19 393 VAL A N 1
ATOM 2903 C CA . VAL A 1 393 ? 21.352 -8.484 1.412 1.00 98.19 393 VAL A CA 1
ATOM 2904 C C . VAL A 1 393 ? 21.057 -9.319 0.168 1.00 98.19 393 VAL A C 1
ATOM 2906 O O . VAL A 1 393 ? 21.182 -8.859 -0.967 1.00 98.19 393 VAL A O 1
ATOM 2909 N N . THR A 1 394 ? 20.700 -10.581 0.384 1.00 96.62 394 THR A N 1
ATOM 2910 C CA . THR A 1 394 ? 20.528 -11.585 -0.673 1.00 96.62 394 THR A CA 1
ATOM 2911 C C . THR A 1 394 ? 19.221 -12.343 -0.505 1.00 96.62 394 THR A C 1
ATOM 2913 O O . THR A 1 394 ? 18.672 -12.437 0.594 1.00 96.62 394 THR A O 1
ATOM 291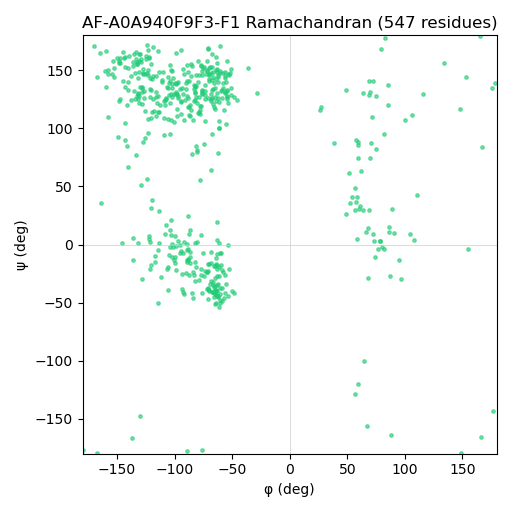6 N N . PHE A 1 395 ? 18.741 -12.901 -1.611 1.00 95.12 395 PHE A N 1
ATOM 2917 C CA . PHE A 1 395 ? 17.479 -13.620 -1.706 1.00 95.12 395 PHE A CA 1
ATOM 2918 C C . PHE A 1 395 ? 17.689 -14.979 -2.377 1.00 95.12 395 PHE A C 1
ATOM 2920 O O . PHE A 1 395 ? 18.641 -15.183 -3.136 1.00 95.12 395 PHE A O 1
ATOM 2927 N N . ILE A 1 396 ? 16.781 -15.923 -2.125 1.00 92.06 396 ILE A N 1
ATOM 2928 C CA . ILE A 1 396 ? 16.771 -17.189 -2.864 1.00 92.06 396 ILE A CA 1
ATOM 2929 C C . ILE A 1 396 ? 16.117 -16.913 -4.216 1.00 92.06 396 ILE A C 1
ATOM 2931 O O . ILE A 1 396 ? 14.932 -16.597 -4.274 1.00 92.06 396 ILE A O 1
ATOM 2935 N N . VAL A 1 397 ? 16.889 -17.024 -5.295 1.00 90.06 397 VAL A N 1
ATOM 2936 C CA . VAL A 1 397 ? 16.414 -16.761 -6.660 1.00 90.06 397 VAL A CA 1
ATOM 2937 C C . VAL A 1 397 ? 15.443 -17.855 -7.115 1.00 90.06 397 VAL A C 1
ATOM 2939 O O . VAL A 1 397 ? 15.639 -19.041 -6.842 1.00 90.06 397 VAL A O 1
ATOM 2942 N N . ASP A 1 398 ? 14.400 -17.445 -7.827 1.00 86.19 398 ASP A N 1
ATOM 2943 C CA . ASP A 1 398 ? 13.468 -18.323 -8.518 1.00 86.19 398 ASP A CA 1
ATOM 2944 C C . ASP A 1 398 ? 14.192 -19.108 -9.626 1.00 86.19 398 ASP A C 1
ATOM 2946 O O . ASP A 1 398 ? 14.780 -18.503 -10.527 1.00 86.19 398 ASP A O 1
ATOM 2950 N N . PRO A 1 399 ? 14.141 -20.453 -9.617 1.00 80.56 399 PRO A N 1
ATOM 2951 C CA . PRO A 1 399 ? 14.816 -21.260 -10.631 1.00 80.56 399 PRO A CA 1
ATOM 2952 C C . PRO A 1 399 ? 14.240 -21.088 -12.047 1.00 80.56 399 PRO A C 1
ATOM 2954 O O . PRO A 1 399 ? 14.918 -21.427 -13.015 1.00 80.56 399 PRO A O 1
ATOM 2957 N N . ASN A 1 400 ? 13.016 -20.573 -12.188 1.00 78.88 400 ASN A N 1
ATOM 2958 C CA . ASN A 1 400 ? 12.310 -20.444 -13.467 1.00 78.88 400 ASN A CA 1
ATOM 2959 C C . ASN A 1 400 ? 12.334 -19.018 -14.035 1.00 78.88 400 ASN A C 1
ATOM 2961 O O . ASN A 1 400 ? 11.942 -18.815 -15.182 1.00 78.88 400 ASN A O 1
ATOM 2965 N N . GLN A 1 401 ? 12.766 -18.025 -13.253 1.00 86.50 401 GLN A N 1
ATOM 2966 C CA . GLN A 1 401 ? 12.836 -16.629 -13.680 1.00 86.50 401 GLN A CA 1
ATOM 2967 C C . GLN A 1 401 ? 14.081 -15.973 -13.088 1.00 86.50 401 GLN A C 1
ATOM 2969 O O . GLN A 1 401 ? 14.113 -15.611 -11.914 1.00 86.50 401 GLN A O 1
ATOM 2974 N N . ALA A 1 402 ? 15.098 -15.776 -13.928 1.00 86.62 402 ALA A N 1
ATOM 2975 C CA . ALA A 1 402 ? 16.343 -15.151 -13.505 1.00 86.62 402 ALA A CA 1
ATOM 2976 C C . ALA A 1 402 ? 16.090 -13.767 -12.881 1.00 86.62 402 ALA A C 1
ATOM 2978 O O . ALA A 1 402 ? 15.394 -12.924 -13.453 1.00 86.62 402 ALA A O 1
ATOM 2979 N N . GLY A 1 403 ? 16.668 -13.554 -11.701 1.00 89.88 403 GLY A N 1
ATOM 2980 C CA . GLY A 1 403 ? 16.593 -12.309 -10.943 1.00 89.88 403 GLY A CA 1
ATOM 2981 C C . GLY A 1 403 ? 15.382 -12.184 -10.017 1.00 89.88 403 GLY A C 1
ATOM 2982 O O . GLY A 1 403 ? 15.503 -11.538 -8.978 1.00 89.88 403 GLY A O 1
ATOM 2983 N N . ARG A 1 404 ? 14.257 -12.850 -10.308 1.00 93.19 404 ARG A N 1
ATOM 2984 C CA . ARG A 1 404 ? 13.126 -12.928 -9.372 1.00 93.19 404 ARG A CA 1
ATOM 2985 C C . ARG A 1 404 ? 13.527 -13.744 -8.144 1.00 93.19 404 ARG A C 1
ATOM 2987 O O . ARG A 1 404 ? 14.269 -14.712 -8.265 1.00 93.19 404 ARG A O 1
ATOM 2994 N N . ALA A 1 405 ? 13.038 -13.374 -6.973 1.00 93.94 405 ALA A N 1
ATOM 2995 C CA . ALA A 1 405 ? 13.241 -14.092 -5.726 1.00 93.94 405 ALA A CA 1
ATOM 2996 C C . ALA A 1 405 ? 11.990 -14.876 -5.334 1.00 93.94 405 ALA A C 1
ATOM 2998 O O . ALA A 1 405 ? 10.862 -14.526 -5.688 1.00 93.94 405 ALA A O 1
ATOM 2999 N N . LEU A 1 406 ? 12.205 -15.935 -4.561 1.00 93.38 406 LEU A N 1
ATOM 3000 C CA . LEU A 1 406 ? 11.140 -16.588 -3.820 1.00 93.38 406 LEU A CA 1
ATOM 3001 C C . LEU A 1 406 ? 10.673 -15.682 -2.679 1.00 93.38 406 LEU A C 1
ATOM 3003 O O . LEU A 1 406 ? 11.489 -15.008 -2.040 1.00 93.38 406 LEU A O 1
ATOM 3007 N N . THR A 1 407 ? 9.380 -15.746 -2.384 1.00 94.06 407 THR A N 1
ATOM 3008 C CA . THR A 1 407 ? 8.722 -14.917 -1.369 1.00 94.06 407 THR A CA 1
ATOM 3009 C C . THR A 1 407 ? 9.391 -15.006 0.007 1.00 94.06 407 THR A C 1
ATOM 3011 O O . THR A 1 407 ? 9.679 -16.095 0.515 1.00 94.06 407 THR A O 1
ATOM 3014 N N . GLY A 1 408 ? 9.632 -13.867 0.648 1.00 94.00 408 GLY A N 1
ATOM 3015 C CA . GLY A 1 408 ? 10.082 -13.760 2.033 1.00 94.00 408 GLY A CA 1
ATOM 3016 C C . GLY A 1 408 ? 11.452 -14.369 2.318 1.00 94.00 408 GLY A C 1
ATOM 3017 O O . GLY A 1 408 ? 11.681 -14.892 3.412 1.00 94.00 408 GLY A O 1
ATOM 3018 N N . THR A 1 409 ? 12.352 -14.378 1.330 1.00 93.81 409 THR A N 1
ATOM 3019 C CA . THR A 1 409 ? 13.669 -15.033 1.453 1.00 93.81 409 THR A CA 1
ATOM 3020 C C . THR A 1 409 ? 14.837 -14.099 1.732 1.00 93.81 409 THR A C 1
ATOM 3022 O O . THR A 1 409 ? 15.949 -14.589 1.939 1.00 93.81 409 THR A O 1
ATOM 3025 N N . GLY A 1 410 ? 14.584 -12.791 1.788 1.00 94.94 410 GLY A N 1
ATOM 3026 C CA . GLY A 1 410 ? 15.584 -11.771 2.074 1.00 94.94 410 GLY A CA 1
ATOM 3027 C C . GLY A 1 410 ? 16.333 -12.018 3.381 1.00 94.94 410 GLY A C 1
ATOM 3028 O O . GLY A 1 410 ? 15.735 -12.241 4.440 1.00 94.94 410 GLY A O 1
ATOM 3029 N N . THR A 1 411 ? 17.661 -12.008 3.304 1.00 95.06 411 THR A N 1
ATOM 3030 C CA . THR A 1 411 ? 18.546 -12.213 4.451 1.00 95.06 411 THR A CA 1
ATOM 3031 C C . THR A 1 411 ? 19.897 -11.540 4.244 1.00 95.06 411 THR A C 1
ATOM 3033 O O . THR A 1 411 ? 20.336 -11.314 3.116 1.00 95.06 411 THR A O 1
ATOM 3036 N N . LYS A 1 412 ? 20.594 -11.270 5.346 1.00 96.00 412 LYS A N 1
ATOM 3037 C CA . LYS A 1 412 ? 21.972 -10.785 5.353 1.00 96.00 412 LYS A CA 1
ATOM 3038 C C . LYS A 1 412 ? 22.746 -11.462 6.475 1.00 96.00 412 LYS A C 1
ATOM 3040 O O . LYS A 1 412 ? 22.238 -11.638 7.584 1.00 96.00 412 LYS A O 1
ATOM 3045 N N . ALA A 1 413 ? 23.999 -11.821 6.199 1.00 94.62 413 ALA A N 1
ATOM 3046 C CA . ALA A 1 413 ? 24.891 -12.360 7.219 1.00 94.62 413 ALA A CA 1
ATOM 3047 C C . ALA A 1 413 ? 25.011 -11.385 8.406 1.00 94.62 413 ALA A C 1
ATOM 3049 O O . ALA A 1 413 ? 25.247 -10.191 8.223 1.00 94.62 413 ALA A O 1
ATOM 3050 N N . GLY A 1 414 ? 24.846 -11.904 9.624 1.00 91.62 414 GLY A N 1
ATOM 3051 C CA . GLY A 1 414 ? 24.866 -11.113 10.859 1.00 91.62 414 GLY A CA 1
ATOM 3052 C C . GLY A 1 414 ? 23.489 -10.664 11.354 1.00 91.62 414 GLY A C 1
ATOM 3053 O O . GLY A 1 414 ? 23.371 -10.295 12.521 1.00 91.62 414 GLY A O 1
ATOM 3054 N N . TRP A 1 415 ? 22.431 -10.760 10.543 1.00 93.31 415 TRP A N 1
ATOM 3055 C CA . TRP A 1 415 ? 21.069 -10.705 11.076 1.00 93.31 415 TRP A CA 1
ATOM 3056 C C . TRP A 1 415 ? 20.768 -12.019 11.795 1.00 93.31 415 TRP A C 1
ATOM 3058 O O . TRP A 1 415 ? 20.949 -13.105 11.245 1.00 93.31 415 TRP A O 1
ATOM 3068 N N . THR A 1 416 ? 20.368 -11.925 13.060 1.00 86.38 416 THR A N 1
ATOM 3069 C CA . THR A 1 416 ? 20.118 -13.083 13.924 1.00 86.38 416 THR A CA 1
ATOM 3070 C C . THR A 1 416 ? 18.789 -12.922 14.648 1.00 86.38 416 THR A C 1
ATOM 3072 O O . THR A 1 416 ? 18.294 -11.808 14.830 1.00 86.38 416 THR A O 1
ATOM 3075 N N . GLY A 1 417 ? 18.199 -14.049 15.051 1.00 83.94 417 GLY A N 1
ATOM 3076 C CA . GLY A 1 417 ? 16.933 -14.063 15.775 1.00 83.94 417 GLY A CA 1
ATOM 3077 C C . GLY A 1 417 ? 15.809 -13.399 14.980 1.00 83.94 417 GLY A C 1
ATOM 3078 O O . GLY A 1 417 ? 15.473 -13.845 13.887 1.00 83.94 417 GLY A O 1
ATOM 3079 N N . ALA A 1 418 ? 15.232 -12.342 15.550 1.00 88.31 418 ALA A N 1
ATOM 3080 C CA . ALA A 1 418 ? 14.062 -11.669 15.004 1.00 88.31 418 ALA A CA 1
ATOM 3081 C C . ALA A 1 418 ? 14.382 -10.542 14.008 1.00 88.31 418 ALA A C 1
ATOM 3083 O O . ALA A 1 418 ? 13.436 -9.994 13.455 1.00 88.31 418 ALA A O 1
ATOM 3084 N N . THR A 1 419 ? 15.645 -10.179 13.765 1.00 93.44 419 THR A N 1
ATOM 3085 C CA . THR A 1 419 ? 16.008 -9.054 12.881 1.00 93.44 419 THR A CA 1
ATOM 3086 C C . THR A 1 419 ? 15.872 -9.418 11.406 1.00 93.44 419 THR A C 1
ATOM 3088 O O . THR A 1 419 ? 16.445 -10.412 10.959 1.00 93.44 419 THR A O 1
ATOM 3091 N N . ASN A 1 420 ? 15.175 -8.586 10.631 1.00 95.25 420 ASN A N 1
ATOM 3092 C CA . ASN A 1 420 ? 15.160 -8.674 9.174 1.00 95.25 420 ASN A CA 1
ATOM 3093 C C . ASN A 1 420 ? 14.753 -7.332 8.541 1.00 95.25 420 ASN A C 1
ATOM 3095 O O . ASN A 1 420 ? 13.595 -6.942 8.624 1.00 95.25 420 ASN A O 1
ATOM 3099 N N . PHE A 1 421 ? 15.687 -6.640 7.884 1.00 96.81 421 PHE A N 1
ATOM 3100 C CA . PHE A 1 421 ? 15.416 -5.343 7.248 1.00 96.81 421 PHE A CA 1
ATOM 3101 C C . PHE A 1 421 ? 14.886 -5.452 5.810 1.00 96.81 421 PHE A C 1
ATOM 3103 O O . PHE A 1 421 ? 14.748 -4.432 5.146 1.00 96.81 421 PHE A O 1
ATOM 3110 N N . THR A 1 422 ? 14.543 -6.653 5.326 1.00 97.19 422 THR A N 1
ATOM 3111 C CA . THR A 1 422 ? 13.705 -6.802 4.120 1.00 97.19 422 THR A CA 1
ATOM 3112 C C . THR A 1 422 ? 12.209 -6.770 4.438 1.00 97.19 422 THR A C 1
ATOM 3114 O O . THR A 1 422 ? 11.385 -7.157 3.609 1.00 97.19 422 THR A O 1
ATOM 3117 N N . THR A 1 423 ? 11.848 -6.366 5.659 1.00 97.06 423 THR A N 1
ATOM 3118 C CA . THR A 1 423 ? 10.465 -6.175 6.094 1.00 97.06 423 THR A CA 1
ATOM 3119 C C . THR A 1 423 ? 10.231 -4.737 6.537 1.00 97.06 423 THR A C 1
ATOM 3121 O O . THR A 1 423 ? 11.154 -4.051 6.984 1.00 97.06 423 THR A O 1
ATOM 3124 N N . HIS A 1 424 ? 8.976 -4.286 6.481 1.00 95.69 424 HIS A N 1
ATOM 3125 C CA . HIS A 1 424 ? 8.621 -2.916 6.876 1.00 95.69 424 HIS A CA 1
ATOM 3126 C C . HIS A 1 424 ? 8.860 -2.599 8.367 1.00 95.69 424 HIS A C 1
ATOM 3128 O O . HIS A 1 424 ? 8.890 -1.427 8.746 1.00 95.69 424 HIS A O 1
ATOM 3134 N N . THR A 1 425 ? 9.026 -3.618 9.218 1.00 94.38 425 THR A N 1
ATOM 3135 C CA . THR A 1 425 ? 9.261 -3.468 10.664 1.00 94.38 425 THR A CA 1
ATOM 3136 C C . THR A 1 425 ? 10.727 -3.607 11.058 1.00 94.38 425 THR A C 1
ATOM 3138 O O . THR A 1 425 ? 11.067 -3.353 12.213 1.00 94.38 425 THR A O 1
ATOM 3141 N N . GLY A 1 426 ? 11.603 -4.046 10.148 1.00 94.44 426 GLY A N 1
ATOM 3142 C CA . GLY A 1 426 ? 12.967 -4.444 10.503 1.00 94.44 426 GLY A CA 1
ATOM 3143 C C . GLY A 1 426 ? 13.034 -5.774 11.266 1.00 94.44 426 GLY A C 1
ATOM 3144 O O . GLY A 1 426 ? 14.098 -6.144 11.772 1.00 94.44 426 GLY A O 1
ATOM 3145 N N . THR A 1 427 ? 11.918 -6.508 11.358 1.00 93.00 427 THR A N 1
ATOM 3146 C CA . THR A 1 427 ? 11.822 -7.791 12.061 1.00 93.00 427 THR A CA 1
ATOM 3147 C C . THR A 1 427 ? 11.185 -8.884 11.205 1.00 93.00 427 THR A C 1
ATOM 3149 O O . THR A 1 427 ? 10.436 -8.624 10.270 1.00 93.00 427 THR A O 1
ATOM 3152 N N . THR A 1 428 ? 11.429 -10.144 11.559 1.00 91.00 428 THR A N 1
ATOM 3153 C CA . THR A 1 428 ? 10.853 -11.334 10.900 1.00 91.00 428 THR A CA 1
ATOM 3154 C C . THR A 1 428 ? 9.331 -11.461 11.022 1.00 91.00 428 THR A C 1
ATOM 3156 O O . THR A 1 428 ? 8.724 -12.286 10.336 1.00 91.00 428 THR A O 1
ATOM 3159 N N . ALA A 1 42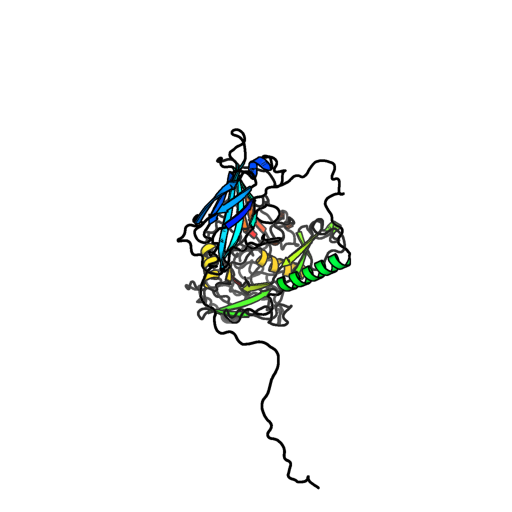9 ? 8.704 -10.663 11.887 1.00 88.50 429 ALA A N 1
ATOM 3160 C CA . ALA A 1 429 ? 7.254 -10.609 12.036 1.00 88.50 429 ALA A CA 1
ATOM 3161 C C . ALA A 1 429 ? 6.599 -9.619 11.055 1.00 88.50 429 ALA A C 1
ATOM 3163 O O . ALA A 1 429 ? 5.404 -9.697 10.795 1.00 88.50 429 ALA A O 1
ATOM 3164 N N . GLY A 1 430 ? 7.391 -8.725 10.457 1.00 93.06 430 GLY A N 1
ATOM 3165 C CA . GLY A 1 430 ? 6.901 -7.770 9.480 1.00 93.06 430 GLY A CA 1
ATOM 3166 C C . GLY A 1 430 ? 6.524 -8.396 8.141 1.00 93.06 430 GLY A C 1
ATOM 3167 O O . GLY A 1 430 ? 6.839 -9.539 7.813 1.00 93.06 430 GLY A O 1
ATOM 3168 N N . VAL A 1 431 ? 5.869 -7.566 7.342 1.00 97.25 431 VAL A N 1
ATOM 3169 C CA . VAL A 1 431 ? 5.547 -7.814 5.938 1.00 97.25 431 VAL A CA 1
ATOM 3170 C C . VAL A 1 431 ? 6.798 -7.699 5.067 1.00 97.25 431 VAL A C 1
ATOM 3172 O O . VAL A 1 431 ? 7.528 -6.714 5.189 1.00 97.25 431 VAL A O 1
ATOM 3175 N N . TYR A 1 432 ? 7.008 -8.683 4.196 1.00 97.38 432 TYR A N 1
ATOM 3176 C CA . TYR A 1 432 ? 8.164 -8.837 3.313 1.00 97.38 432 TYR A CA 1
ATOM 3177 C C . TYR A 1 432 ? 7.935 -8.253 1.912 1.00 97.38 432 TYR A C 1
ATOM 3179 O O . TYR A 1 432 ? 6.798 -7.976 1.513 1.00 97.38 432 TYR A O 1
ATOM 3187 N N . ASP A 1 433 ? 9.042 -8.128 1.172 1.00 97.56 433 ASP A N 1
ATOM 3188 C CA . ASP A 1 433 ? 9.088 -7.936 -0.284 1.00 97.56 433 ASP A CA 1
ATOM 3189 C C . ASP A 1 433 ? 8.322 -6.689 -0.765 1.00 97.56 433 ASP A C 1
ATOM 3191 O O . ASP A 1 433 ? 7.655 -6.712 -1.783 1.00 97.56 433 ASP A O 1
ATOM 3195 N N . LEU A 1 434 ? 8.371 -5.600 0.010 1.00 98.19 434 LEU A N 1
ATOM 3196 C CA . LEU A 1 434 ? 7.765 -4.309 -0.364 1.00 98.19 434 LEU A CA 1
ATOM 3197 C C . LEU A 1 434 ? 8.698 -3.429 -1.212 1.00 98.19 434 LEU A C 1
ATOM 3199 O O . LEU A 1 434 ? 8.278 -2.388 -1.707 1.00 98.19 434 LEU A O 1
ATOM 3203 N N . ASN A 1 435 ? 9.973 -3.810 -1.311 1.00 98.31 435 ASN A N 1
ATOM 3204 C CA . ASN A 1 435 ? 10.971 -3.182 -2.167 1.00 98.31 435 ASN A CA 1
ATOM 3205 C C . ASN A 1 435 ? 11.439 -4.235 -3.177 1.00 98.31 435 ASN A C 1
ATOM 3207 O O . ASN A 1 435 ? 12.040 -5.249 -2.805 1.00 98.31 435 ASN A O 1
ATOM 3211 N N . GLY A 1 436 ? 11.151 -4.007 -4.451 1.00 97.69 436 GLY A N 1
ATOM 3212 C CA . GLY A 1 436 ? 11.497 -4.928 -5.516 1.00 97.69 436 GLY A CA 1
ATOM 3213 C C . GLY A 1 436 ? 10.744 -6.260 -5.451 1.00 97.69 436 GLY A C 1
ATOM 3214 O O . GLY A 1 436 ? 9.684 -6.401 -4.864 1.00 97.69 436 GLY A O 1
ATOM 3215 N N . ASN A 1 437 ? 11.355 -7.267 -6.060 1.00 97.94 437 ASN A N 1
ATOM 3216 C CA . ASN A 1 437 ? 10.772 -8.529 -6.470 1.00 97.94 437 ASN A CA 1
ATOM 3217 C C . ASN A 1 437 ? 9.707 -8.333 -7.550 1.00 97.94 437 ASN A C 1
ATOM 3219 O O . ASN A 1 437 ? 10.090 -8.165 -8.714 1.00 97.94 437 ASN A O 1
ATOM 3223 N N . LEU A 1 438 ? 8.421 -8.349 -7.220 1.00 97.81 438 LEU A N 1
ATOM 3224 C CA . LEU A 1 438 ? 7.371 -7.948 -8.143 1.00 97.81 438 LEU A CA 1
ATOM 3225 C C . LEU A 1 438 ? 6.896 -6.538 -7.812 1.00 97.81 438 LEU A C 1
ATOM 3227 O O . LEU A 1 438 ? 6.699 -6.179 -6.660 1.00 97.81 438 LEU A O 1
ATOM 3231 N N . TRP A 1 439 ? 6.579 -5.790 -8.862 1.00 98.19 439 TRP A N 1
ATOM 3232 C CA . TRP A 1 439 ? 5.582 -4.745 -8.732 1.00 98.19 439 TRP A CA 1
ATOM 3233 C C . TRP A 1 439 ? 4.266 -5.350 -8.259 1.00 98.19 439 TRP A C 1
ATOM 3235 O O . TRP A 1 439 ? 3.911 -6.458 -8.672 1.00 98.19 439 TRP A O 1
ATOM 3245 N N . GLU A 1 440 ? 3.493 -4.604 -7.483 1.00 98.31 440 GLU A N 1
ATOM 3246 C CA . GLU A 1 440 ? 2.231 -5.108 -6.953 1.00 98.31 440 GLU A CA 1
ATOM 3247 C C . GLU A 1 440 ? 1.060 -4.200 -7.248 1.00 98.31 440 GLU A C 1
ATOM 3249 O O . GLU A 1 440 ? 1.084 -3.024 -6.906 1.00 98.31 440 GLU A O 1
ATOM 3254 N N . TRP A 1 441 ? 0.018 -4.767 -7.852 1.00 97.69 441 TRP A N 1
ATOM 3255 C CA . TRP A 1 441 ? -1.233 -4.066 -8.096 1.00 97.69 441 TRP A CA 1
ATOM 3256 C C . TRP A 1 441 ? -1.870 -3.539 -6.811 1.00 97.69 441 TRP A C 1
ATOM 3258 O O . TRP A 1 441 ? -1.996 -4.267 -5.823 1.00 97.69 441 TRP A O 1
ATOM 3268 N N . ASN A 1 442 ? -2.404 -2.322 -6.893 1.00 94.56 442 ASN A N 1
ATOM 3269 C CA . ASN A 1 442 ? -3.251 -1.730 -5.869 1.00 94.56 442 ASN A CA 1
ATOM 3270 C C . ASN A 1 442 ? -4.605 -1.263 -6.426 1.00 94.56 442 ASN A C 1
ATOM 3272 O O . ASN A 1 442 ? -4.790 -1.104 -7.635 1.00 94.56 442 ASN A O 1
ATOM 3276 N N . GLU A 1 443 ? -5.600 -1.094 -5.553 1.00 86.56 443 GLU A N 1
ATOM 3277 C CA . GLU A 1 443 ? -7.003 -0.956 -5.973 1.00 86.56 443 GLU A CA 1
ATOM 3278 C C . GLU A 1 443 ? -7.516 0.483 -6.192 1.00 86.56 443 GLU A C 1
ATOM 3280 O O . GLU A 1 443 ? -8.268 0.715 -7.154 1.00 86.56 443 GLU A O 1
ATOM 3285 N N . THR A 1 444 ? -7.145 1.432 -5.332 1.00 78.38 444 THR A N 1
ATOM 3286 C CA . THR A 1 444 ? -7.880 2.694 -5.108 1.00 78.38 444 THR A CA 1
ATOM 3287 C C . THR A 1 444 ? -7.512 3.786 -6.111 1.00 78.38 444 THR A C 1
ATOM 3289 O O . THR A 1 444 ? -8.391 4.506 -6.595 1.00 78.38 444 THR A O 1
ATOM 3292 N N . ILE A 1 445 ? -6.229 3.928 -6.437 1.00 82.88 445 ILE A N 1
ATOM 3293 C CA . ILE A 1 445 ? -5.708 5.005 -7.276 1.00 82.88 445 ILE A CA 1
ATOM 3294 C C . ILE A 1 445 ? -5.532 4.543 -8.722 1.00 82.88 445 ILE A C 1
ATOM 3296 O O . ILE A 1 445 ? -5.052 3.448 -9.025 1.00 82.88 445 ILE A O 1
ATOM 3300 N N . GLY A 1 446 ? -5.905 5.437 -9.630 1.00 79.62 446 GLY A N 1
ATOM 3301 C CA . GLY A 1 446 ? -5.518 5.400 -11.034 1.00 79.62 446 GLY A CA 1
ATOM 3302 C C . GLY A 1 446 ? -5.145 6.795 -11.523 1.00 79.62 446 GLY A C 1
ATOM 3303 O O . GLY A 1 446 ? -5.002 7.727 -10.729 1.00 79.62 446 GLY A O 1
ATOM 3304 N N . ALA A 1 447 ? -5.051 6.956 -12.840 1.00 69.19 447 ALA A N 1
ATOM 3305 C CA . ALA A 1 447 ? -4.912 8.262 -13.471 1.00 69.19 447 ALA A CA 1
ATOM 3306 C C . ALA A 1 447 ? -6.011 8.516 -14.509 1.00 69.19 447 ALA A C 1
ATOM 3308 O O . ALA A 1 447 ? -6.506 7.605 -15.183 1.00 69.19 447 ALA A O 1
ATOM 3309 N N . VAL A 1 448 ? -6.398 9.784 -14.632 1.00 70.94 448 VAL A N 1
ATOM 3310 C CA . VAL A 1 448 ? -7.323 10.273 -15.649 1.00 70.94 448 VAL A CA 1
ATOM 3311 C C . VAL A 1 448 ? -6.571 10.411 -16.964 1.00 70.94 448 VAL A C 1
ATOM 3313 O O . VAL A 1 448 ? -5.671 11.233 -17.106 1.00 70.94 448 VAL A O 1
ATOM 3316 N N . GLN A 1 449 ? -6.988 9.607 -17.937 1.00 70.12 449 GLN A N 1
ATOM 3317 C CA . GLN A 1 449 ? -6.310 9.373 -19.219 1.00 70.12 449 GLN A CA 1
ATOM 3318 C C . GLN A 1 449 ? -5.887 10.658 -19.950 1.00 70.12 449 GLN A C 1
ATOM 3320 O O . GLN A 1 449 ? -4.795 10.745 -20.498 1.00 70.12 449 GLN A O 1
ATOM 3325 N N . THR A 1 450 ? -6.753 11.672 -19.961 1.00 71.25 450 THR A N 1
ATOM 3326 C CA . THR A 1 450 ? -6.543 12.906 -20.731 1.00 71.25 450 THR A CA 1
ATOM 3327 C C . THR A 1 450 ? -5.638 13.910 -20.029 1.00 71.25 450 THR A C 1
ATOM 3329 O O . THR A 1 450 ? -4.938 14.673 -20.691 1.00 71.25 450 THR A O 1
ATOM 3332 N N . SER A 1 451 ? -5.659 13.942 -18.699 1.00 75.44 451 SER A N 1
ATOM 3333 C CA . SER A 1 451 ? -4.987 14.973 -17.908 1.00 75.44 451 SER A CA 1
ATOM 3334 C C . SER A 1 451 ? -3.725 14.474 -17.207 1.00 75.44 451 SER A C 1
ATOM 3336 O O . SER A 1 451 ? -2.870 15.299 -16.860 1.00 75.44 451 SER A O 1
ATOM 3338 N N . GLY A 1 452 ? -3.602 13.156 -17.015 1.00 78.69 452 GLY A N 1
ATOM 3339 C CA . GLY A 1 452 ? -2.626 12.532 -16.122 1.00 78.69 452 GLY A CA 1
ATOM 3340 C C . GLY A 1 452 ? -2.916 12.818 -14.647 1.00 78.69 452 GLY A C 1
ATOM 3341 O O . GLY A 1 452 ? -2.035 12.645 -13.810 1.00 78.69 452 GLY A O 1
ATOM 3342 N N . ASN A 1 453 ? -4.114 13.317 -14.322 1.00 85.75 453 ASN A N 1
ATOM 3343 C CA . ASN A 1 453 ? -4.477 13.614 -12.944 1.00 85.75 453 ASN A CA 1
ATOM 3344 C C . ASN A 1 453 ? -4.661 12.325 -12.156 1.00 85.75 453 ASN A C 1
ATOM 3346 O O . ASN A 1 453 ? -5.255 11.373 -12.656 1.00 85.75 453 ASN A O 1
ATOM 3350 N N . PHE A 1 454 ? -4.238 12.324 -10.899 1.00 86.19 454 PHE A N 1
ATOM 3351 C CA . PHE A 1 454 ? -4.574 11.262 -9.968 1.00 86.19 454 PHE A CA 1
ATOM 3352 C C . PHE A 1 454 ? -6.093 11.149 -9.837 1.00 86.19 454 PHE A C 1
ATOM 3354 O O . PHE A 1 454 ? -6.793 12.156 -9.672 1.00 86.19 454 PHE A O 1
ATOM 3361 N N . ALA A 1 455 ? -6.589 9.919 -9.880 1.00 81.38 455 ALA A N 1
ATOM 3362 C CA . ALA A 1 455 ? -7.988 9.590 -9.681 1.00 81.38 455 ALA A CA 1
ATOM 3363 C C . ALA A 1 455 ? -8.137 8.680 -8.463 1.00 81.38 455 ALA A C 1
ATOM 3365 O O . ALA A 1 455 ? -7.535 7.607 -8.418 1.00 81.38 455 ALA A O 1
ATOM 3366 N N . VAL A 1 456 ? -8.970 9.078 -7.505 1.00 82.38 456 VAL A N 1
ATOM 3367 C CA . VAL A 1 456 ? -9.302 8.267 -6.326 1.00 82.38 456 VAL A CA 1
ATOM 3368 C C . VAL A 1 456 ? -10.628 7.577 -6.598 1.00 82.38 456 VAL A C 1
ATOM 3370 O O . VAL A 1 456 ? -11.638 8.251 -6.784 1.00 82.38 456 VAL A O 1
ATOM 3373 N N . ASN A 1 457 ? -10.648 6.246 -6.661 1.00 78.12 457 ASN A N 1
ATOM 3374 C CA . ASN A 1 457 ? -11.843 5.475 -7.026 1.00 78.12 457 ASN A CA 1
ATOM 3375 C C . ASN A 1 457 ? -12.481 5.951 -8.347 1.00 78.12 457 ASN A C 1
ATOM 3377 O O . ASN A 1 457 ? -13.700 5.993 -8.493 1.00 78.12 457 ASN A O 1
ATOM 3381 N N . GLY A 1 458 ? -11.643 6.357 -9.306 1.00 75.38 458 GLY A N 1
ATOM 3382 C CA . GLY A 1 458 ? -12.080 6.900 -10.596 1.00 75.38 458 GLY A CA 1
ATOM 3383 C C . GLY A 1 458 ? -12.511 8.371 -10.574 1.00 75.38 458 GLY A C 1
ATOM 3384 O O . GLY A 1 458 ? -12.817 8.915 -11.633 1.00 75.38 458 GLY A O 1
ATOM 3385 N N . VAL A 1 459 ? -12.500 9.036 -9.415 1.00 75.88 459 VAL A N 1
ATOM 3386 C CA . VAL A 1 459 ? -12.818 10.464 -9.286 1.00 75.88 459 VAL A CA 1
ATOM 3387 C C . VAL A 1 459 ? -11.558 11.300 -9.496 1.00 75.88 459 VAL A C 1
ATOM 3389 O O . VAL A 1 459 ? -10.605 11.186 -8.726 1.00 75.88 459 VAL A O 1
ATOM 3392 N N . ASP A 1 460 ? -11.568 12.150 -10.525 1.00 82.44 460 ASP A N 1
ATOM 3393 C CA . ASP A 1 460 ? -10.482 13.090 -10.831 1.00 82.44 460 ASP A CA 1
ATOM 3394 C C . ASP A 1 460 ? -10.230 14.045 -9.654 1.00 82.44 460 ASP A C 1
ATOM 3396 O O . ASP A 1 460 ? -11.137 14.735 -9.184 1.00 82.44 460 ASP A O 1
ATOM 3400 N N . THR A 1 461 ? -8.986 14.109 -9.187 1.00 79.75 461 THR A N 1
ATOM 3401 C CA . THR A 1 461 ? -8.589 15.028 -8.111 1.00 79.75 461 THR A CA 1
ATOM 3402 C C . THR A 1 461 ? -8.152 16.405 -8.612 1.00 79.75 461 THR A C 1
ATOM 3404 O O . THR A 1 461 ? -8.013 17.336 -7.814 1.00 79.75 461 THR A O 1
ATOM 3407 N N . GLY A 1 462 ? -7.928 16.564 -9.914 1.00 82.62 462 GLY A N 1
ATOM 3408 C CA . GLY A 1 462 ? -7.352 17.767 -10.512 1.00 82.62 462 GLY A CA 1
ATOM 3409 C C . GLY A 1 462 ? -5.851 17.929 -10.255 1.00 82.62 462 GLY A C 1
ATOM 3410 O O . GLY A 1 462 ? -5.282 18.950 -10.636 1.00 82.62 462 GLY A O 1
ATOM 3411 N N . LEU A 1 463 ? -5.212 16.960 -9.594 1.00 83.00 463 LEU A N 1
ATOM 3412 C CA . LEU A 1 463 ? -3.808 17.013 -9.196 1.00 83.00 463 LEU A CA 1
ATOM 3413 C C . LEU A 1 463 ? -2.983 16.013 -9.989 1.00 83.00 463 LEU A C 1
ATOM 3415 O O . LEU A 1 463 ? -3.418 14.887 -10.205 1.00 83.00 463 LEU A O 1
ATOM 3419 N N . LYS A 1 464 ? -1.768 16.407 -10.363 1.00 88.69 464 LYS A N 1
ATOM 3420 C CA . LYS A 1 464 ? -0.790 15.541 -11.021 1.00 88.69 464 LYS A CA 1
ATOM 3421 C C . LYS A 1 464 ? 0.623 15.967 -10.674 1.00 88.69 464 LYS A C 1
ATOM 3423 O O . LYS A 1 464 ? 0.859 17.130 -10.349 1.00 88.69 464 LYS A O 1
ATOM 3428 N N . THR A 1 465 ? 1.546 15.042 -10.875 1.00 91.12 465 THR A N 1
ATOM 3429 C CA . THR A 1 465 ? 2.983 15.260 -10.706 1.00 91.12 465 THR A CA 1
ATOM 3430 C C . THR A 1 465 ? 3.697 14.739 -11.949 1.00 91.12 465 THR A C 1
ATOM 3432 O O . THR A 1 465 ? 3.205 13.825 -12.608 1.00 91.12 465 THR A O 1
ATOM 3435 N N . ALA A 1 466 ? 4.821 15.350 -12.325 1.00 91.12 466 ALA A N 1
ATOM 3436 C CA . ALA A 1 466 ? 5.641 14.849 -13.426 1.00 91.12 466 ALA A CA 1
ATOM 3437 C C . ALA A 1 466 ? 6.374 13.567 -13.004 1.00 91.12 466 ALA A C 1
ATOM 3439 O O . ALA A 1 466 ? 6.774 13.451 -11.846 1.00 91.12 466 ALA A O 1
ATOM 3440 N N . MET A 1 467 ? 6.587 12.639 -13.939 1.00 91.94 467 MET A N 1
ATOM 3441 C CA . MET A 1 467 ? 7.428 11.458 -13.708 1.00 91.94 467 MET A CA 1
ATOM 3442 C C . MET A 1 467 ? 8.847 11.851 -13.264 1.00 91.94 467 MET A C 1
ATOM 3444 O O . MET A 1 467 ? 9.360 12.899 -13.669 1.00 91.94 467 MET A O 1
ATOM 3448 N N . GLY A 1 468 ? 9.480 11.024 -12.437 1.00 95.81 468 GLY A N 1
ATOM 3449 C CA . GLY A 1 468 ? 10.825 11.279 -11.920 1.00 95.81 468 GLY A CA 1
ATOM 3450 C C . GLY A 1 468 ? 11.054 10.717 -10.520 1.00 95.81 468 GLY A C 1
ATOM 3451 O O . GLY A 1 468 ? 10.155 10.147 -9.908 1.00 95.81 468 GLY A O 1
ATOM 3452 N N . TYR A 1 469 ? 12.258 10.932 -9.988 1.00 97.88 469 TYR A N 1
ATOM 3453 C CA . TYR A 1 469 ? 12.586 10.562 -8.610 1.00 97.88 469 TYR A CA 1
ATOM 3454 C C . TYR A 1 469 ? 11.789 11.394 -7.617 1.00 97.88 469 TYR A C 1
ATOM 3456 O O . TYR A 1 469 ? 11.720 12.619 -7.755 1.00 97.88 469 TYR A O 1
ATOM 3464 N N . ILE A 1 470 ? 11.218 10.746 -6.608 1.00 97.62 470 ILE A N 1
ATOM 3465 C CA . ILE A 1 470 ? 10.358 11.391 -5.617 1.00 97.62 470 ILE A CA 1
ATOM 3466 C C . ILE A 1 470 ? 11.202 12.286 -4.700 1.00 97.62 470 ILE A C 1
ATOM 3468 O O . ILE A 1 470 ? 12.187 11.860 -4.093 1.00 97.62 470 ILE A O 1
ATOM 3472 N N . THR A 1 471 ? 10.807 13.557 -4.598 1.00 97.44 471 THR A N 1
ATOM 3473 C CA . THR A 1 471 ? 11.477 14.568 -3.756 1.00 97.44 471 THR A CA 1
ATOM 3474 C C . THR A 1 471 ? 10.564 15.171 -2.697 1.00 97.44 471 THR A C 1
ATOM 3476 O O . THR A 1 471 ? 11.055 15.735 -1.720 1.00 97.44 471 THR A O 1
ATOM 3479 N N . ALA A 1 472 ? 9.251 15.022 -2.868 1.00 97.31 472 ALA A N 1
ATOM 3480 C CA . ALA A 1 472 ? 8.236 15.303 -1.863 1.00 97.31 472 ALA A CA 1
ATOM 3481 C C . ALA A 1 472 ? 7.005 14.429 -2.114 1.00 97.31 472 ALA A C 1
ATOM 3483 O O . ALA A 1 472 ? 6.684 14.114 -3.264 1.00 97.31 472 ALA A O 1
ATOM 3484 N N . LEU A 1 473 ? 6.269 14.111 -1.051 1.00 97.50 473 LEU A N 1
ATOM 3485 C CA . LEU A 1 473 ? 4.933 13.518 -1.155 1.00 97.50 473 LEU A CA 1
ATOM 3486 C C . LEU A 1 473 ? 3.861 14.609 -1.212 1.00 97.50 473 LEU A C 1
ATOM 3488 O O . LEU A 1 473 ? 4.056 15.720 -0.718 1.00 97.50 473 LEU A O 1
ATOM 3492 N N . SER A 1 474 ? 2.716 14.282 -1.805 1.00 96.00 474 SER A N 1
ATOM 3493 C CA . SER A 1 474 ? 1.556 15.164 -1.847 1.00 96.00 474 SER A CA 1
ATOM 3494 C C . SER A 1 474 ? 1.034 15.419 -0.435 1.00 96.00 474 SER A C 1
ATOM 3496 O O . SER A 1 474 ? 0.830 14.490 0.351 1.00 96.00 474 SER A O 1
ATOM 3498 N N . THR A 1 475 ? 0.819 16.695 -0.126 1.00 95.38 475 THR A N 1
ATOM 3499 C CA . THR A 1 475 ? 0.302 17.181 1.161 1.00 95.38 475 THR A CA 1
ATOM 3500 C C . THR A 1 475 ? -1.167 17.600 1.084 1.00 95.38 475 THR A C 1
ATOM 3502 O O . THR A 1 475 ? -1.767 17.963 2.100 1.00 95.38 475 THR A O 1
ATOM 3505 N N . ASP A 1 476 ? -1.775 17.517 -0.108 1.00 89.12 476 ASP A N 1
ATOM 3506 C CA . ASP A 1 476 ? -3.200 17.784 -0.302 1.00 89.12 476 ASP A CA 1
ATOM 3507 C C . ASP A 1 476 ? -4.026 16.831 0.573 1.00 89.12 476 ASP A C 1
ATOM 3509 O O . ASP A 1 476 ? -3.782 15.621 0.616 1.00 89.12 476 ASP A O 1
ATOM 3513 N N . SER A 1 477 ? -5.011 17.379 1.284 1.00 83.50 477 SER A N 1
ATOM 3514 C CA . SER A 1 477 ? -5.855 16.631 2.223 1.00 83.50 477 SER A CA 1
ATOM 3515 C C . SER A 1 477 ? -6.606 15.469 1.586 1.00 83.50 477 SER A C 1
ATOM 3517 O O . SER A 1 477 ? -6.928 14.502 2.270 1.00 83.50 477 SER A O 1
ATOM 3519 N N . ARG A 1 478 ? -6.838 15.517 0.275 1.00 81.06 478 ARG A N 1
ATOM 3520 C CA . ARG A 1 478 ? -7.500 14.450 -0.479 1.00 81.06 478 ARG A CA 1
ATOM 3521 C C . ARG A 1 478 ? -6.550 13.318 -0.849 1.00 81.06 478 ARG A C 1
ATOM 3523 O O . ARG A 1 478 ? -7.030 12.244 -1.192 1.00 81.06 478 ARG A O 1
ATOM 3530 N N . LEU A 1 479 ? -5.234 13.554 -0.829 1.00 86.06 479 LEU A N 1
ATOM 3531 C CA . LEU A 1 479 ? -4.236 12.632 -1.378 1.00 86.06 479 LEU A CA 1
ATOM 3532 C C . LEU A 1 479 ? -3.192 12.133 -0.379 1.00 86.06 479 LEU A C 1
ATOM 3534 O O . LEU A 1 479 ? -2.589 11.088 -0.627 1.00 86.06 479 LEU A O 1
ATOM 3538 N N . ARG A 1 480 ? -2.969 12.837 0.737 1.00 87.81 480 ARG A N 1
ATOM 3539 C CA . ARG A 1 480 ? -1.861 12.537 1.659 1.00 87.81 480 ARG A CA 1
ATOM 3540 C C . ARG A 1 480 ? -1.845 11.093 2.170 1.00 87.81 480 ARG A C 1
ATOM 3542 O O . ARG A 1 480 ? -0.780 10.498 2.293 1.00 87.81 480 ARG A O 1
ATOM 3549 N N . ARG A 1 481 ? -3.021 10.487 2.366 1.00 88.31 481 ARG A N 1
ATOM 3550 C CA . ARG A 1 481 ? -3.179 9.086 2.800 1.00 88.31 481 ARG A CA 1
ATOM 3551 C C . ARG A 1 481 ? -2.681 8.045 1.802 1.00 88.31 481 ARG A C 1
ATOM 3553 O O . ARG A 1 481 ? -2.461 6.907 2.193 1.00 88.31 481 ARG A O 1
ATOM 3560 N N . TYR A 1 482 ? -2.508 8.420 0.540 1.00 93.12 482 TYR A N 1
ATOM 3561 C CA . TYR A 1 482 ? -2.103 7.498 -0.514 1.00 93.12 482 TYR A CA 1
ATOM 3562 C C . TYR A 1 482 ? -0.612 7.571 -0.822 1.00 93.12 482 TYR A C 1
ATOM 3564 O O . TYR A 1 482 ? -0.169 6.850 -1.700 1.00 93.12 482 TYR A O 1
ATOM 3572 N N . GLY A 1 483 ? 0.181 8.430 -0.172 1.00 94.25 483 GLY A N 1
ATOM 3573 C CA . GLY A 1 483 ? 1.635 8.447 -0.387 1.00 94.25 483 GLY A CA 1
ATOM 3574 C C . GLY A 1 483 ? 2.047 8.741 -1.836 1.00 94.25 483 GLY A C 1
ATOM 3575 O O . GLY A 1 483 ? 3.054 8.224 -2.304 1.00 94.25 483 GLY A O 1
ATOM 3576 N N . LEU A 1 484 ? 1.240 9.519 -2.563 1.00 94.69 484 LEU A N 1
ATOM 3577 C CA . LEU A 1 484 ? 1.521 9.910 -3.946 1.00 94.69 484 LEU A CA 1
ATOM 3578 C C . LEU A 1 484 ? 2.610 10.989 -4.001 1.00 94.69 484 LEU A C 1
ATOM 3580 O O . LEU A 1 484 ? 2.706 11.801 -3.075 1.00 94.69 484 LEU A O 1
ATOM 3584 N N . PRO A 1 485 ? 3.394 11.067 -5.086 1.00 95.31 485 PRO A N 1
ATOM 3585 C CA . PRO A 1 485 ? 4.414 12.095 -5.237 1.00 95.31 485 PRO A CA 1
ATOM 3586 C C . PRO A 1 485 ? 3.769 13.472 -5.397 1.00 95.31 485 PRO A C 1
ATOM 3588 O O . PRO A 1 485 ? 2.843 13.653 -6.187 1.00 95.31 485 PRO A O 1
ATOM 3591 N N . GLY A 1 486 ? 4.272 14.455 -4.655 1.00 95.38 486 GLY A N 1
ATOM 3592 C CA . GLY A 1 486 ? 3.902 15.866 -4.788 1.00 95.38 486 GLY A CA 1
ATOM 3593 C C . GLY A 1 486 ? 4.851 16.615 -5.721 1.00 95.38 486 GLY A C 1
ATOM 3594 O O . GLY A 1 486 ? 4.419 17.431 -6.530 1.00 95.38 486 GLY A O 1
ATOM 3595 N N . THR A 1 487 ? 6.145 16.296 -5.647 1.00 96.38 487 THR A N 1
ATOM 3596 C CA . THR A 1 487 ? 7.170 16.786 -6.574 1.00 96.38 487 THR A CA 1
ATOM 3597 C C . THR A 1 487 ? 8.174 15.689 -6.901 1.00 96.38 487 THR A C 1
ATOM 3599 O O . THR A 1 487 ? 8.450 14.809 -6.081 1.00 96.38 487 THR A O 1
ATOM 3602 N N . THR A 1 488 ? 8.760 15.782 -8.091 1.00 97.12 488 THR A N 1
ATOM 3603 C CA . THR A 1 488 ? 9.873 14.940 -8.534 1.00 97.12 488 THR A CA 1
ATOM 3604 C C . THR A 1 488 ? 11.084 15.790 -8.917 1.00 97.12 488 THR A C 1
ATOM 3606 O O . THR A 1 488 ? 10.976 17.008 -9.085 1.00 97.12 488 THR A O 1
ATOM 3609 N N . GLY A 1 489 ? 12.270 15.186 -8.979 1.00 95.88 489 GLY A N 1
ATOM 3610 C CA . GLY A 1 489 ? 13.511 15.911 -9.255 1.00 95.88 489 GLY A CA 1
ATOM 3611 C C . GLY A 1 489 ? 14.759 15.036 -9.201 1.00 95.88 489 GLY A C 1
ATOM 3612 O O . GLY A 1 489 ? 14.747 13.893 -9.647 1.00 95.88 489 GLY A O 1
ATOM 3613 N N . ALA A 1 490 ? 15.859 15.594 -8.691 1.00 93.62 490 ALA A N 1
ATOM 3614 C CA . ALA A 1 490 ? 17.081 14.832 -8.442 1.00 93.62 490 ALA A CA 1
ATOM 3615 C C . ALA A 1 490 ? 16.868 13.804 -7.318 1.00 93.62 490 ALA A C 1
ATOM 3617 O O . ALA A 1 490 ? 16.057 14.027 -6.424 1.00 93.62 490 ALA A O 1
ATOM 3618 N N . ILE A 1 491 ? 17.626 12.705 -7.352 1.00 91.12 491 ILE A N 1
ATOM 3619 C CA . ILE A 1 491 ? 17.562 11.627 -6.353 1.00 91.12 491 ILE A CA 1
ATOM 3620 C C . ILE A 1 491 ? 17.753 12.194 -4.938 1.00 91.12 491 ILE A C 1
ATOM 3622 O O . ILE A 1 491 ? 18.699 12.942 -4.683 1.00 91.12 491 ILE A O 1
ATOM 3626 N N . THR A 1 492 ? 16.880 11.797 -4.006 1.00 84.38 492 THR A N 1
ATOM 3627 C CA . THR A 1 492 ? 16.988 12.141 -2.580 1.00 84.38 492 THR A CA 1
ATOM 3628 C C . THR A 1 492 ? 16.927 10.895 -1.706 1.00 84.38 492 THR A C 1
ATOM 3630 O O . THR A 1 492 ? 16.215 9.944 -2.012 1.00 84.38 492 THR A O 1
ATOM 3633 N N . ALA A 1 493 ? 17.644 10.909 -0.580 1.00 87.12 493 ALA A N 1
ATOM 3634 C CA . ALA A 1 493 ? 17.643 9.785 0.358 1.00 87.12 493 ALA A CA 1
ATOM 3635 C C . ALA A 1 493 ? 16.339 9.670 1.172 1.00 87.12 493 ALA A C 1
ATOM 3637 O O . ALA A 1 493 ? 16.022 8.595 1.669 1.00 87.12 493 ALA A O 1
ATOM 3638 N N . ALA A 1 494 ? 15.580 10.764 1.316 1.00 87.69 494 ALA A N 1
ATOM 3639 C CA . ALA A 1 494 ? 14.383 10.811 2.162 1.00 87.69 494 ALA A CA 1
ATOM 3640 C C . ALA A 1 494 ? 13.264 9.868 1.692 1.00 87.69 494 ALA A C 1
ATOM 3642 O O . ALA A 1 494 ? 12.479 9.395 2.511 1.00 87.69 494 ALA A O 1
ATOM 3643 N N . PHE A 1 495 ? 13.229 9.578 0.390 1.00 94.25 495 PHE A N 1
ATOM 3644 C CA . PHE A 1 495 ? 12.287 8.653 -0.235 1.00 94.25 495 PHE A CA 1
ATOM 3645 C C . PHE A 1 495 ? 13.019 7.508 -0.943 1.00 94.25 495 PHE A C 1
ATOM 3647 O O . PHE A 1 495 ? 12.559 7.052 -1.974 1.00 94.25 495 PHE A O 1
ATOM 3654 N N . GLY A 1 496 ? 14.190 7.093 -0.443 1.00 91.31 496 GLY A N 1
ATOM 3655 C CA . GLY A 1 496 ? 14.907 5.900 -0.926 1.00 91.31 496 GLY A CA 1
ATOM 3656 C C . GLY A 1 496 ? 15.614 6.024 -2.281 1.00 91.31 496 GLY A C 1
ATOM 3657 O O . GLY A 1 496 ? 16.456 5.191 -2.596 1.00 91.31 496 GLY A O 1
ATOM 3658 N N . GLY A 1 497 ? 15.363 7.099 -3.032 1.00 93.62 497 GLY A N 1
ATOM 3659 C CA . GLY A 1 497 ? 15.675 7.153 -4.462 1.00 93.62 497 GLY A CA 1
ATOM 3660 C C . GLY A 1 497 ? 14.551 6.590 -5.330 1.00 93.62 497 GLY A C 1
ATOM 3661 O O . GLY A 1 497 ? 14.734 6.444 -6.532 1.00 93.62 497 GLY A O 1
ATOM 3662 N N . ASP A 1 498 ? 13.386 6.345 -4.733 1.00 97.06 498 ASP A N 1
ATOM 3663 C CA . ASP A 1 498 ? 12.242 5.736 -5.383 1.00 97.06 498 ASP A CA 1
ATOM 3664 C C . ASP A 1 498 ? 11.722 6.602 -6.537 1.00 97.06 498 ASP A C 1
ATOM 3666 O O . ASP A 1 498 ? 11.651 7.839 -6.454 1.00 97.06 498 ASP A O 1
ATOM 3670 N N . TYR A 1 499 ? 11.340 5.941 -7.625 1.00 97.25 499 TYR A N 1
ATOM 3671 C CA . TYR A 1 499 ? 10.895 6.601 -8.846 1.00 97.25 499 TYR A CA 1
ATOM 3672 C C . TYR A 1 499 ? 9.371 6.555 -9.002 1.00 97.25 499 TYR A C 1
ATOM 3674 O O . TYR A 1 499 ? 8.688 5.638 -8.536 1.00 97.25 499 TYR A O 1
ATOM 3682 N N . TYR A 1 500 ? 8.843 7.584 -9.662 1.00 95.69 500 TYR A N 1
ATOM 3683 C CA . TYR A 1 500 ? 7.447 7.693 -10.048 1.00 95.69 500 TYR A CA 1
ATOM 3684 C C . TYR A 1 500 ? 7.286 7.697 -11.567 1.00 95.69 500 TYR A C 1
ATOM 3686 O O . TYR A 1 500 ? 7.802 8.593 -12.246 1.00 95.69 500 TYR A O 1
ATOM 3694 N N . TRP A 1 501 ? 6.519 6.737 -12.079 1.00 92.31 501 TRP A N 1
ATOM 3695 C CA . TRP A 1 501 ? 6.120 6.660 -13.481 1.00 92.31 501 TRP A CA 1
ATOM 3696 C C . TRP A 1 501 ? 4.672 7.135 -13.662 1.00 92.31 501 TRP A C 1
ATOM 3698 O O . TRP A 1 501 ? 3.802 6.850 -12.834 1.00 92.31 501 TRP A O 1
ATOM 3708 N N . LEU A 1 502 ? 4.447 7.904 -14.734 1.00 87.19 502 LEU A N 1
ATOM 3709 C CA . LEU A 1 502 ? 3.111 8.302 -15.183 1.00 87.19 502 LEU A CA 1
ATOM 3710 C C . LEU A 1 502 ? 2.977 8.207 -16.712 1.00 87.19 502 LEU A C 1
ATOM 3712 O O . LEU A 1 502 ? 3.674 8.925 -17.438 1.00 87.19 502 LEU A O 1
ATOM 3716 N N . ALA A 1 503 ? 1.989 7.452 -17.196 1.00 73.50 503 ALA A N 1
ATOM 3717 C CA . ALA A 1 503 ? 1.577 7.448 -18.595 1.00 73.50 503 ALA A CA 1
ATOM 3718 C C . ALA A 1 503 ? 0.158 8.004 -18.764 1.00 73.50 503 ALA A C 1
ATOM 3720 O O . ALA A 1 503 ? -0.609 8.178 -17.821 1.00 73.50 503 ALA A O 1
ATOM 3721 N N . THR A 1 504 ? -0.202 8.296 -20.012 1.00 65.56 504 THR A N 1
ATOM 3722 C CA . THR A 1 504 ? -1.511 8.841 -20.414 1.00 65.56 504 THR A CA 1
ATOM 3723 C C . THR A 1 504 ? -2.427 7.781 -21.042 1.00 65.56 504 THR A C 1
ATOM 3725 O O . THR A 1 504 ? -3.346 8.103 -21.795 1.00 65.56 504 THR A O 1
ATOM 3728 N N . ALA A 1 505 ? -2.167 6.496 -20.782 1.00 53.75 505 ALA A N 1
ATOM 3729 C CA . ALA A 1 505 ? -2.929 5.392 -21.359 1.00 53.75 505 ALA A CA 1
ATOM 3730 C C . ALA A 1 505 ? -4.358 5.277 -20.789 1.00 53.75 505 ALA A C 1
ATOM 3732 O O . ALA A 1 505 ? -4.728 5.898 -19.792 1.00 53.75 505 ALA A O 1
ATOM 3733 N N . ALA A 1 506 ? -5.189 4.459 -21.441 1.00 46.59 506 ALA A N 1
ATOM 3734 C CA . ALA A 1 506 ? -6.568 4.246 -21.029 1.00 46.59 506 ALA A CA 1
ATOM 3735 C C . ALA A 1 506 ? -6.701 3.213 -19.893 1.00 46.59 506 ALA A C 1
ATOM 3737 O O . ALA A 1 506 ? -6.185 2.106 -19.996 1.00 46.59 506 ALA A O 1
ATOM 3738 N N . SER A 1 507 ? -7.449 3.569 -18.838 1.00 58.88 507 SER A N 1
ATOM 3739 C CA . SER A 1 507 ? -7.771 2.733 -17.661 1.00 58.88 507 SER A CA 1
ATOM 3740 C C . SER A 1 507 ? -6.564 2.298 -16.824 1.00 58.88 507 SER A C 1
ATOM 3742 O O . SER A 1 507 ? -6.299 1.104 -16.671 1.00 58.88 507 SER A O 1
ATOM 3744 N N . ILE A 1 508 ? -5.872 3.280 -16.248 1.00 76.50 508 ILE A N 1
ATOM 3745 C CA . ILE A 1 508 ? -4.638 3.068 -15.498 1.00 76.50 508 ILE A CA 1
ATOM 3746 C C . ILE A 1 508 ? -4.931 2.654 -14.054 1.00 76.50 508 ILE A C 1
ATOM 3748 O O . ILE A 1 508 ? -5.770 3.264 -13.383 1.00 76.50 508 ILE A O 1
ATOM 3752 N N . LYS A 1 509 ? -4.234 1.621 -13.585 1.00 85.62 509 LYS A N 1
ATOM 3753 C CA . LYS A 1 509 ? -4.220 1.196 -12.183 1.00 85.62 509 LYS A CA 1
ATOM 3754 C C . LYS A 1 509 ? -2.815 1.352 -11.633 1.00 85.62 509 LYS A C 1
ATOM 3756 O O . LYS A 1 509 ? -1.852 1.160 -12.364 1.00 85.62 509 LYS A O 1
ATOM 3761 N N . MET A 1 510 ? -2.720 1.717 -10.363 1.00 90.00 510 MET A N 1
ATOM 3762 C CA . MET A 1 510 ? -1.430 1.874 -9.713 1.00 90.00 510 MET A CA 1
ATOM 3763 C C . MET A 1 510 ? -0.844 0.519 -9.314 1.00 90.00 510 MET A C 1
ATOM 3765 O O . MET A 1 510 ? -1.575 -0.398 -8.921 1.00 90.00 510 MET A O 1
ATOM 3769 N N . TYR A 1 511 ? 0.476 0.419 -9.386 1.00 93.94 511 TYR A N 1
ATOM 3770 C CA . TYR A 1 511 ? 1.242 -0.642 -8.751 1.00 93.94 511 TYR A CA 1
ATOM 3771 C C . TYR A 1 511 ? 2.492 -0.084 -8.067 1.00 93.94 511 TYR A C 1
ATOM 3773 O O . TYR A 1 511 ? 2.973 1.002 -8.411 1.00 93.94 511 TYR A O 1
ATOM 3781 N N . ARG A 1 512 ? 2.974 -0.787 -7.035 1.00 97.56 512 ARG A N 1
ATOM 3782 C CA . ARG A 1 512 ? 4.007 -0.285 -6.111 1.00 97.56 512 ARG A CA 1
ATOM 3783 C C . ARG A 1 512 ? 5.138 -1.260 -5.820 1.00 97.56 512 ARG A C 1
ATOM 3785 O O . ARG A 1 512 ? 5.041 -2.441 -6.142 1.00 97.56 512 ARG A O 1
ATOM 3792 N N . GLY A 1 513 ? 6.213 -0.729 -5.238 1.00 97.94 513 GLY A N 1
ATOM 3793 C CA . GLY A 1 513 ? 7.342 -1.491 -4.691 1.00 97.94 513 GLY A CA 1
ATOM 3794 C C . GLY A 1 513 ? 8.532 -1.627 -5.631 1.00 97.94 513 GLY A C 1
ATOM 3795 O O . GLY A 1 513 ? 9.679 -1.673 -5.183 1.00 97.94 513 GLY A O 1
ATOM 3796 N N . GLY A 1 514 ? 8.283 -1.624 -6.935 1.00 97.69 514 GLY A N 1
ATOM 3797 C CA . GLY A 1 514 ? 9.298 -1.898 -7.938 1.00 97.69 514 GLY A CA 1
ATOM 3798 C C . GLY A 1 514 ? 9.529 -3.392 -8.168 1.00 97.69 514 GLY A C 1
ATOM 3799 O O . GLY A 1 514 ? 8.951 -4.245 -7.510 1.00 97.69 514 GLY A O 1
ATOM 3800 N N . SER A 1 515 ? 10.409 -3.733 -9.106 1.00 97.25 515 SER A N 1
ATOM 3801 C CA . SER A 1 515 ? 10.730 -5.119 -9.462 1.00 97.25 515 SER A CA 1
ATOM 3802 C C . SER A 1 515 ? 12.214 -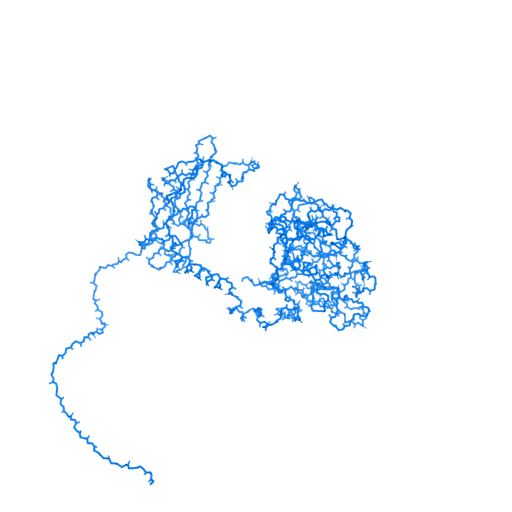5.448 -9.347 1.00 97.25 515 SER A C 1
ATOM 3804 O O . SER A 1 515 ? 13.065 -4.574 -9.184 1.00 97.25 515 SER A O 1
ATOM 3806 N N . TRP A 1 516 ? 12.541 -6.734 -9.490 1.00 97.81 516 TRP A N 1
ATOM 3807 C CA . TRP A 1 516 ? 13.889 -7.276 -9.302 1.00 97.81 516 TRP A CA 1
ATOM 3808 C C . TRP A 1 516 ? 15.004 -6.722 -10.188 1.00 97.81 516 TRP A C 1
ATOM 3810 O O . TRP A 1 516 ? 16.157 -7.093 -9.991 1.00 97.81 516 TRP A O 1
ATOM 3820 N N . TYR A 1 517 ? 14.707 -5.888 -11.177 1.00 96.44 517 TYR A N 1
ATOM 3821 C CA . TYR A 1 517 ? 15.712 -5.332 -12.086 1.00 96.44 517 TYR A CA 1
ATOM 3822 C C . TYR A 1 517 ? 15.748 -3.800 -12.091 1.00 96.44 517 TYR A C 1
ATOM 3824 O O . TYR A 1 517 ? 16.436 -3.219 -12.928 1.00 96.44 517 TYR A O 1
ATOM 3832 N N . GLN A 1 518 ? 15.009 -3.141 -11.197 1.00 96.31 518 GLN A N 1
ATOM 3833 C CA . GLN A 1 518 ? 14.883 -1.679 -11.190 1.00 96.31 518 GLN A CA 1
ATOM 3834 C C . GLN A 1 518 ? 15.952 -0.952 -10.375 1.00 96.31 518 GLN A C 1
ATOM 3836 O O . GLN A 1 518 ? 16.021 0.273 -10.401 1.00 96.31 518 GLN A O 1
ATOM 3841 N N . GLY A 1 519 ? 16.830 -1.683 -9.695 1.00 96.88 519 GLY A N 1
ATOM 3842 C CA . GLY A 1 519 ? 17.928 -1.103 -8.941 1.00 96.88 519 GLY A CA 1
ATOM 3843 C C . GLY A 1 519 ? 17.426 -0.109 -7.897 1.00 96.88 519 GLY A C 1
ATOM 3844 O O . GLY A 1 519 ? 16.540 -0.424 -7.110 1.00 96.88 519 GLY A O 1
ATOM 3845 N N . GLY A 1 520 ? 18.005 1.093 -7.904 1.00 94.44 520 GLY A N 1
ATOM 3846 C CA . GLY A 1 520 ? 17.704 2.138 -6.925 1.00 94.44 520 GLY A CA 1
ATOM 3847 C C . GLY A 1 520 ? 16.365 2.841 -7.138 1.00 94.44 520 GLY A C 1
ATOM 3848 O O . GLY A 1 520 ? 15.983 3.629 -6.285 1.00 94.44 520 GLY A O 1
ATOM 3849 N N . ASP A 1 521 ? 15.666 2.565 -8.243 1.00 96.81 521 ASP A N 1
ATOM 3850 C CA . ASP A 1 521 ? 14.352 3.155 -8.504 1.00 96.81 521 ASP A CA 1
ATOM 3851 C C . ASP A 1 521 ? 13.248 2.478 -7.669 1.00 96.81 521 ASP A C 1
ATOM 3853 O O . ASP A 1 521 ? 12.173 3.055 -7.495 1.00 96.81 521 ASP A O 1
ATOM 3857 N N . ALA A 1 522 ? 13.494 1.249 -7.192 1.00 98.12 522 ALA A N 1
ATOM 3858 C CA . ALA A 1 522 ? 12.562 0.430 -6.419 1.00 98.12 522 ALA A CA 1
ATOM 3859 C C . ALA A 1 522 ? 12.616 0.735 -4.914 1.00 98.12 522 ALA A C 1
ATOM 3861 O O . ALA A 1 522 ? 13.683 0.978 -4.351 1.00 98.12 522 ALA A O 1
ATOM 3862 N N . GLY A 1 523 ? 11.459 0.645 -4.257 1.00 97.75 523 GLY A N 1
ATOM 3863 C CA . GLY A 1 523 ? 11.297 0.985 -2.848 1.00 97.75 523 GLY A CA 1
ATOM 3864 C C . GLY A 1 523 ? 9.838 1.149 -2.431 1.00 97.75 523 GLY A C 1
ATOM 3865 O O . GLY A 1 523 ? 8.913 0.996 -3.224 1.00 97.75 523 GLY A O 1
ATOM 3866 N N . VAL A 1 524 ? 9.606 1.449 -1.154 1.00 97.62 524 VAL A N 1
ATOM 3867 C CA . VAL A 1 524 ? 8.250 1.488 -0.574 1.00 97.62 524 VAL A CA 1
ATOM 3868 C C . VAL A 1 524 ? 7.399 2.678 -1.044 1.00 97.62 524 VAL A C 1
ATOM 3870 O O . VAL A 1 524 ? 6.179 2.649 -0.885 1.00 97.62 524 VAL A O 1
ATOM 3873 N N . TRP A 1 525 ? 8.008 3.711 -1.622 1.00 97.56 525 TRP A N 1
ATOM 3874 C CA . TRP A 1 525 ? 7.348 4.858 -2.261 1.00 97.56 525 TRP A CA 1
ATOM 3875 C C . TRP A 1 525 ? 7.321 4.745 -3.788 1.00 97.56 525 TRP A C 1
ATOM 3877 O O . TRP A 1 525 ? 6.575 5.477 -4.443 1.00 97.56 525 TRP A O 1
ATOM 3887 N N . CYS A 1 526 ? 8.096 3.814 -4.347 1.00 97.38 526 CYS A N 1
ATOM 3888 C CA . CYS A 1 526 ? 8.157 3.510 -5.770 1.00 97.38 526 CYS A CA 1
ATOM 3889 C C . CYS A 1 526 ? 6.755 3.215 -6.299 1.00 97.38 526 CYS A C 1
ATOM 3891 O O . CYS A 1 526 ? 6.051 2.337 -5.788 1.00 97.38 526 CYS A O 1
ATOM 3893 N N . THR A 1 527 ? 6.334 3.998 -7.287 1.00 95.31 527 THR A N 1
ATOM 3894 C CA . THR A 1 527 ? 4.947 4.035 -7.741 1.00 95.31 527 THR A CA 1
ATOM 3895 C C . THR A 1 527 ? 4.899 4.153 -9.247 1.00 95.31 527 THR A C 1
ATOM 3897 O O . THR A 1 527 ? 5.537 5.029 -9.826 1.00 95.31 527 THR A O 1
ATOM 3900 N N . ASP A 1 528 ? 4.079 3.331 -9.876 1.00 92.88 528 ASP A N 1
ATOM 3901 C CA . ASP A 1 528 ? 3.881 3.371 -11.312 1.00 92.88 528 ASP A CA 1
ATOM 3902 C C . ASP A 1 528 ? 2.380 3.387 -11.627 1.00 92.88 528 ASP A C 1
ATOM 3904 O O . ASP A 1 528 ? 1.581 2.612 -11.088 1.00 92.88 528 ASP A O 1
ATOM 3908 N N . ILE A 1 529 ? 2.003 4.375 -12.437 1.00 89.06 529 ILE A N 1
ATOM 3909 C CA . ILE A 1 529 ? 0.654 4.636 -12.929 1.00 89.06 529 ILE A CA 1
ATOM 3910 C C . ILE A 1 529 ? 0.768 4.796 -14.457 1.00 89.06 529 ILE A C 1
ATOM 3912 O O . ILE A 1 529 ? 0.311 5.789 -15.031 1.00 89.06 529 ILE A O 1
ATOM 3916 N N . ASP A 1 530 ? 1.404 3.824 -15.119 1.00 84.38 530 ASP A N 1
ATOM 3917 C CA . ASP A 1 530 ? 1.600 3.819 -16.575 1.00 84.38 530 ASP A CA 1
ATOM 3918 C C . ASP A 1 530 ? 0.704 2.820 -17.294 1.00 84.38 530 ASP A C 1
ATOM 3920 O O . ASP A 1 530 ? 0.191 3.094 -18.385 1.00 84.38 530 ASP A O 1
ATOM 3924 N N . ASP A 1 531 ? 0.512 1.643 -16.705 1.00 85.88 531 ASP A N 1
ATOM 3925 C CA . ASP A 1 531 ? -0.134 0.553 -17.418 1.00 85.88 531 ASP A CA 1
ATOM 3926 C C . ASP A 1 531 ? -1.650 0.496 -17.224 1.00 85.88 531 ASP A C 1
ATOM 3928 O O . ASP A 1 531 ? -2.217 0.716 -16.149 1.00 85.88 531 ASP A O 1
ATOM 3932 N N . ALA A 1 532 ? -2.321 0.057 -18.288 1.00 86.31 532 ALA A N 1
ATOM 3933 C CA . ALA A 1 532 ? -3.718 -0.325 -18.224 1.00 86.31 532 ALA A CA 1
ATOM 3934 C C . ALA A 1 532 ? -3.928 -1.523 -17.281 1.00 86.31 532 ALA A C 1
ATOM 3936 O O . ALA A 1 532 ? -3.124 -2.456 -17.235 1.00 86.31 532 ALA A O 1
ATOM 3937 N N . ARG A 1 533 ? -5.095 -1.575 -16.632 1.00 87.88 533 ARG A N 1
ATOM 3938 C CA . ARG A 1 533 ? -5.526 -2.684 -15.752 1.00 87.88 533 ARG A CA 1
ATOM 3939 C C . ARG A 1 533 ? -5.448 -4.089 -16.382 1.00 87.88 533 ARG A C 1
ATOM 3941 O O . ARG A 1 533 ? -5.435 -5.091 -15.672 1.00 87.88 533 ARG A O 1
ATOM 3948 N N . THR A 1 534 ? -5.435 -4.162 -17.715 1.00 89.00 534 THR A N 1
ATOM 3949 C CA . THR A 1 534 ? -5.366 -5.396 -18.512 1.00 89.00 534 THR A CA 1
ATOM 3950 C C . THR A 1 534 ? -3.943 -5.885 -18.761 1.00 89.00 534 THR A C 1
ATOM 3952 O O . THR A 1 534 ? -3.772 -6.940 -19.373 1.00 89.00 534 THR A O 1
ATOM 3955 N N . VAL A 1 535 ? -2.915 -5.125 -18.372 1.00 88.81 535 VAL A N 1
ATOM 3956 C CA . VAL A 1 535 ? -1.533 -5.541 -18.605 1.00 88.81 535 VAL A CA 1
ATOM 3957 C C . VAL A 1 535 ? -1.215 -6.777 -17.766 1.00 88.81 535 VAL A C 1
ATOM 3959 O O . VAL A 1 535 ? -1.725 -6.969 -16.663 1.00 88.81 535 VAL A O 1
ATOM 3962 N N . THR A 1 536 ? -0.336 -7.616 -18.298 1.00 90.75 536 THR A N 1
ATOM 3963 C CA . THR A 1 536 ? 0.293 -8.701 -17.549 1.00 90.75 536 THR A CA 1
ATOM 3964 C C . THR A 1 536 ? 1.787 -8.634 -17.810 1.00 90.75 536 THR A C 1
ATOM 3966 O O . THR A 1 536 ? 2.216 -8.521 -18.959 1.00 90.75 536 THR A O 1
ATOM 3969 N N . LYS A 1 537 ? 2.591 -8.668 -16.748 1.00 91.12 537 LYS A N 1
ATOM 3970 C CA . LYS A 1 537 ? 4.053 -8.663 -16.847 1.00 91.12 537 LYS A CA 1
ATOM 3971 C C . LYS A 1 537 ? 4.630 -9.718 -15.910 1.00 91.12 537 LYS A C 1
ATOM 3973 O O . LYS A 1 537 ? 4.092 -9.964 -14.832 1.00 91.12 537 LYS A O 1
ATOM 3978 N N . ALA A 1 538 ? 5.753 -10.326 -16.296 1.00 90.44 538 ALA A N 1
ATOM 3979 C CA . ALA A 1 538 ? 6.431 -11.348 -15.487 1.00 90.44 538 ALA A CA 1
ATOM 3980 C C . ALA A 1 538 ? 6.851 -10.847 -14.092 1.00 90.44 538 ALA A C 1
ATOM 3982 O O . ALA A 1 538 ? 7.042 -11.652 -13.180 1.00 90.44 538 ALA A O 1
ATOM 3983 N N . HIS A 1 539 ? 6.978 -9.527 -13.958 1.00 93.12 539 HIS A N 1
ATOM 3984 C CA . HIS A 1 539 ? 7.376 -8.790 -12.767 1.00 93.12 539 HIS A CA 1
ATOM 3985 C C . HIS A 1 539 ? 6.225 -8.024 -12.103 1.00 93.12 539 HIS A C 1
ATOM 3987 O O . HIS A 1 539 ? 6.492 -7.108 -11.340 1.00 93.12 539 HIS A O 1
ATOM 3993 N N . LEU A 1 540 ? 4.969 -8.348 -12.421 1.00 95.00 540 LEU A N 1
ATOM 3994 C CA . LEU A 1 540 ? 3.792 -7.680 -11.868 1.00 95.00 540 LEU A CA 1
ATOM 3995 C C . LEU A 1 540 ? 2.854 -8.710 -11.238 1.00 95.00 540 LEU A C 1
ATOM 3997 O O . LEU A 1 540 ? 2.336 -9.591 -11.935 1.00 95.00 540 LEU A O 1
ATOM 4001 N N . GLY A 1 541 ? 2.698 -8.603 -9.923 1.00 96.75 541 GLY A N 1
ATOM 4002 C CA . GLY A 1 541 ? 1.899 -9.444 -9.043 1.00 96.75 541 GLY A CA 1
ATOM 4003 C C . GLY A 1 541 ? 0.986 -8.609 -8.148 1.00 96.75 541 GLY A C 1
ATOM 4004 O O . GLY A 1 541 ? 0.460 -7.581 -8.575 1.00 96.75 541 GLY A O 1
ATOM 4005 N N . PHE A 1 542 ? 0.729 -9.093 -6.934 1.00 98.06 542 PHE A N 1
ATOM 4006 C CA . PHE A 1 542 ? -0.203 -8.482 -5.987 1.00 98.06 542 PHE A CA 1
ATOM 4007 C C . PHE A 1 542 ? -0.103 -9.124 -4.599 1.00 98.06 542 PHE A C 1
ATOM 4009 O O . PHE A 1 542 ? 0.453 -10.216 -4.446 1.00 98.06 542 PHE A O 1
ATOM 4016 N N . ARG A 1 543 ? -0.771 -8.511 -3.616 1.00 97.56 543 ARG A N 1
ATOM 4017 C CA . ARG A 1 543 ? -1.007 -9.096 -2.293 1.00 97.56 543 ARG A CA 1
ATOM 4018 C C . ARG A 1 543 ? -2.430 -8.838 -1.779 1.00 97.56 543 ARG A C 1
ATOM 4020 O O . ARG A 1 543 ? -2.993 -7.772 -2.052 1.00 97.56 543 ARG A O 1
ATOM 4027 N N . PRO A 1 544 ? -3.029 -9.792 -1.039 1.00 96.19 544 PRO A N 1
ATOM 4028 C CA . PRO A 1 544 ? -4.331 -9.601 -0.413 1.00 96.19 544 PRO A CA 1
ATOM 4029 C C . PRO A 1 544 ? -4.230 -8.908 0.951 1.00 96.19 544 PRO A C 1
ATOM 4031 O O . PRO A 1 544 ? -3.250 -9.049 1.689 1.00 96.19 544 PRO A O 1
ATOM 4034 N N . VAL A 1 545 ? -5.310 -8.230 1.317 1.00 94.31 545 VAL A N 1
ATOM 4035 C CA . VAL A 1 545 ? -5.565 -7.668 2.648 1.00 94.31 545 VAL A CA 1
ATOM 4036 C C . VAL A 1 545 ? -6.915 -8.188 3.137 1.00 94.31 545 VAL A C 1
ATOM 4038 O O . VAL A 1 545 ? -7.813 -8.412 2.330 1.00 94.31 545 VAL A O 1
ATOM 4041 N N . LEU A 1 546 ? -7.061 -8.398 4.445 1.00 85.69 546 LEU A N 1
ATOM 4042 C CA . LEU A 1 546 ? -8.330 -8.686 5.111 1.00 85.69 546 LEU A CA 1
ATOM 4043 C C . LEU A 1 546 ? -8.745 -7.453 5.915 1.00 85.69 546 LEU A C 1
ATOM 4045 O O . LEU A 1 546 ? -7.981 -6.968 6.756 1.00 85.69 546 LEU A O 1
ATOM 4049 N N . SER A 1 547 ? -9.964 -6.967 5.683 1.00 72.00 547 SER A N 1
ATOM 4050 C CA . SER A 1 547 ? -10.541 -5.865 6.461 1.00 72.00 547 SER A CA 1
ATOM 4051 C C . SER A 1 547 ? -11.847 -6.268 7.133 1.00 72.00 547 SER A C 1
ATOM 4053 O O . SER A 1 547 ? -12.667 -6.995 6.568 1.00 72.00 547 SER A O 1
ATOM 4055 N N . PHE A 1 548 ? -12.047 -5.759 8.347 1.00 55.84 548 PHE A N 1
ATOM 4056 C CA . PHE A 1 548 ? -13.334 -5.788 9.027 1.00 55.84 548 PHE A CA 1
ATOM 4057 C C . PHE A 1 548 ? -14.227 -4.750 8.342 1.00 55.84 548 PHE A C 1
ATOM 4059 O O . PHE A 1 548 ? -13.968 -3.553 8.448 1.00 55.84 548 PHE A O 1
ATOM 4066 N N . ARG A 1 549 ? -15.200 -5.202 7.551 1.00 41.72 549 ARG A N 1
ATOM 4067 C CA . ARG A 1 549 ? -16.218 -4.317 6.972 1.00 41.72 549 ARG A CA 1
ATOM 4068 C C . ARG A 1 549 ? -17.392 -4.155 7.916 1.00 41.72 549 ARG A C 1
ATOM 4070 O O . ARG A 1 549 ? -17.779 -5.183 8.519 1.00 41.72 549 ARG A O 1
#

Foldseek 3Di:
DDDDDDDDDDDDDDDDDDDDDDDDDDDDDDDDDDPVPLCQKAKEFEFEPQDDPQDGRQQQQAFWKKFKADDPPRDTQWIDTQHSRRIDITDRDPPDDDDAFDKIKIKTKDFTHDPPPAGKIKMWIAMWTHHRRYIDGQQPDDDDPRYHYTYPVRGGDIDIDGPDDDDDDDDDPDDDDDDDDPPPDPDDDDDPVRVVVVVVVVVVVVVVVVDPLPDDDPDQQDHRVCVPDCPDFQDWDWHADPNAIATWIAWDKAKKKFFQACVQLVRPPDFHLAIARDRRPGDDELPGMHMDIAGQWIWQLKAKAASPQDADDPPDDADTDHDPHLAIHRDFRHAHDAQDFLVSQQVNQCVRDVQKGFAALLNLVSLVNLLRNVVAFAFALQAFQAAQVDRQFGADHHPVDTLA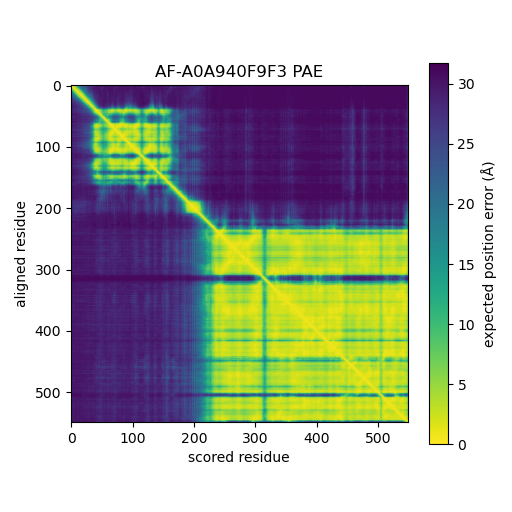GTIPGTDGPPDDDFADSQFSNRGSSGRHHLAARAWAFHDAWAAALPQLAIDGNNHGPVDHEDWAFARYFDSPPVPSSNLHGPYHDDQDPSQQSATEATANDPAWTKTAQHHNHNHSNGGSSRMYRHDHSGGGDRRYGTIMMGHDD

Radius of gyration: 32.84 Å; Cα contacts (8 Å, |Δi|>4): 1223; chains: 1; bounding box: 94×74×98 Å